Protein 3G7N (pdb70)

Solvent-accessible surface area: 20865 Å² total; per-residue (Å²): 36,81,92,36,40,91,19,23,71,92,6,59,38,2,0,66,1,0,0,0,6,39,60,28,2,47,33,58,0,32,35,0,55,2,27,62,50,5,123,29,129,122,24,55,2,26,5,8,0,0,41,0,89,129,91,112,15,1,0,1,0,1,29,1,37,96,88,65,168,206,63,55,70,45,69,34,92,6,148,12,60,50,17,110,30,63,110,88,1,69,0,0,96,13,0,23,128,9,0,46,52,4,3,88,62,0,19,95,29,0,140,57,11,26,84,139,38,88,96,19,52,4,11,0,2,0,4,10,23,0,0,0,0,0,8,0,0,1,0,0,1,12,50,37,18,107,121,41,73,6,62,0,12,0,0,0,3,15,6,2,0,33,91,18,2,2,80,21,2,98,77,22,83,39,68,11,16,4,0,0,10,44,99,0,0,4,1,11,33,19,53,55,123,180,57,69,14,68,16,6,23,39,0,27,19,1,65,21,73,82,94,39,0,33,91,8,112,52,57,71,19,142,76,2,0,20,41,33,75,58,139,24,69,31,109,8,2,85,19,0,0,45,9,63,10,111,96,32,30,6,10,116,184,132,56,76,90,34,42,88,19,22,68,97,5,58,38,2,0,64,0,0,0,0,6,36,61,28,4,135,37,80,0,29,23,0,39,21,59,84,120,7,134,32,133,118,34,60,6,27,5,6,0,0,39,0,88,128,88,103,14,1,0,1,0,1,40,3,14,92,66,36,86,78,23,35,127,130,30,55,72,42,64,32,95,8,145,12,61,51,18,107,34,61,109,88,1,76,0,0,104,14,0,22,111,14,0,39,39,5,2,83,56,0,19,94,30,0,142,51,6,27,81,142,39,86,113,29,52,3,15,1,2,0,2,0,31,0,0,0,1,0,8,0,0,2,0,0,1,9,31,37,17,75,119,38,74,6,66,0,15,0,0,0,3,2,6,2,0,32,92,17,3,2,71,19,2,47,15,10,40,40,63,11,14,4,0,0,11,45,97,0,0,0,1,8,5,18,50,52,114,166,46,67,12,67,15,6,22,45,0,30,20,1,65,19,73,78,102,38,2,35,86,9,142,48,58,89,21,173,76,1,0,30,41,40,78,55,129,18,40,27,101,6,0,79,15,0,0,46,8,70,19,113,96,33,32,14,40,143,222

Secondary structure (DSSP, 8-state):
-EE-GGGHHHHHHHHHHHHHHHHT-SSEETTEEEEEEEEETTTTEEEEEEEETTTTEEEEEE---S--------EE----TT----TT--EEHHHHHHHHHHHHHHHHHHHHHHHHSTT-EEEEEEETHHHHHHHHHHHHHHHH-TTS-EEEEEESPPP-B-HHHHHHHHHSSSEEEEEEETT-BGGGTT-STTT--B--SEEEEESSSSTT-EEPSSSS-TTTGGGS---BS-GGGGEETTEETT-S---TT-/-EE-GGGHHHHHHHHHHHHHHHHT-SSEETTEEEEEEEEETTTTEEEEEEEETTTTEEEEEE---SSTTTGGGT----EE----TT----TT--EEHHHHHHHHHHHHHHHHHHHHHHHHSTT-EEEEEEETHHHHHHHHHHHHHHHH-TTS-EEEEEESPPP-B-HHHHHHHHHSSSEEEEEEETT-BGGGTT-STTT-----SEEEEESSSGGG-EEPSSS--TTSGGGS---BS-GGGGEETTEETT-S-----

InterPro domains:
  IPR002921 Fungal lipase-type domain [PF01764] (87-220)
  IPR029058 Alpha/Beta hydrolase fold [G3DSA:3.40.50.1820] (28-285)
  IPR029058 Alpha/Beta hydrolase fold [SSF53474] (35-279)
  IPR051299 Alpha/beta hydrolase lipase/esterase [PTHR46640] (69-202)

Organism: Penicillium expansum (NCBI:txid27334)

Radius of gyration: 24.86 Å; Cα contacts (8 Å, |Δi|>4): 1300; chains: 2; bounding box: 48×73×49 Å

Foldseek 3Di:
DAADLVPLVVQVVLQQLQLCQLQVDDQFFAQWGFDDWFADPVLRKTWTWTAGPPQLETETETYDDNDQPDAAQDWDDADAPLADAPPPKTWGCSQRVSLRVRLVVRLVVVVVVCVVRVPGAYEYHYAESSLQNQLVVLRSCLRNPVPGAYEYERELYAATTAPSNQVSSQPGHYAYEYFYEAFRARNVPQCDPVRHGDHHGWYWYAHQHSRRIDTADPGQRLVHNNVRPDHGGGDGRQDTNNDRRNPSHRNPPD/DAADLVVLPVQVLLQQQQLCQVQVDPQFFAQWGFDDWDADPVLRWTWTWTAGPVQLETETETYDDPDQVCCVVPAAQDWDDADAPQADADPPKTWGCSLRVSLRVCLVVRLVVVVVVCVVRVQGAYEYHYAESSLQNQLVVQRSCLRSPVVGEYEYERELYAATIAPSNQVSSQPGHYAYEYFYEAFRARNVPQCDPVRHGFHHGWYWYAHQHSRRIDTADPGQRLVHNNVRPDHHGGDGRQGTNNGRRNPSPRNPD

CATH classification: 3.40.50.1820

B-factor: mean 14.49, std 7.16, range [5.3, 56.66]

Nearest PDB structures (foldseek):
  3g7n-assembly2_B  TM=1.004E+00  e=1.165E-58  Penicillium expansum
  3g7n-assembly1_A  TM=1.002E+00  e=3.707E-56  Penicillium expansum
  2ix9-assembly1_A  TM=8.401E-01  e=7.451E-20  Aspergillus niger
  5gw8-assembly1_A  TM=8.044E-01  e=1.874E-12  Malassezia globosa CBS 7966
  4zrd-assembly1_A  TM=7.677E-01  e=1.556E-12  Malassezia globosa CBS 7966

Structure (mmCIF, N/CA/C/O backbone):
data_3G7N
#
_entry.id   3G7N
#
_cell.length_a   88.270
_cell.length_b   88.270
_cell.length_c   126.616
_cell.angle_alpha   90.00
_cell.angle_beta   90.00
_cell.angle_gamma   90.00
#
_symmetry.space_group_name_H-M   'P 43 21 2'
#
loop_
_entity.id
_entity.type
_entity.pdbx_description
1 polymer Lipase
2 non-polymer 'SULFATE ION'
3 non-polymer DI(HYDROXYETHYL)ETHER
4 non-polymer 'PENTAETHYLENE GLYCOL'
5 water water
#
loop_
_atom_site.group_PDB
_atom_site.id
_atom_site.type_symbol
_atom_site.label_atom_id
_atom_site.label_alt_id
_atom_site.label_comp_id
_atom_site.label_asym_id
_atom_site.label_entity_id
_atom_site.label_seq_id
_atom_site.pdbx_PDB_ins_code
_atom_site.Cartn_x
_atom_site.Cartn_y
_atom_site.Cartn_z
_atom_site.occupancy
_atom_site.B_iso_or_equiv
_atom_site.auth_seq_id
_atom_site.auth_comp_id
_atom_site.auth_asym_id
_atom_site.auth_atom_id
_atom_site.pdbx_PDB_model_num
ATOM 1 N N . ALA A 1 1 ? 26.575 -18.601 7.528 1.00 17.14 1 ALA A N 1
ATOM 2 C CA . ALA A 1 1 ? 25.991 -17.415 6.838 1.00 14.45 1 ALA A CA 1
ATOM 3 C C . ALA A 1 1 ? 25.484 -17.809 5.461 1.00 17.68 1 ALA A C 1
ATOM 4 O O . ALA A 1 1 ? 25.959 -18.780 4.870 1.00 19.24 1 ALA A O 1
ATOM 6 N N . THR A 1 2 ? 24.572 -17.014 4.919 1.00 13.69 2 THR A N 1
ATOM 7 C CA . THR A 1 2 ? 24.005 -17.263 3.597 1.00 16.38 2 THR A CA 1
ATOM 8 C C . THR A 1 2 ? 23.840 -15.958 2.829 1.00 14.21 2 THR A C 1
ATOM 9 O O . THR A 1 2 ? 23.630 -14.889 3.414 1.00 14.42 2 THR A O 1
ATOM 13 N N . ALA A 1 3 ? 23.998 -16.010 1.517 1.00 15.01 3 ALA A N 1
ATOM 14 C CA . ALA A 1 3 ? 23.839 -14.827 0.697 1.00 13.81 3 ALA A CA 1
ATOM 15 C C . ALA A 1 3 ? 22.505 -14.133 0.957 1.00 14.70 3 ALA A C 1
ATOM 16 O O . ALA A 1 3 ? 21.445 -14.769 0.987 1.00 17.21 3 ALA A O 1
ATOM 18 N N . ASP A 1 4 ? 22.559 -12.815 1.117 1.00 15.01 4 ASP A N 1
ATOM 19 C CA . ASP A 1 4 ? 21.347 -12.036 1.332 1.00 15.21 4 ASP A CA 1
ATOM 20 C C . ASP A 1 4 ? 21.524 -10.641 0.752 1.00 15.55 4 ASP A C 1
ATOM 21 O O . ASP A 1 4 ? 21.518 -9.633 1.486 1.00 15.95 4 ASP A O 1
ATOM 26 N N . ALA A 1 5 ? 21.715 -10.574 -0.566 1.00 17.84 5 ALA A N 1
ATOM 27 C CA . ALA A 1 5 ? 21.896 -9.307 -1.264 1.00 17.29 5 ALA A CA 1
ATOM 28 C C . ALA A 1 5 ? 20.746 -8.340 -0.988 1.00 15.90 5 ALA A C 1
ATOM 29 O O . ALA A 1 5 ? 20.929 -7.121 -0.985 1.00 16.02 5 ALA A O 1
ATOM 31 N N . ALA A 1 6 ? 19.550 -8.882 -0.799 1.00 17.26 6 ALA A N 1
ATOM 32 C CA . ALA A 1 6 ? 18.363 -8.056 -0.607 1.00 18.59 6 ALA A CA 1
ATOM 33 C C . ALA A 1 6 ? 18.443 -7.180 0.644 1.00 17.48 6 ALA A C 1
ATOM 34 O O . ALA A 1 6 ? 17.744 -6.174 0.734 1.00 17.81 6 ALA A O 1
ATOM 36 N N . ALA A 1 7 ? 19.274 -7.584 1.608 1.00 15.41 7 ALA A N 1
ATOM 37 C CA . ALA A 1 7 ? 19.478 -6.828 2.853 1.00 15.51 7 ALA A CA 1
ATOM 38 C C . ALA A 1 7 ? 20.314 -5.573 2.647 1.00 14.25 7 ALA A C 1
ATOM 39 O O . ALA A 1 7 ? 20.346 -4.698 3.524 1.00 15.36 7 ALA A O 1
ATOM 41 N N . PHE A 1 8 ? 21.079 -5.526 1.565 1.00 13.48 8 PHE A N 1
ATOM 42 C CA . PHE A 1 8 ? 22.107 -4.502 1.409 1.00 11.96 8 PHE A CA 1
ATOM 43 C C . PHE A 1 8 ? 21.530 -3.081 1.315 1.00 13.88 8 PHE A C 1
ATOM 44 O O . PHE A 1 8 ? 22.038 -2.166 1.968 1.00 13.22 8 PHE A O 1
ATOM 52 N N . PRO A 1 9 ? 20.460 -2.879 0.522 1.00 13.62 9 PRO A N 1
ATOM 53 C CA . PRO A 1 9 ? 20.018 -1.494 0.375 1.00 14.50 9 PRO A CA 1
ATOM 54 C C . PRO A 1 9 ? 19.630 -0.816 1.697 1.00 10.78 9 PRO A C 1
ATOM 55 O O . PRO A 1 9 ? 20.008 0.335 1.912 1.00 11.40 9 PRO A O 1
ATOM 59 N N . ASP A 1 10 ? 18.969 -1.544 2.586 1.00 10.68 10 ASP A N 1
ATOM 60 C CA . ASP A 1 10 ? 18.577 -0.909 3.846 1.00 12.54 10 ASP A CA 1
ATOM 61 C C . ASP A 1 10 ? 19.800 -0.663 4.737 1.00 11.74 10 ASP A C 1
ATOM 62 O O . ASP A 1 10 ? 19.857 0.308 5.479 1.00 10.50 10 ASP A O 1
ATOM 67 N N . LEU A 1 11 ? 20.778 -1.554 4.690 1.00 11.35 11 LEU A N 1
ATOM 68 C CA . LEU A 1 11 ? 21.956 -1.403 5.537 1.00 9.96 11 LEU A CA 1
ATOM 69 C C . LEU A 1 11 ? 22.870 -0.312 4.988 1.00 11.00 11 LEU A C 1
ATOM 70 O O . LEU A 1 11 ? 23.502 0.429 5.754 1.00 9.06 11 LEU A O 1
ATOM 75 N N . HIS A 1 12 ? 22.918 -0.181 3.666 1.00 10.58 12 HIS A N 1
ATOM 76 C CA . HIS A 1 12 ? 23.625 0.900 3.013 1.00 9.64 12 HIS A CA 1
ATOM 77 C C . HIS A 1 12 ? 23.031 2.263 3.405 1.00 8.83 12 HIS A C 1
ATOM 78 O O . HIS A 1 12 ? 23.748 3.188 3.745 1.00 8.84 12 HIS A O 1
ATOM 85 N N . ARG A 1 13 ? 21.699 2.349 3.411 1.00 10.02 13 ARG A N 1
ATOM 86 C CA . ARG A 1 13 ? 21.024 3.547 3.906 1.00 9.56 13 ARG A CA 1
ATOM 87 C C . ARG A 1 13 ? 21.374 3.818 5.372 1.00 7.04 13 ARG A C 1
ATOM 88 O O . ARG A 1 13 ? 21.650 4.944 5.736 1.00 7.79 13 ARG A O 1
ATOM 96 N N . ALA A 1 14 ? 21.347 2.777 6.189 1.00 8.15 14 ALA A N 1
ATOM 97 C CA . ALA A 1 14 ? 21.682 2.927 7.594 1.00 8.76 14 ALA A CA 1
ATOM 98 C C . ALA A 1 14 ? 23.096 3.501 7.747 1.00 8.32 14 ALA A C 1
ATOM 99 O O . ALA A 1 14 ? 23.345 4.320 8.625 1.00 7.79 14 ALA A O 1
ATOM 101 N N . ALA A 1 15 ? 24.020 3.041 6.911 1.00 7.87 15 ALA A N 1
ATOM 102 C CA . ALA A 1 15 ? 25.395 3.524 6.970 1.00 8.67 15 ALA A CA 1
ATOM 103 C C . ALA A 1 15 ? 25.512 4.965 6.535 1.00 8.43 15 ALA A C 1
ATOM 104 O O . ALA A 1 15 ? 26.269 5.730 7.122 1.00 8.78 15 ALA A O 1
ATOM 106 N N . LYS A 1 16 ? 24.720 5.359 5.523 1.00 8.24 16 LYS A N 1
ATOM 107 C CA . LYS A 1 16 ? 24.674 6.769 5.134 1.00 9.24 16 LYS A CA 1
ATOM 108 C C . LYS A 1 16 ? 24.149 7.679 6.248 1.00 6.96 16 LYS A C 1
ATOM 109 O O . LYS A 1 16 ? 24.703 8.726 6.515 1.00 7.99 16 LYS A O 1
ATOM 115 N N . LEU A 1 17 ? 23.068 7.259 6.905 1.00 7.41 17 LEU A N 1
ATOM 116 C CA . LEU A 1 17 ? 22.526 8.017 8.023 1.00 7.62 17 LEU A CA 1
ATOM 117 C C . LEU A 1 17 ? 23.527 8.107 9.166 1.00 6.57 17 LEU A C 1
ATOM 118 O O . LEU A 1 17 ? 23.674 9.153 9.800 1.00 7.74 17 LEU A O 1
ATOM 123 N N . SER A 1 18 ? 24.191 6.989 9.440 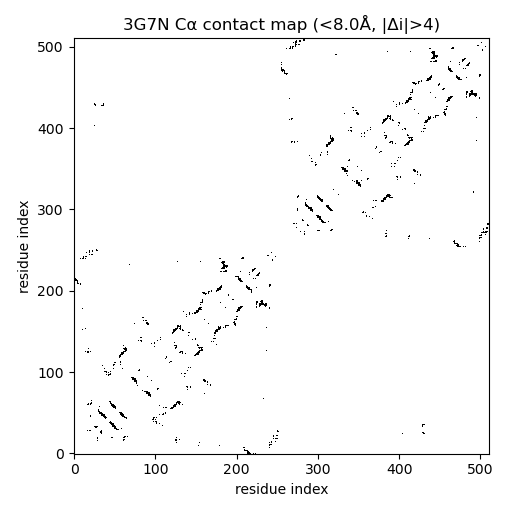1.00 7.86 18 SER A N 1
ATOM 124 C CA . SER A 1 18 ? 25.202 6.978 10.493 1.00 8.12 18 SER A CA 1
ATOM 125 C C . SER A 1 18 ? 26.355 7.935 10.173 1.00 8.62 18 SER A C 1
ATOM 126 O O . SER A 1 18 ? 26.842 8.633 11.047 1.00 9.34 18 SER A O 1
ATOM 129 N N . SER A 1 19 ? 26.770 7.966 8.903 1.00 7.82 19 SER A N 1
ATOM 130 C CA . SER A 1 19 ? 27.803 8.915 8.448 1.00 8.48 19 SER A CA 1
ATOM 131 C C . SER A 1 19 ? 27.354 10.372 8.608 1.00 9.28 19 SER A C 1
ATOM 132 O O . SER A 1 19 ? 28.093 11.227 9.113 1.00 9.51 19 SER A O 1
ATOM 135 N N . ALA A 1 20 ? 26.081 10.621 8.281 1.00 10.11 20 ALA A N 1
ATOM 136 C CA . ALA A 1 20 ? 25.496 11.962 8.445 1.00 9.03 20 ALA A CA 1
ATOM 137 C C . ALA A 1 20 ? 25.581 12.432 9.893 1.00 9.51 20 ALA A C 1
ATOM 138 O O . ALA A 1 20 ? 25.710 13.632 10.153 1.00 10.22 20 ALA A O 1
ATOM 140 N N . ALA A 1 21 ? 25.394 11.510 10.836 1.00 8.92 21 ALA A N 1
ATOM 141 C CA . ALA A 1 21 ? 25.479 11.869 12.236 1.00 10.24 21 ALA A CA 1
ATOM 142 C C . ALA A 1 21 ? 26.890 12.351 12.602 1.00 9.89 21 ALA A C 1
ATOM 143 O O . ALA A 1 21 ? 27.044 13.288 13.385 1.00 11.11 21 ALA A O 1
ATOM 145 N N . TYR A 1 22 ? 27.909 11.721 12.021 1.00 9.50 22 TYR A N 1
ATOM 146 C CA . TYR A 1 22 ? 29.291 12.196 12.219 1.00 11.26 22 TYR A CA 1
ATOM 147 C C . TYR A 1 22 ? 29.514 13.548 11.535 1.00 10.43 22 TYR A C 1
ATOM 148 O O . TYR A 1 22 ? 30.149 14.431 12.102 1.00 12.76 22 TYR A O 1
ATOM 157 N N . THR A 1 23 ? 28.942 13.738 10.349 1.00 10.33 23 THR A N 1
ATOM 158 C CA . THR A 1 23 ? 29.104 14.982 9.603 1.00 12.17 23 THR A CA 1
ATOM 159 C C . THR A 1 23 ? 28.403 16.149 10.290 1.00 12.77 23 THR A C 1
ATOM 160 O O . THR A 1 23 ? 28.907 17.272 10.284 1.00 15.20 23 THR A O 1
ATOM 164 N N . GLY A 1 24 ? 27.323 15.861 11.016 1.00 13.40 24 GLY A N 1
ATOM 165 C CA . GLY A 1 24 ? 26.516 16.908 11.641 1.00 15.71 24 GLY A CA 1
ATOM 166 C C . GLY A 1 24 ? 25.678 17.646 10.615 1.00 14.99 24 GLY A C 1
ATOM 167 O O . GLY A 1 24 ? 25.460 18.851 10.722 1.00 16.93 24 GLY A O 1
ATOM 168 N N . CYS A 1 25 ? 25.086 16.895 9.698 1.00 13.66 25 CYS A N 1
ATOM 169 C CA . CYS A 1 25 ? 24.209 17.456 8.662 1.00 14.63 25 CYS A CA 1
ATOM 170 C C . CYS A 1 25 ? 23.167 18.421 9.216 1.00 15.56 25 CYS A C 1
ATOM 171 O O . CYS A 1 25 ? 22.541 18.131 10.230 1.00 15.72 25 CYS A O 1
ATOM 174 N N . ILE A 1 26 ? 22.951 19.514 8.486 1.00 15.65 26 ILE A N 1
ATOM 175 C CA . ILE A 1 26 ? 22.018 20.589 8.795 1.00 18.35 26 ILE A CA 1
ATOM 176 C C . ILE A 1 26 ? 20.681 20.253 8.144 1.00 15.44 26 ILE A C 1
ATOM 177 O O . ILE A 1 26 ? 20.633 19.917 6.965 1.00 15.14 26 ILE A O 1
ATOM 182 N N . GLY A 1 27 ? 19.599 20.319 8.914 1.00 13.85 27 GLY A N 1
ATOM 183 C CA . GLY A 1 27 ? 18.243 20.265 8.354 1.00 13.85 27 GLY A CA 1
ATOM 184 C C . GLY A 1 27 ? 17.757 18.849 8.086 1.00 12.05 27 GLY A C 1
ATOM 185 O O . GLY A 1 27 ? 16.637 18.484 8.431 1.00 10.90 27 GLY A O 1
ATOM 186 N N . LYS A 1 28 ? 18.590 18.057 7.417 1.00 12.01 28 LYS A N 1
ATOM 187 C CA . LYS A 1 28 ? 18.198 16.732 6.942 1.00 12.14 28 LYS A CA 1
ATOM 188 C C . LYS A 1 28 ? 19.416 15.843 6.836 1.00 11.71 28 LYS A C 1
ATOM 189 O O . LYS A 1 28 ? 20.538 16.317 6.631 1.00 12.37 28 LYS A O 1
ATOM 195 N N . ALA A 1 29 ? 19.181 14.548 6.978 1.00 10.38 29 ALA A N 1
ATOM 196 C CA . ALA A 1 29 ? 20.192 13.550 6.680 1.00 12.23 29 ALA A CA 1
ATOM 197 C C . ALA A 1 29 ? 19.525 12.626 5.689 1.00 9.62 29 ALA A C 1
ATOM 198 O O . ALA A 1 29 ? 18.651 11.847 6.049 1.00 9.39 29 ALA A O 1
ATOM 200 N N . PHE A 1 30 ? 19.898 12.772 4.419 1.00 10.77 30 PHE A N 1
ATOM 201 C CA . PHE A 1 30 ? 19.257 12.021 3.377 1.00 10.65 30 PHE A CA 1
ATOM 202 C C . PHE A 1 30 ? 17.741 12.167 3.446 1.00 10.66 30 PHE A C 1
ATOM 203 O O . PHE A 1 30 ? 17.267 13.311 3.464 1.00 13.09 30 PHE A O 1
ATOM 211 N N . ASP A 1 31 ? 16.985 11.081 3.553 1.00 9.92 31 ASP A N 1
ATOM 212 C CA . ASP A 1 31 ? 15.520 11.195 3.539 1.00 9.88 31 ASP A CA 1
ATOM 213 C C . ASP A 1 31 ? 14.926 11.616 4.901 1.00 10.34 31 ASP A C 1
ATOM 214 O O . ASP A 1 31 ? 13.710 11.812 5.020 1.00 11.38 31 ASP A O 1
ATOM 219 N N . VAL A 1 32 ? 15.762 11.706 5.931 1.00 9.60 32 VAL A N 1
ATOM 220 C CA . VAL A 1 32 ? 15.287 12.051 7.280 1.00 9.34 32 VAL A CA 1
ATOM 221 C C . VAL A 1 32 ? 15.362 13.559 7.524 1.00 10.55 32 VAL A C 1
ATOM 222 O O . VAL A 1 32 ? 16.441 14.176 7.474 1.00 12.08 32 VAL A O 1
ATOM 226 N N . THR A 1 33 ? 14.205 14.170 7.771 1.00 8.30 33 THR A N 1
ATOM 227 C CA . THR A 1 33 ? 14.148 15.562 8.216 1.00 9.25 33 THR A CA 1
ATOM 228 C C . THR A 1 33 ? 14.424 15.612 9.721 1.00 8.84 33 THR A C 1
ATOM 229 O O . THR A 1 33 ? 13.759 14.942 10.507 1.00 9.53 33 THR A O 1
ATOM 233 N N . ILE A 1 34 ? 15.447 16.361 10.120 1.00 9.15 34 ILE A N 1
ATOM 234 C CA . ILE A 1 34 ? 15.890 16.339 11.508 1.00 10.46 34 ILE A CA 1
ATOM 235 C C . ILE A 1 34 ? 15.135 17.386 12.300 1.00 10.76 34 ILE A C 1
ATOM 236 O O . ILE A 1 34 ? 15.256 18.579 11.999 1.00 14.70 34 ILE A O 1
ATOM 241 N N . VAL A 1 35 ? 14.379 16.959 13.303 1.00 8.21 35 VAL A N 1
ATOM 242 C CA . VAL A 1 35 ? 13.540 17.868 14.083 1.00 8.44 35 VAL A CA 1
ATOM 243 C C . VAL A 1 35 ? 14.159 18.221 15.424 1.00 8.13 35 VAL A C 1
ATOM 244 O O . VAL A 1 35 ? 13.824 19.259 16.013 1.00 10.13 35 VAL A O 1
ATOM 248 N N . LYS A 1 36 ? 15.077 17.401 15.914 1.00 8.47 36 LYS A N 1
ATOM 249 C CA . LYS A 1 36 ? 15.671 17.644 17.231 1.00 10.49 36 LYS A CA 1
ATOM 250 C C . LYS A 1 36 ? 17.103 17.145 17.241 1.00 8.71 36 LYS A C 1
ATOM 251 O O . LYS A 1 36 ? 17.381 16.028 16.788 1.00 10.06 36 LYS A O 1
ATOM 257 N N . ARG A 1 37 ? 18.024 17.986 17.697 1.00 8.49 37 ARG A N 1
ATOM 258 C CA . ARG A 1 37 ? 19.430 17.590 17.773 1.00 10.26 37 ARG A CA 1
ATOM 259 C C . ARG A 1 37 ? 19.809 17.300 19.207 1.00 13.87 37 ARG A C 1
ATOM 260 O O . ARG A 1 37 ? 19.603 18.137 20.082 1.00 18.41 37 ARG A O 1
ATOM 268 N N . ILE A 1 38 ? 20.191 16.043 19.435 1.00 12.58 38 ILE A N 1
ATOM 269 C CA . ILE A 1 38 ? 20.487 15.457 20.742 1.00 15.83 38 ILE A CA 1
ATOM 270 C C . ILE A 1 38 ? 21.967 15.676 21.092 1.00 13.41 38 ILE A C 1
ATOM 271 O O . ILE A 1 38 ? 22.850 15.424 20.274 1.00 13.71 38 ILE A O 1
ATOM 276 N N . TYR A 1 39 ? 22.229 16.252 22.264 1.00 16.55 39 TYR A N 1
ATOM 277 C CA . TYR A 1 39 ? 23.613 16.544 22.646 1.00 20.60 39 TYR A CA 1
ATOM 278 C C . TYR A 1 39 ? 23.803 16.394 24.159 1.00 20.51 39 TYR A C 1
ATOM 279 O O . TYR A 1 39 ? 22.912 16.768 24.928 1.00 27.63 39 TYR A O 1
ATOM 288 N N . ASP A 1 40 ? 24.777 15.569 24.541 1.00 16.67 40 ASP A N 1
ATOM 289 C CA . ASP A 1 40 ? 25.314 15.567 25.916 1.00 18.88 40 ASP A CA 1
ATOM 290 C C . ASP A 1 40 ? 26.841 15.743 25.945 1.00 14.88 40 ASP A C 1
ATOM 291 O O . ASP A 1 40 ? 27.590 14.889 25.480 1.00 20.03 40 ASP A O 1
ATOM 296 N N A LEU A 1 41 ? 27.271 16.900 26.446 0.50 22.97 41 LEU A N 1
ATOM 297 N N B LEU A 1 41 ? 27.290 16.905 26.414 0.50 23.09 41 LEU A N 1
ATOM 298 C CA A LEU A 1 41 ? 28.662 17.343 26.378 0.50 24.50 41 LEU A CA 1
ATOM 299 C CA B LEU A 1 41 ? 28.700 17.286 26.324 0.50 24.98 41 LEU A CA 1
ATOM 300 C C A LEU A 1 41 ? 29.590 16.389 27.129 0.50 22.27 41 LEU A C 1
ATOM 301 C C B LEU A 1 41 ? 29.601 16.347 27.120 0.50 22.54 41 LEU A C 1
ATOM 302 O O A LEU A 1 41 ? 30.637 15.984 26.618 0.50 25.56 41 LEU A O 1
ATOM 303 O O B LEU A 1 41 ? 30.661 15.934 26.643 0.50 25.83 41 LEU A O 1
ATOM 312 N N . VAL A 1 42 ? 29.189 16.040 28.345 1.00 20.42 42 VAL A N 1
ATOM 313 C CA . VAL A 1 42 ? 30.045 15.310 29.282 1.00 25.42 42 VAL A CA 1
ATOM 314 C C . VAL A 1 42 ? 30.290 13.878 28.831 1.00 28.51 42 VAL A C 1
ATOM 315 O O . VAL A 1 42 ? 31.437 13.405 28.842 1.00 29.50 42 VAL A O 1
ATOM 319 N N . THR A 1 43 ? 29.249 13.265 28.262 1.00 25.90 43 THR A N 1
ATOM 320 C CA . THR A 1 43 ? 29.363 11.935 27.678 1.00 28.16 43 THR A CA 1
ATOM 321 C C . THR A 1 43 ? 29.661 12.003 26.175 1.00 25.43 43 THR A C 1
ATOM 322 O O . THR A 1 43 ? 29.910 10.975 25.535 1.00 31.43 43 THR A O 1
ATOM 326 N N . ASP A 1 44 ? 29.800 13.226 25.665 1.00 27.23 44 ASP A N 1
ATOM 327 C CA . ASP A 1 44 ? 29.989 13.466 24.238 1.00 29.25 44 ASP A CA 1
ATOM 328 C C . ASP A 1 44 ? 28.990 12.661 23.391 1.00 26.64 44 ASP A C 1
ATOM 329 O O . ASP A 1 44 ? 29.343 12.155 22.328 1.00 33.49 44 ASP A O 1
ATOM 334 N N . THR A 1 45 ? 27.736 12.607 23.847 1.00 25.86 45 THR A N 1
ATOM 335 C CA . THR A 1 45 ? 26.665 11.863 23.153 1.00 17.37 45 THR A CA 1
ATOM 336 C C . THR A 1 45 ? 25.961 12.811 22.199 1.00 13.71 45 THR A C 1
ATOM 337 O O . THR A 1 45 ? 25.554 13.8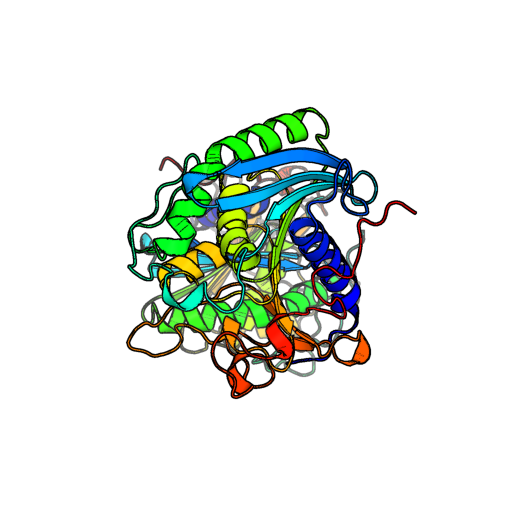96 22.600 1.00 16.52 45 THR A O 1
ATOM 341 N N . ASN A 1 46 ? 25.895 12.431 20.934 1.00 11.67 46 ASN A N 1
ATOM 342 C CA . ASN A 1 46 ? 25.299 13.275 19.924 1.00 13.63 46 ASN A CA 1
ATOM 343 C C . ASN A 1 46 ? 24.392 12.415 19.078 1.00 12.30 46 ASN A C 1
ATOM 344 O O . ASN A 1 46 ? 24.666 11.241 18.845 1.00 12.56 46 ASN A O 1
ATOM 349 N N . GLY A 1 47 ? 23.333 13.014 18.564 1.00 12.28 47 GLY A N 1
ATOM 350 C CA . GLY A 1 47 ? 22.532 12.317 17.572 1.00 11.52 47 GLY A CA 1
ATOM 351 C C . GLY A 1 47 ? 21.421 13.211 17.088 1.00 12.39 47 GLY A C 1
ATOM 352 O O . GLY A 1 47 ? 21.433 14.416 17.351 1.00 12.33 47 GLY A O 1
ATOM 353 N N . PHE A 1 48 ? 20.447 12.598 16.420 1.00 10.70 48 PHE A N 1
ATOM 354 C CA . PHE A 1 48 ? 19.377 13.324 15.739 1.00 11.02 48 PHE A CA 1
ATOM 355 C C . PHE A 1 48 ? 18.115 12.542 15.999 1.00 9.22 48 PHE A C 1
ATOM 356 O O . PHE A 1 48 ? 18.119 11.314 15.916 1.00 10.48 48 PHE A O 1
ATOM 364 N N . VAL A 1 49 ? 16.999 13.250 16.066 1.00 7.91 49 VAL A N 1
ATOM 365 C CA . VAL A 1 49 ? 15.677 12.633 15.934 1.00 7.84 49 VAL A CA 1
ATOM 366 C C . VAL A 1 49 ? 14.933 13.346 14.835 1.00 7.79 49 VAL A C 1
ATOM 367 O O . VAL A 1 49 ? 15.123 14.548 14.619 1.00 8.24 49 VAL A O 1
ATOM 371 N N . GLY A 1 50 ? 14.208 12.588 14.023 1.00 7.67 50 GLY A N 1
ATOM 372 C CA . GLY A 1 50 ? 13.391 13.227 12.992 1.00 8.04 50 GLY A CA 1
ATOM 373 C C . GLY A 1 50 ? 12.505 12.211 12.309 1.00 8.69 50 GLY A C 1
ATOM 374 O O . GLY A 1 50 ? 12.163 11.197 12.897 1.00 7.90 50 GLY A O 1
ATOM 375 N N . TYR A 1 51 ? 12.045 12.563 11.115 1.00 8.15 51 TYR A N 1
ATOM 376 C CA . TYR A 1 51 ? 11.071 11.738 10.404 1.00 8.97 51 TYR A CA 1
ATOM 377 C C . TYR A 1 51 ? 11.429 11.684 8.929 1.00 8.43 51 TYR A C 1
ATOM 378 O O . TYR A 1 51 ? 11.994 12.620 8.367 1.00 8.91 51 TYR A O 1
ATOM 387 N N . SER A 1 52 ? 11.056 10.567 8.310 1.00 9.11 52 SER A N 1
ATOM 388 C CA . SER A 1 52 ? 11.200 10.378 6.865 1.00 9.21 52 SER A CA 1
ATOM 389 C C . SER A 1 52 ? 9.808 10.230 6.265 1.00 10.26 52 SER A C 1
ATOM 390 O O . SER A 1 52 ? 9.165 9.213 6.445 1.00 10.01 52 SER A O 1
ATOM 393 N N . THR A 1 53 ? 9.425 11.211 5.449 1.00 11.02 53 THR A N 1
ATOM 394 C CA . THR A 1 53 ? 8.181 11.129 4.674 1.00 12.23 53 THR A CA 1
ATOM 395 C C . THR A 1 53 ? 8.248 9.997 3.640 1.00 12.50 53 THR A C 1
ATOM 396 O O . THR A 1 53 ? 7.302 9.221 3.507 1.00 15.70 53 THR A O 1
ATOM 400 N N . GLU A 1 54 ? 9.434 9.783 3.073 1.00 10.61 54 GLU A N 1
ATOM 401 C CA . GLU A 1 54 ? 9.670 8.730 2.091 1.00 12.46 54 GLU A CA 1
ATOM 402 C C . GLU A 1 54 ? 9.446 7.356 2.696 1.00 13.65 54 GLU A C 1
ATOM 403 O O . GLU A 1 54 ? 8.789 6.503 2.098 1.00 16.35 54 GLU A O 1
ATOM 409 N N . LYS A 1 55 ? 10.026 7.103 3.867 1.00 11.68 55 LYS A N 1
ATOM 410 C CA . LYS A 1 55 ? 9.958 5.779 4.481 1.00 11.09 55 LYS A CA 1
ATOM 411 C C . LYS A 1 55 ? 8.784 5.603 5.445 1.00 10.89 55 LYS A C 1
ATOM 412 O O . LYS A 1 55 ? 8.539 4.518 5.940 1.00 12.34 55 LYS A O 1
ATOM 418 N N . LYS A 1 56 ? 8.129 6.719 5.764 1.00 10.59 56 LYS A N 1
ATOM 419 C CA . LYS A 1 56 ? 7.118 6.757 6.816 1.00 10.38 56 LYS A CA 1
ATOM 420 C C . LYS A 1 56 ? 7.670 6.220 8.125 1.00 9.30 56 LYS A C 1
ATOM 421 O O . LYS A 1 56 ? 7.103 5.345 8.776 1.00 10.06 56 LYS A O 1
ATOM 427 N N . THR A 1 57 ? 8.809 6.801 8.502 1.00 9.37 57 THR A N 1
ATOM 428 C CA . THR A 1 57 ? 9.448 6.439 9.768 1.00 9.26 57 THR A CA 1
ATOM 429 C C . THR A 1 57 ? 9.750 7.651 10.613 1.00 8.35 57 THR A C 1
ATOM 430 O O . THR A 1 57 ? 9.888 8.775 10.113 1.00 8.64 57 THR A O 1
ATOM 434 N N . ILE A 1 58 ? 9.837 7.390 11.909 1.00 7.68 58 ILE A N 1
ATOM 435 C CA . ILE A 1 58 ? 10.406 8.310 12.882 1.00 7.19 58 ILE A CA 1
ATOM 436 C C . ILE A 1 58 ? 11.714 7.688 13.344 1.00 7.61 58 ILE A C 1
ATOM 437 O O . ILE A 1 58 ? 11.743 6.507 13.704 1.00 7.96 58 ILE A O 1
ATOM 442 N N . ALA A 1 59 ? 12.803 8.453 13.193 1.00 7.73 59 ALA A N 1
ATOM 443 C CA . ALA A 1 59 ? 14.170 7.915 13.259 1.00 7.52 59 ALA A CA 1
ATOM 444 C C . ALA A 1 59 ? 14.940 8.546 14.407 1.00 6.32 59 ALA A C 1
ATOM 445 O O . ALA A 1 59 ? 14.881 9.756 14.637 1.00 7.76 59 ALA A O 1
ATOM 447 N N . VAL A 1 60 ? 15.700 7.695 15.083 1.00 6.57 60 VAL A N 1
ATOM 448 C CA . VAL A 1 60 ? 16.694 8.097 16.084 1.00 6.68 60 VAL A CA 1
ATOM 449 C C . VAL A 1 60 ? 18.075 7.682 15.587 1.00 6.20 60 VAL A C 1
ATOM 450 O O . VAL A 1 60 ? 18.346 6.481 15.419 1.00 7.77 60 VAL A O 1
ATOM 454 N N . ILE A 1 61 ? 18.927 8.663 15.311 1.00 6.94 61 ILE A N 1
ATOM 455 C CA . ILE A 1 61 ? 20.220 8.398 14.672 1.00 7.03 61 ILE A CA 1
ATOM 456 C C . ILE A 1 61 ? 21.306 8.846 15.642 1.00 7.35 61 ILE A C 1
ATOM 457 O O . ILE A 1 61 ? 21.370 10.024 16.006 1.00 7.76 61 ILE A O 1
ATOM 462 N N . MET A 1 62 ? 22.095 7.895 16.127 1.00 6.64 62 MET A N 1
ATOM 463 C CA . MET A 1 62 ? 23.104 8.189 17.139 1.00 7.78 62 MET A CA 1
ATOM 464 C C . MET A 1 62 ? 24.490 8.255 16.529 1.00 7.51 62 MET A C 1
ATOM 465 O O . MET A 1 62 ? 24.872 7.407 15.723 1.00 8.82 62 MET A O 1
ATOM 470 N N . ARG A 1 63 ? 25.262 9.238 16.967 1.00 8.85 63 ARG A N 1
ATOM 471 C CA . ARG A 1 63 ? 26.655 9.358 16.522 1.00 10.29 63 ARG A CA 1
ATOM 472 C C . ARG A 1 63 ? 27.540 8.445 17.343 1.00 12.64 63 ARG A C 1
ATOM 473 O O . ARG A 1 63 ? 27.389 8.375 18.571 1.00 12.57 63 ARG A O 1
ATOM 481 N N . GLY A 1 64 ? 28.597 7.921 16.714 1.00 13.49 64 GLY A N 1
ATOM 482 C CA . GLY A 1 64 ? 29.733 7.352 17.447 1.00 14.75 64 GLY A CA 1
ATOM 483 C C . GLY A 1 64 ? 30.631 8.414 18.094 1.00 14.32 64 GLY A C 1
ATOM 484 O O . GLY A 1 64 ? 30.284 9.600 18.175 1.00 14.64 64 GLY A O 1
ATOM 485 N N . SER A 1 65 ? 31.733 7.961 18.696 1.00 15.76 65 SER A N 1
ATOM 486 C CA . SER A 1 65 ? 32.695 8.876 19.331 1.00 17.22 65 SER A CA 1
ATOM 487 C C . SER A 1 65 ? 33.363 9.731 18.260 1.00 16.26 65 SER A C 1
ATOM 488 O O . SER A 1 65 ? 33.563 9.281 17.145 1.00 17.68 65 SER A O 1
ATOM 491 N N . THR A 1 66 ? 33.817 10.923 18.636 1.00 20.78 66 THR A N 1
ATOM 492 C CA . THR A 1 66 ? 34.541 11.753 17.671 1.00 23.76 66 THR A CA 1
ATOM 493 C C . THR A 1 66 ? 35.993 11.304 17.509 1.00 22.54 66 THR A C 1
ATOM 494 O O . THR A 1 66 ? 36.664 11.703 16.555 1.00 28.51 66 THR A O 1
ATOM 498 N N . THR A 1 67 ? 36.435 10.415 18.392 1.00 24.53 67 THR A N 1
ATOM 499 C CA . THR A 1 67 ? 37.692 9.693 18.195 1.00 29.47 67 THR A CA 1
ATOM 500 C C . THR A 1 67 ? 37.566 8.194 18.482 1.00 26.24 67 THR A C 1
ATOM 501 O O . THR A 1 67 ? 36.866 7.781 19.412 1.00 30.01 67 THR A O 1
ATOM 505 N N . ILE A 1 68 ? 38.300 7.382 17.718 1.00 24.95 68 ILE A N 1
ATOM 506 C CA . ILE A 1 68 ? 38.266 5.928 17.896 1.00 22.73 68 ILE A CA 1
ATOM 507 C C . ILE A 1 68 ? 39.607 5.345 18.344 1.00 26.87 68 ILE A C 1
ATOM 508 O O . ILE A 1 68 ? 39.890 4.171 18.097 1.00 24.75 68 ILE A O 1
ATOM 513 N N . THR A 1 69 ? 40.501 6.201 18.827 1.00 27.74 69 THR A N 1
ATOM 514 C CA . THR A 1 69 ? 41.884 5.781 19.031 1.00 33.79 69 THR A CA 1
ATOM 515 C C . THR A 1 69 ? 42.113 5.111 20.381 1.00 42.24 69 THR A C 1
ATOM 516 O O . THR A 1 69 ? 42.064 3.878 20.481 1.00 46.02 69 THR A O 1
ATOM 520 N N . ASP A 1 74 ? 39.450 3.000 27.236 1.00 26.10 74 ASP A N 1
ATOM 521 C CA . ASP A 1 74 ? 38.878 4.121 27.978 1.00 27.88 74 ASP A CA 1
ATOM 522 C C . ASP A 1 74 ? 37.444 3.853 28.443 1.00 27.68 74 ASP A C 1
ATOM 523 O O . ASP A 1 74 ? 37.048 4.283 29.531 1.00 27.86 74 ASP A O 1
ATOM 528 N N . ILE A 1 75 ? 36.661 3.182 27.600 1.00 18.19 75 ILE A N 1
ATOM 529 C CA . ILE A 1 75 ? 35.237 2.988 27.861 1.00 19.45 75 ILE A CA 1
ATOM 530 C C . ILE A 1 75 ? 34.981 2.105 29.079 1.00 17.11 75 ILE A C 1
ATOM 531 O O . ILE A 1 75 ? 35.666 1.103 29.311 1.00 18.08 75 ILE A O 1
ATOM 536 N N . ASP A 1 76 ? 33.999 2.503 29.872 1.00 14.80 76 ASP A N 1
ATOM 537 C CA . ASP A 1 76 ? 33.770 1.876 31.155 1.00 12.78 76 ASP A CA 1
ATOM 538 C C . ASP A 1 76 ? 33.023 0.551 30.977 1.00 12.99 76 ASP A C 1
ATOM 539 O O . ASP A 1 76 ? 31.861 0.538 30.584 1.00 12.68 76 ASP A O 1
ATOM 544 N N . ILE A 1 77 ? 33.691 -0.570 31.235 1.00 12.80 77 ILE A N 1
ATOM 545 C CA . ILE A 1 77 ? 33.054 -1.855 31.049 1.00 14.28 77 ILE A CA 1
ATOM 546 C C . ILE A 1 77 ? 32.559 -2.517 32.324 1.00 12.80 77 ILE A C 1
ATOM 547 O O . ILE A 1 77 ? 32.092 -3.641 32.273 1.00 13.20 77 ILE A O 1
ATOM 552 N N . ALA A 1 78 ? 32.428 -1.729 33.383 1.00 14.24 78 ALA A N 1
ATOM 553 C CA . ALA A 1 78 ? 31.734 -2.211 34.576 1.00 14.58 78 ALA A CA 1
ATOM 554 C C . ALA A 1 78 ? 30.267 -2.489 34.261 1.00 14.95 78 ALA A C 1
ATOM 555 O O . ALA A 1 78 ? 29.558 -1.616 33.750 1.00 14.23 78 ALA A O 1
ATOM 557 N N . LEU A 1 79 ? 29.794 -3.681 34.602 1.00 14.30 79 LEU A N 1
ATOM 558 C CA . LEU A 1 79 ? 28.380 -4.011 34.423 1.00 14.54 79 LEU A CA 1
ATOM 559 C C . LEU A 1 79 ? 27.563 -3.434 35.555 1.00 15.78 79 LEU A C 1
ATOM 560 O O . LEU A 1 79 ? 27.884 -3.642 36.738 1.00 18.50 79 LEU A O 1
ATOM 565 N N . ILE A 1 80 ? 26.468 -2.773 35.199 1.00 13.62 80 ILE A N 1
ATOM 566 C CA . ILE A 1 80 ? 25.574 -2.175 36.180 1.00 14.39 80 ILE A CA 1
ATOM 567 C C . ILE A 1 80 ? 24.125 -2.544 35.910 1.00 14.85 80 ILE A C 1
ATOM 568 O O . ILE A 1 80 ? 23.784 -3.092 34.852 1.00 15.01 80 ILE A O 1
ATOM 573 N N . THR A 1 81 ? 23.298 -2.385 36.937 1.00 14.95 81 THR A N 1
ATOM 574 C CA . THR A 1 81 ? 21.860 -2.531 36.797 1.00 16.22 81 THR A CA 1
ATOM 575 C C . THR A 1 81 ? 21.283 -1.290 36.137 1.00 14.28 81 THR A C 1
ATOM 576 O O . THR A 1 81 ? 21.412 -0.186 36.662 1.00 16.77 81 THR A O 1
ATOM 580 N N . PRO A 1 82 ? 20.714 -1.449 34.934 1.00 14.45 82 PRO A N 1
ATOM 581 C CA . PRO A 1 82 ? 20.244 -0.260 34.230 1.00 14.97 82 PRO A CA 1
ATOM 582 C C . PRO A 1 82 ? 18.890 0.197 34.748 1.00 17.97 82 PRO A C 1
ATOM 583 O O . PRO A 1 82 ? 18.107 -0.614 35.248 1.00 17.67 82 PRO A O 1
ATOM 587 N N . GLU A 1 83 ? 18.590 1.467 34.519 1.00 15.07 83 GLU A N 1
ATOM 588 C CA . GLU A 1 83 ? 17.310 2.055 34.880 1.00 14.98 83 GLU A CA 1
ATOM 589 C C . GLU A 1 83 ? 16.981 3.127 33.842 1.00 12.98 83 GLU A C 1
ATOM 590 O O . GLU A 1 83 ? 17.741 4.081 33.675 1.00 14.55 83 GLU A O 1
ATOM 596 N N . LEU A 1 84 ? 15.835 2.978 33.187 1.00 12.56 84 LEU A N 1
ATOM 597 C CA . LEU A 1 84 ? 15.391 3.936 32.166 1.00 12.78 84 LEU A CA 1
ATOM 598 C C . LEU A 1 84 ? 13.874 4.104 32.263 1.00 13.32 84 LEU A C 1
ATOM 599 O O . LEU A 1 84 ? 13.136 3.114 32.311 1.00 14.73 84 LEU A O 1
ATOM 604 N N . SER A 1 85 ? 13.397 5.324 32.041 1.00 12.27 85 SER A N 1
ATOM 605 C CA . SER A 1 85 ? 11.958 5.544 32.100 1.00 13.29 85 SER A CA 1
ATOM 606 C C . SER A 1 85 ? 11.226 4.735 31.040 1.00 14.68 85 SER A C 1
ATOM 607 O O . SER A 1 85 ? 11.651 4.665 29.872 1.00 13.33 85 SER A O 1
ATOM 610 N N . GLY A 1 86 ? 10.123 4.114 31.445 1.00 14.34 86 GLY A N 1
ATOM 611 C CA . GLY A 1 86 ? 9.258 3.385 30.540 1.00 14.19 86 GLY A CA 1
ATOM 612 C C . GLY A 1 86 ? 9.770 1.999 30.222 1.00 13.20 86 GLY A C 1
ATOM 613 O O . GLY A 1 86 ? 9.139 1.264 29.478 1.00 14.91 86 GLY A O 1
ATOM 614 N N . VAL A 1 87 ? 10.933 1.650 30.779 1.00 13.95 87 VAL A N 1
ATOM 615 C CA . VAL A 1 87 ? 11.513 0.328 30.568 1.00 15.09 87 VAL A CA 1
ATOM 616 C C . VAL A 1 87 ? 11.481 -0.478 31.865 1.00 14.65 87 VAL A C 1
ATOM 617 O O . VAL A 1 87 ? 11.868 0.029 32.917 1.00 15.77 87 VAL A O 1
ATOM 621 N N . THR A 1 88 ? 11.009 -1.716 31.780 1.00 13.90 88 THR A N 1
ATOM 622 C CA . THR A 1 88 ? 11.047 -2.615 32.935 1.00 16.64 88 THR A CA 1
ATOM 623 C C . THR A 1 88 ? 12.057 -3.738 32.677 1.00 12.61 88 THR A C 1
ATOM 624 O O . THR A 1 88 ? 11.775 -4.697 31.974 1.00 16.38 88 THR A O 1
ATOM 628 N N . PHE A 1 89 ? 13.230 -3.612 33.293 1.00 15.20 89 PHE A N 1
ATOM 629 C CA . PHE A 1 89 ? 14.304 -4.598 33.100 1.00 15.45 89 PHE A CA 1
ATOM 630 C C . PHE A 1 89 ? 14.135 -5.749 34.085 1.00 16.27 89 PHE A C 1
ATOM 631 O O . PHE A 1 89 ? 14.074 -5.499 35.298 1.00 17.83 89 PHE A O 1
ATOM 639 N N . PRO A 1 90 ? 14.304 -6.991 33.608 1.00 15.34 90 PRO A N 1
ATOM 640 C CA . PRO A 1 90 ? 14.436 -8.081 34.578 1.00 16.43 90 PRO A CA 1
ATOM 641 C C . PRO A 1 90 ? 15.626 -7.874 35.494 1.00 18.03 90 PRO A C 1
ATOM 642 O O . PRO A 1 90 ? 16.649 -7.300 35.086 1.00 16.65 90 PRO A O 1
ATOM 646 N N . SER A 1 91 ? 15.542 -8.449 36.693 1.00 18.35 91 SER A N 1
ATOM 647 C CA . SER A 1 91 ? 16.513 -8.210 37.755 1.00 18.38 91 SER A CA 1
ATOM 648 C C . SER A 1 91 ? 17.949 -8.579 37.374 1.00 16.26 91 SER A C 1
ATOM 649 O O . SER A 1 91 ? 18.892 -8.095 38.003 1.00 21.38 91 SER A O 1
ATOM 652 N N . ASP A 1 92 ? 18.094 -9.596 36.540 1.00 17.31 92 ASP A N 1
ATOM 653 C CA . ASP A 1 92 ? 19.423 -10.106 36.219 1.00 21.69 92 ASP A CA 1
ATOM 654 C C . ASP A 1 92 ? 20.129 -9.371 35.072 1.00 19.34 92 ASP A C 1
ATOM 655 O O . ASP A 1 92 ? 21.305 -9.602 34.823 1.00 17.60 92 ASP A O 1
ATOM 660 N N . VAL A 1 93 ? 19.435 -8.432 34.438 1.00 15.99 93 VAL A N 1
ATOM 661 C CA . VAL A 1 93 ? 19.999 -7.724 33.279 1.00 15.14 93 VAL A CA 1
ATOM 662 C C . VAL A 1 93 ? 21.079 -6.779 33.757 1.00 13.76 93 VAL A C 1
ATOM 663 O O . VAL A 1 93 ? 20.879 -5.990 34.674 1.00 15.59 93 VAL A O 1
ATOM 667 N N . LYS A 1 94 ? 22.240 -6.854 33.109 1.00 12.66 94 LYS A N 1
ATOM 668 C CA . LYS A 1 94 ? 23.306 -5.902 33.389 1.00 13.77 94 LYS A CA 1
ATOM 669 C C . LYS A 1 94 ? 23.854 -5.366 32.070 1.00 9.69 94 LYS A C 1
ATOM 670 O O . LYS A 1 94 ? 24.031 -6.130 31.128 1.00 10.84 94 LYS A O 1
ATOM 676 N N . ILE A 1 95 ? 24.197 -4.084 32.072 1.00 9.89 95 ILE A N 1
ATOM 677 C CA . ILE A 1 95 ? 24.730 -3.412 30.878 1.00 10.11 95 ILE A CA 1
ATOM 678 C C . ILE A 1 95 ? 25.964 -2.639 31.310 1.00 10.81 95 ILE A C 1
ATOM 679 O O . ILE A 1 95 ? 26.057 -2.163 32.444 1.00 11.67 95 ILE A O 1
ATOM 684 N N . MET A 1 96 ? 26.924 -2.491 30.401 1.00 9.12 96 MET A N 1
ATOM 685 C CA . MET A 1 96 ? 28.109 -1.756 30.749 1.00 10.06 96 MET A CA 1
ATOM 686 C C . MET A 1 96 ? 27.810 -0.277 30.989 1.00 10.92 96 MET A C 1
ATOM 687 O O . MET A 1 96 ? 27.040 0.350 30.242 1.00 10.30 96 MET A O 1
ATOM 692 N N . ARG A 1 97 ? 28.463 0.314 31.988 1.00 10.46 97 ARG A N 1
ATOM 693 C CA . ARG A 1 97 ? 28.216 1.700 32.331 1.00 12.06 97 ARG A CA 1
ATOM 694 C C . ARG A 1 97 ? 28.573 2.617 31.164 1.00 10.79 97 ARG A C 1
ATOM 695 O O . ARG A 1 97 ? 27.956 3.663 30.966 1.00 11.35 97 ARG A O 1
ATOM 703 N N . GLY A 1 98 ? 29.625 2.272 30.426 1.00 12.10 98 GLY A N 1
ATOM 704 C CA . GLY A 1 98 ? 30.066 3.099 29.308 1.00 10.97 98 GLY A CA 1
ATOM 705 C C . GLY A 1 98 ? 29.073 3.266 28.176 1.00 11.08 98 GLY A C 1
ATOM 706 O O . GLY A 1 98 ? 29.271 4.130 27.320 1.00 12.32 98 GLY A O 1
ATOM 707 N N . VAL A 1 99 ? 28.015 2.457 28.157 1.00 9.60 99 VAL A N 1
ATOM 708 C CA . VAL A 1 99 ? 26.905 2.660 27.220 1.00 9.89 99 VAL A CA 1
ATOM 709 C C . VAL A 1 99 ? 25.640 3.112 27.942 1.00 9.78 99 VAL A C 1
ATOM 710 O O . VAL A 1 99 ? 24.941 3.999 27.460 1.00 9.59 99 VAL A O 1
ATOM 714 N N . HIS A 1 100 ? 25.328 2.520 29.098 1.00 9.95 100 HIS A N 1
ATOM 715 C CA . HIS A 1 100 ? 24.176 2.981 29.860 1.00 10.75 100 HIS A CA 1
ATOM 716 C C . HIS A 1 100 ? 24.263 4.445 30.238 1.00 11.49 100 HIS A C 1
ATOM 717 O O . HIS A 1 100 ? 23.249 5.159 30.180 1.00 11.60 100 HIS A O 1
ATOM 724 N N . ARG A 1 101 ? 25.436 4.901 30.652 1.00 12.05 101 ARG A N 1
ATOM 725 C CA . ARG A 1 101 ? 25.554 6.285 31.077 1.00 12.12 101 ARG A CA 1
ATOM 726 C C . ARG A 1 101 ? 25.213 7.294 29.971 1.00 11.14 101 ARG A C 1
ATOM 727 O O . ARG A 1 101 ? 24.361 8.165 30.175 1.00 12.08 101 ARG A O 1
ATOM 735 N N . PRO A 1 102 ? 25.882 7.206 28.809 1.00 9.82 102 PRO A N 1
ATOM 736 C CA . PRO A 1 102 ? 25.511 8.147 27.739 1.00 10.51 102 PRO A CA 1
ATOM 737 C C . PRO A 1 102 ? 24.063 7.982 27.278 1.00 9.60 102 PRO A C 1
ATOM 738 O O . PRO A 1 102 ? 23.393 8.976 27.059 1.00 11.22 102 PRO A O 1
ATOM 742 N N . TRP A 1 103 ? 23.573 6.751 27.141 1.00 8.27 103 TRP A N 1
ATOM 743 C CA . TRP A 1 103 ? 22.165 6.615 26.729 1.00 9.33 103 TRP A CA 1
ATOM 744 C C . TRP A 1 103 ? 21.221 7.264 27.746 1.00 9.75 103 TRP A C 1
ATOM 745 O O . TRP A 1 103 ? 20.299 7.992 27.388 1.00 10.27 103 TRP A O 1
ATOM 756 N N . SER A 1 104 ? 21.444 6.999 29.034 1.00 11.26 104 SER A N 1
ATOM 757 C CA . SER A 1 104 ? 20.545 7.501 30.062 1.00 12.53 104 SER A CA 1
ATOM 758 C C . SER A 1 104 ? 20.542 9.019 30.108 1.00 14.45 104 SER A C 1
ATOM 759 O O . SER A 1 104 ? 19.518 9.624 30.422 1.00 16.68 104 SER A O 1
ATOM 762 N N . ALA A 1 105 ? 21.634 9.632 29.681 1.00 11.34 105 ALA A N 1
ATOM 763 C CA . ALA A 1 105 ? 21.719 11.094 29.616 1.00 13.42 105 ALA A CA 1
ATOM 764 C C . ALA A 1 105 ? 20.738 11.681 28.601 1.00 13.45 105 ALA A C 1
ATOM 765 O O . ALA A 1 105 ? 20.263 12.801 28.791 1.00 15.34 105 ALA A O 1
ATOM 767 N N . VAL A 1 106 ? 20.491 10.958 27.504 1.00 11.07 106 VAL A N 1
ATOM 768 C CA . VAL A 1 106 ? 19.683 11.478 26.394 1.00 10.59 106 VAL A CA 1
ATOM 769 C C . VAL A 1 106 ? 18.338 10.793 26.267 1.00 9.65 106 VAL A C 1
ATOM 770 O O . VAL A 1 106 ? 17.488 11.246 25.492 1.00 9.29 106 VAL A O 1
ATOM 774 N N . HIS A 1 107 ? 18.121 9.739 27.049 1.00 9.70 107 HIS A N 1
ATOM 775 C CA . HIS A 1 107 ? 16.945 8.893 26.923 1.00 10.74 107 HIS A CA 1
ATOM 776 C C . HIS A 1 107 ? 15.650 9.694 26.960 1.00 11.33 107 HIS A C 1
ATOM 777 O O . HIS A 1 107 ? 14.782 9.527 26.107 1.00 10.34 107 HIS A O 1
ATOM 784 N N . ASP A 1 108 ? 15.450 10.474 28.021 1.00 11.76 108 ASP A N 1
ATOM 785 C CA . ASP A 1 108 ? 14.160 11.144 28.197 1.00 13.11 108 ASP A CA 1
ATOM 786 C C . ASP A 1 108 ? 13.908 12.185 27.100 1.00 12.24 108 ASP A C 1
ATOM 787 O O . ASP A 1 108 ? 12.783 12.301 26.613 1.00 11.15 108 ASP A O 1
ATOM 792 N N . THR A 1 109 ? 14.957 12.883 26.679 1.00 11.61 109 THR A N 1
ATOM 793 C CA . THR A 1 109 ? 14.846 13.822 25.574 1.00 12.33 109 THR A CA 1
ATOM 794 C C . THR A 1 109 ? 14.409 13.119 24.291 1.00 9.42 109 THR A C 1
ATOM 795 O O . THR A 1 109 ? 13.520 13.598 23.591 1.00 11.21 109 THR A O 1
ATOM 799 N N . ILE A 1 110 ? 15.014 11.976 23.992 1.00 9.92 110 ILE A N 1
ATOM 800 C CA . ILE A 1 110 ? 14.680 11.238 22.784 1.00 10.38 110 ILE A CA 1
ATOM 801 C C . ILE A 1 110 ? 13.254 10.685 22.867 1.00 9.39 110 ILE A C 1
ATOM 802 O O . ILE A 1 110 ? 12.479 10.853 21.920 1.00 9.39 110 ILE A O 1
ATOM 807 N N . ILE A 1 111 ? 12.893 10.031 23.973 1.00 10.25 111 ILE A N 1
ATOM 808 C CA . ILE A 1 111 ? 11.541 9.505 24.111 1.00 10.09 111 ILE A CA 1
ATOM 809 C C . ILE A 1 111 ? 10.486 10.615 23.965 1.00 11.10 111 ILE A C 1
ATOM 810 O O . ILE A 1 111 ? 9.470 10.435 23.301 1.00 11.34 111 ILE A O 1
ATOM 815 N N . THR A 1 112 ? 10.745 11.762 24.568 1.00 9.57 112 THR A N 1
ATOM 816 C CA . THR A 1 112 ? 9.816 12.890 24.478 1.00 11.51 112 THR A CA 1
ATOM 817 C C . THR A 1 112 ? 9.618 13.357 23.040 1.00 11.48 112 THR A C 1
ATOM 818 O O . THR A 1 112 ? 8.496 13.578 22.594 1.00 11.65 112 THR A O 1
ATOM 822 N N . GLU A 1 113 ? 10.701 13.450 22.280 1.00 9.99 113 GLU A N 1
ATOM 823 C CA . GLU A 1 113 ? 10.596 13.900 20.899 1.00 9.13 113 GLU A CA 1
ATOM 824 C C . GLU A 1 113 ? 9.935 12.840 20.032 1.00 8.54 113 GLU A C 1
ATOM 825 O O . GLU A 1 113 ? 9.078 13.161 19.197 1.00 9.58 113 GLU A O 1
ATOM 831 N N . VAL A 1 114 ? 10.258 11.575 20.243 1.00 8.93 114 VAL A N 1
ATOM 832 C CA . VAL A 1 114 ? 9.591 10.521 19.485 1.00 9.21 114 VAL A CA 1
ATOM 833 C C . VAL A 1 114 ? 8.073 10.541 19.748 1.00 10.89 114 VAL A C 1
ATOM 834 O O . VAL A 1 114 ? 7.269 10.396 18.814 1.00 10.86 114 VAL A O 1
ATOM 838 N N . LYS A 1 115 ? 7.680 10.757 21.002 1.00 10.26 115 LYS A N 1
ATOM 839 C CA . LYS A 1 115 ? 6.260 10.801 21.334 1.00 12.47 115 LYS A CA 1
ATOM 840 C C . LYS A 1 115 ? 5.565 11.977 20.660 1.00 11.71 115 LYS A C 1
ATOM 841 O O . LYS A 1 115 ? 4.479 11.819 20.092 1.00 12.84 115 LYS A O 1
ATOM 847 N N . ALA A 1 116 ? 6.251 13.109 20.570 1.00 10.36 116 ALA A N 1
ATOM 848 C CA . ALA A 1 116 ? 5.704 14.245 19.857 1.00 11.83 116 ALA A CA 1
ATOM 849 C C . ALA A 1 116 ? 5.556 13.947 18.362 1.00 11.13 116 ALA A C 1
ATOM 850 O O . ALA A 1 116 ? 4.561 14.329 17.731 1.00 12.27 116 ALA A O 1
ATOM 852 N N . LEU A 1 117 ? 6.535 13.264 17.776 1.00 10.30 117 LEU A N 1
ATOM 853 C CA . LEU A 1 117 ? 6.468 12.948 16.359 1.00 10.37 117 LEU A CA 1
ATOM 854 C C . LEU A 1 117 ? 5.392 11.910 16.063 1.00 8.88 117 LEU A C 1
ATOM 855 O O . LEU A 1 117 ? 4.731 11.977 15.026 1.00 9.89 117 LEU A O 1
ATOM 860 N N . ILE A 1 118 ? 5.205 10.958 16.970 1.00 9.68 118 ILE A N 1
ATOM 861 C CA . ILE A 1 118 ? 4.127 9.972 16.828 1.00 11.03 118 ILE A CA 1
ATOM 862 C C . ILE A 1 118 ? 2.748 10.648 16.787 1.00 12.68 118 ILE A C 1
ATOM 863 O O . ILE A 1 118 ? 1.898 10.287 15.970 1.00 13.46 118 ILE A O 1
ATOM 868 N N . ALA A 1 119 ? 2.568 11.690 17.585 1.00 11.83 119 ALA A N 1
ATOM 869 C CA . ALA A 1 119 ? 1.308 12.436 17.570 1.00 13.22 119 ALA A CA 1
ATOM 870 C C . ALA A 1 119 ? 1.057 13.113 16.226 1.00 14.84 119 ALA A C 1
ATOM 871 O O . ALA A 1 119 ? -0.089 13.188 15.763 1.00 15.01 119 ALA A O 1
ATOM 873 N N . LYS A 1 120 ? 2.114 13.597 15.584 1.00 11.40 120 LYS A N 1
ATOM 874 C CA . LYS A 1 120 ? 2.003 14.277 14.311 1.00 13.14 120 LYS A CA 1
ATOM 875 C C . LYS A 1 120 ? 1.937 13.312 13.135 1.00 11.85 120 LYS A C 1
ATOM 876 O O . LYS A 1 120 ? 1.282 13.600 12.118 1.00 13.53 120 LYS A O 1
ATOM 882 N N . TYR A 1 121 ? 2.625 12.173 13.262 1.00 10.94 121 TYR A N 1
ATOM 883 C CA . TYR A 1 121 ? 2.728 11.186 12.191 1.00 11.44 121 TYR A CA 1
ATOM 884 C C . TYR A 1 121 ? 2.346 9.795 12.727 1.00 11.85 121 TYR A C 1
ATOM 885 O O . TYR A 1 121 ? 3.202 8.925 12.901 1.00 10.62 121 TYR A O 1
ATOM 894 N N . PRO A 1 122 ? 1.046 9.574 12.997 1.00 10.44 122 PRO A N 1
ATOM 895 C CA . PRO A 1 122 ? 0.650 8.447 13.829 1.00 11.27 122 PRO A CA 1
ATOM 896 C C . PRO A 1 122 ? 0.645 7.142 13.051 1.00 10.30 122 PRO A C 1
ATOM 897 O O . PRO A 1 122 ? 0.517 6.091 13.667 1.00 13.38 122 PRO A O 1
ATOM 901 N N . ASP A 1 123 ? 0.840 7.215 11.739 1.00 10.68 123 ASP A N 1
ATOM 902 C CA . ASP A 1 123 ? 0.974 6.023 10.906 1.00 11.98 123 ASP A CA 1
ATOM 903 C C . ASP A 1 123 ? 2.428 5.613 10.635 1.00 12.28 123 ASP A C 1
ATOM 904 O O . ASP A 1 123 ? 2.676 4.597 9.987 1.00 14.02 123 ASP A O 1
ATOM 909 N N . TYR A 1 124 ? 3.384 6.418 11.096 1.00 10.29 124 TYR A N 1
ATOM 910 C CA . TYR A 1 124 ? 4.795 6.111 10.842 1.00 9.90 124 TYR A CA 1
ATOM 911 C C . TYR A 1 124 ? 5.303 5.030 11.786 1.00 9.15 124 TYR A C 1
ATOM 912 O O . TYR A 1 124 ? 4.800 4.855 12.880 1.00 11.66 124 TYR A O 1
ATOM 921 N N . THR A 1 125 ? 6.262 4.240 11.313 1.00 10.24 125 THR A N 1
ATOM 922 C CA . THR A 1 125 ? 6.922 3.245 12.168 1.00 11.23 125 THR A CA 1
ATOM 923 C C . THR A 1 125 ? 8.229 3.848 12.718 1.00 10.25 125 THR A C 1
ATOM 924 O O . THR A 1 125 ? 8.568 5.003 12.390 1.00 10.04 125 THR A O 1
ATOM 928 N N . LEU A 1 126 ? 8.932 3.094 13.560 1.00 9.25 126 LEU A N 1
ATOM 929 C CA . LEU A 1 126 ? 10.131 3.604 14.252 1.00 8.37 126 LEU A CA 1
ATOM 930 C C . LEU A 1 126 ? 11.385 2.959 13.691 1.00 8.53 126 LEU A C 1
ATOM 931 O O . LEU A 1 126 ? 11.408 1.769 13.343 1.00 8.97 126 LEU A O 1
ATOM 936 N N . GLU A 1 127 ? 12.472 3.722 13.715 1.00 7.65 127 GLU A N 1
ATOM 937 C CA . GLU A 1 127 ? 13.778 3.157 13.418 1.00 8.50 127 GLU A CA 1
ATOM 938 C C . GLU A 1 127 ? 14.851 3.824 14.253 1.00 7.74 127 GLU A C 1
ATOM 939 O O . GLU A 1 127 ? 14.739 4.994 14.637 1.00 9.14 127 GLU A O 1
ATOM 945 N N . ALA A 1 128 ? 15.899 3.060 14.546 1.00 8.65 128 ALA A N 1
ATOM 946 C CA . ALA A 1 128 ? 17.074 3.578 15.264 1.00 8.14 128 ALA A CA 1
ATOM 947 C C . ALA A 1 128 ? 18.304 3.074 14.548 1.00 7.06 128 ALA A C 1
ATOM 948 O O . ALA A 1 128 ? 18.314 1.954 14.034 1.00 8.20 128 ALA A O 1
ATOM 950 N N . VAL A 1 129 ? 19.345 3.905 14.496 1.00 7.05 129 VAL A N 1
ATOM 951 C CA . VAL A 1 129 ? 20.542 3.545 13.729 1.00 6.28 129 VAL A CA 1
ATOM 952 C C . VAL A 1 129 ? 21.742 4.292 14.275 1.00 5.64 129 VAL A C 1
ATOM 953 O O . VAL A 1 129 ? 21.620 5.427 14.762 1.00 6.37 129 VAL A O 1
ATOM 957 N N . GLY A 1 130 ? 22.911 3.673 14.104 1.00 5.54 130 GLY A N 1
ATOM 958 C CA . GLY A 1 130 ? 24.154 4.353 14.411 1.00 6.88 130 GLY A CA 1
ATOM 959 C C . GLY A 1 130 ? 25.322 3.423 14.228 1.00 5.99 130 GLY A C 1
ATOM 960 O O . GLY A 1 130 ? 25.165 2.219 14.127 1.00 6.56 130 GLY A O 1
ATOM 961 N N . HIS A 1 131 ? 26.511 4.015 14.211 1.00 6.69 131 HIS A N 1
ATOM 962 C CA . HIS A 1 131 ? 27.757 3.286 13.939 1.00 5.50 131 HIS A CA 1
ATOM 963 C C . HIS A 1 131 ? 28.717 3.355 15.146 1.00 5.51 131 HIS A C 1
ATOM 964 O O . HIS A 1 131 ? 28.844 4.379 15.804 1.00 6.24 131 HIS A O 1
ATOM 971 N N . SER A 1 132 ? 29.411 2.235 15.392 1.00 6.83 132 SER A N 1
ATOM 972 C CA . SER A 1 132 ? 30.452 2.144 16.424 1.00 7.59 132 SER A CA 1
ATOM 973 C C . SER A 1 132 ? 29.813 2.352 17.812 1.00 7.30 132 SER A C 1
ATOM 974 O O . SER A 1 132 ? 28.880 1.616 18.149 1.00 7.71 132 SER A O 1
ATOM 977 N N . LEU A 1 133 ? 30.275 3.308 18.609 1.00 7.66 133 LEU A N 1
ATOM 978 C CA . LEU A 1 133 ? 29.567 3.622 19.848 1.00 8.43 133 LEU A CA 1
ATOM 979 C C . LEU A 1 133 ? 28.112 3.982 19.558 1.00 7.63 133 LEU A C 1
ATOM 980 O O . LEU A 1 133 ? 27.229 3.689 20.361 1.00 8.26 133 LEU A O 1
ATOM 985 N N . GLY A 1 134 ? 27.868 4.657 18.428 1.00 7.30 134 GLY A N 1
ATOM 986 C CA . GLY A 1 134 ? 26.500 4.918 17.989 1.00 7.34 134 GLY A CA 1
ATOM 987 C C . GLY A 1 134 ? 25.686 3.652 17.763 1.00 6.47 134 GLY A C 1
ATOM 988 O O . GLY A 1 134 ? 24.461 3.651 17.951 1.00 7.45 134 GLY A O 1
ATOM 989 N N . GLY A 1 135 ? 26.339 2.589 17.323 1.00 6.72 135 GLY A N 1
ATOM 990 C CA . GLY A 1 135 ? 25.700 1.273 17.211 1.00 7.07 135 GLY A CA 1
ATOM 991 C C . GLY A 1 135 ? 25.441 0.606 18.548 1.00 6.83 135 GLY A C 1
ATOM 992 O O . GLY A 1 135 ? 24.359 0.075 18.789 1.00 7.36 135 GLY A O 1
ATOM 993 N N . ALA A 1 136 ? 26.389 0.750 19.472 1.00 6.90 136 ALA A N 1
ATOM 994 C CA . ALA A 1 136 ? 26.170 0.256 20.833 1.00 6.58 136 ALA A CA 1
ATOM 995 C C . ALA A 1 136 ? 24.997 1.016 21.452 1.00 7.41 136 ALA A C 1
ATOM 996 O O . ALA A 1 136 ? 24.134 0.420 22.130 1.00 7.26 136 ALA A O 1
ATOM 998 N N . LEU A 1 137 ? 24.945 2.331 21.254 1.00 6.30 137 LEU A N 1
ATOM 999 C CA . LEU A 1 137 ? 23.815 3.114 21.738 1.00 7.48 137 LEU A CA 1
ATOM 1000 C C . LEU A 1 137 ? 22.503 2.656 21.106 1.00 7.50 137 LEU A C 1
ATOM 1001 O O . LEU A 1 137 ? 21.477 2.593 21.787 1.00 8.10 137 LEU A O 1
ATOM 1006 N N . THR A 1 138 ? 22.530 2.334 19.813 1.00 6.61 138 THR A N 1
ATOM 1007 C CA . THR A 1 138 ? 21.344 1.864 19.114 1.00 7.57 138 THR A CA 1
ATOM 1008 C C . THR A 1 138 ? 20.861 0.536 19.695 1.00 6.30 138 THR A C 1
ATOM 1009 O O . THR A 1 138 ? 19.637 0.277 19.728 1.00 7.15 138 THR A O 1
ATOM 1013 N N . SER A 1 139 ? 21.764 -0.288 20.223 1.00 7.40 139 SER A N 1
ATOM 1014 C CA . SER A 1 139 ? 21.345 -1.550 20.824 1.00 7.09 139 SER A CA 1
ATOM 1015 C C . SER A 1 139 ? 20.559 -1.356 22.110 1.00 8.38 139 SER A C 1
ATOM 1016 O O . SER A 1 139 ? 19.710 -2.201 22.444 1.00 9.62 139 SER A O 1
ATOM 1019 N N . ILE A 1 140 ? 20.783 -0.256 22.817 1.00 7.30 140 ILE A N 1
ATOM 1020 C CA . ILE A 1 140 ? 19.917 0.102 23.929 1.00 9.17 140 ILE A CA 1
ATOM 1021 C C . ILE A 1 140 ? 18.710 0.902 23.469 1.00 7.68 140 ILE A C 1
ATOM 1022 O O . ILE A 1 140 ? 17.597 0.670 23.969 1.00 9.48 140 ILE A O 1
ATOM 1027 N N . ALA A 1 141 ? 18.882 1.797 22.487 1.00 7.90 141 ALA A N 1
ATOM 1028 C CA . ALA A 1 141 ? 17.732 2.507 21.911 1.00 8.00 141 ALA A CA 1
ATOM 1029 C C . ALA A 1 141 ? 16.626 1.576 21.445 1.00 7.17 141 ALA A C 1
ATOM 1030 O O . ALA A 1 141 ? 15.436 1.862 21.635 1.00 8.69 141 ALA A O 1
ATOM 1032 N N . HIS A 1 142 ? 16.998 0.451 20.864 1.00 7.89 142 HIS A N 1
ATOM 1033 C CA . HIS A 1 142 ? 16.032 -0.528 20.392 1.00 9.08 142 HIS A CA 1
ATOM 1034 C C . HIS A 1 142 ? 15.090 -0.960 21.530 1.00 9.64 142 HIS A C 1
ATOM 1035 O O . HIS A 1 142 ? 13.865 -0.971 21.384 1.00 9.97 142 HIS A O 1
ATOM 1042 N N . VAL A 1 143 ? 15.673 -1.293 22.673 1.00 8.86 143 VAL A N 1
ATOM 1043 C CA . VAL A 1 143 ? 14.898 -1.715 23.838 1.00 9.68 143 VAL A CA 1
ATOM 1044 C C . VAL A 1 143 ? 14.125 -0.546 24.456 1.00 11.03 143 VAL A C 1
ATOM 1045 O O . VAL A 1 143 ? 12.949 -0.682 24.794 1.00 11.34 143 VAL A O 1
ATOM 1049 N N . ALA A 1 144 ? 14.717 0.637 24.501 1.00 9.19 144 ALA A N 1
ATOM 1050 C CA . ALA A 1 144 ? 14.037 1.822 25.009 1.00 10.41 144 ALA A CA 1
ATOM 1051 C C . ALA A 1 144 ? 12.784 2.102 24.184 1.00 10.77 144 ALA A C 1
ATOM 1052 O O . ALA A 1 144 ? 11.738 2.469 24.734 1.00 11.62 144 ALA A O 1
ATOM 1054 N N . LEU A 1 145 ? 12.912 2.075 22.867 1.00 9.58 145 LEU A N 1
ATOM 1055 C CA . LEU A 1 145 ? 11.777 2.344 21.988 1.00 9.93 145 LEU A CA 1
ATOM 1056 C C . LEU A 1 145 ? 10.723 1.239 22.058 1.00 10.85 145 LEU A C 1
ATOM 1057 O O . LEU A 1 145 ? 9.516 1.520 22.051 1.00 11.66 145 LEU A O 1
ATOM 1062 N N . ALA A 1 146 ? 11.150 -0.018 22.036 1.00 10.07 146 ALA A N 1
ATOM 1063 C CA . ALA A 1 146 ? 10.197 -1.133 22.097 1.00 10.44 146 ALA A CA 1
ATOM 1064 C C . ALA A 1 146 ? 9.368 -1.059 23.365 1.00 11.15 146 ALA A C 1
ATOM 1065 O O . ALA A 1 146 ? 8.149 -1.320 23.329 1.00 13.70 146 ALA A O 1
ATOM 1067 N N . GLN A 1 147 ? 10.003 -0.712 24.474 1.00 9.62 147 GLN A N 1
ATOM 1068 C CA . GLN A 1 147 ? 9.330 -0.707 25.770 1.00 11.76 147 GLN A CA 1
ATOM 1069 C C . GLN A 1 147 ? 8.429 0.518 25.916 1.00 12.90 147 GLN A C 1
ATOM 1070 O O . GLN A 1 147 ? 7.330 0.428 26.499 1.00 14.81 147 GLN A O 1
ATOM 1076 N N . ASN A 1 148 ? 8.863 1.668 25.403 1.00 11.64 148 ASN A N 1
ATOM 1077 C CA . ASN A 1 148 ? 8.057 2.882 25.509 1.00 12.14 148 ASN A CA 1
ATOM 1078 C C . ASN A 1 148 ? 6.940 2.972 24.484 1.00 12.01 148 ASN A C 1
ATOM 1079 O O . ASN A 1 148 ? 5.903 3.595 24.749 1.00 13.26 148 ASN A O 1
ATOM 1084 N N . PHE A 1 149 ? 7.108 2.320 23.338 1.00 11.43 149 PHE A N 1
ATOM 1085 C CA . PHE A 1 149 ? 6.165 2.430 22.224 1.00 10.44 149 PHE A CA 1
ATOM 1086 C C . PHE A 1 149 ? 5.805 1.040 21.683 1.00 11.85 149 PHE A C 1
ATOM 1087 O O . PHE A 1 149 ? 6.057 0.724 20.525 1.00 12.20 149 PHE A O 1
ATOM 1095 N N . PRO A 1 150 ? 5.109 0.231 22.515 1.00 14.87 150 PRO A N 1
ATOM 1096 C CA . PRO A 1 150 ? 4.871 -1.165 22.161 1.00 17.15 150 PRO A CA 1
ATOM 1097 C C . PRO A 1 150 ? 3.856 -1.386 21.026 1.00 17.61 150 PRO A C 1
ATOM 1098 O O . PRO A 1 150 ? 3.861 -2.445 20.395 1.00 20.47 150 PRO A O 1
ATOM 1102 N N . ASP A 1 151 ? 3.143 -0.340 20.638 1.00 16.37 151 ASP A N 1
ATOM 1103 C CA . ASP A 1 151 ? 2.222 -0.443 19.510 1.00 18.97 151 ASP A CA 1
ATOM 1104 C C . ASP A 1 151 ? 2.803 0.010 18.173 1.00 18.46 151 ASP A C 1
ATOM 1105 O O . ASP A 1 151 ? 2.066 0.166 17.200 1.00 20.82 151 ASP A O 1
ATOM 1110 N N . LYS A 1 152 ? 4.125 0.205 18.108 1.00 14.13 152 LYS A N 1
ATOM 1111 C CA . LYS A 1 152 ? 4.755 0.659 16.861 1.00 13.50 152 LYS A CA 1
ATOM 1112 C C . LYS A 1 152 ? 5.688 -0.411 16.323 1.00 11.02 152 LYS A C 1
ATOM 1113 O O . LYS A 1 152 ? 6.493 -0.973 17.084 1.00 14.20 152 LYS A O 1
ATOM 1119 N N A SER A 1 153 ? 5.629 -0.664 15.027 0.50 11.69 153 SER A N 1
ATOM 1120 N N B SER A 1 153 ? 5.668 -0.625 15.016 0.50 11.21 153 SER A N 1
ATOM 1121 C CA A SER A 1 153 ? 6.666 -1.437 14.367 0.50 12.65 153 SER A CA 1
ATOM 1122 C CA B SER A 1 153 ? 6.689 -1.444 14.377 0.50 12.01 153 SER A CA 1
ATOM 1123 C C A SER A 1 153 ? 8.009 -0.733 14.531 0.50 10.71 153 SER A C 1
ATOM 1124 C C B SER A 1 153 ? 8.033 -0.739 14.382 0.50 9.53 153 SER A C 1
ATOM 1125 O O A SER A 1 153 ? 8.054 0.480 14.754 0.50 7.96 153 SER A O 1
ATOM 1126 O O B SER A 1 153 ? 8.135 0.439 14.040 0.50 8.30 153 SER A O 1
ATOM 1131 N N . LEU A 1 154 ? 9.077 -1.526 14.615 1.00 9.94 154 LEU A N 1
ATOM 1132 C CA . LEU A 1 154 ? 10.393 -0.985 14.983 1.00 9.24 154 LEU A CA 1
ATOM 1133 C C . LEU A 1 154 ? 11.462 -1.817 14.286 1.00 9.53 154 LEU A C 1
ATOM 1134 O O . LEU A 1 154 ? 11.444 -3.062 14.338 1.00 10.30 154 LEU A O 1
ATOM 1139 N N . VAL A 1 155 ? 12.401 -1.137 13.639 1.00 8.94 155 VAL A N 1
ATOM 1140 C CA . VAL A 1 155 ? 13.626 -1.761 13.124 1.00 10.08 155 VAL A CA 1
ATOM 1141 C C . VAL A 1 155 ? 14.818 -0.915 13.522 1.00 11.07 155 VAL A C 1
ATOM 1142 O O . VAL A 1 155 ? 14.803 0.321 13.372 1.00 12.40 155 VAL A O 1
ATOM 1146 N N . SER A 1 156 ? 15.812 -1.569 14.098 1.00 9.59 156 SER A N 1
ATOM 1147 C CA . SER A 1 156 ? 17.011 -0.870 14.537 1.00 9.09 156 SER A CA 1
ATOM 1148 C C . SER A 1 156 ? 18.220 -1.481 13.839 1.00 8.61 156 SER A C 1
ATOM 1149 O O . SER A 1 156 ? 18.335 -2.724 13.751 1.00 11.31 156 SER A O 1
ATOM 1152 N N . ASN A 1 157 ? 19.142 -0.628 13.393 1.00 7.74 157 ASN A N 1
ATOM 1153 C CA . ASN A 1 157 ? 20.356 -1.071 12.689 1.00 7.86 157 ASN A CA 1
ATOM 1154 C C . ASN A 1 157 ? 21.592 -0.542 13.389 1.00 7.11 157 ASN A C 1
ATOM 1155 O O . ASN A 1 157 ? 21.891 0.652 13.293 1.00 7.77 157 ASN A O 1
ATOM 1160 N N . ALA A 1 158 ? 22.223 -1.410 14.177 1.00 6.69 158 ALA A N 1
ATOM 1161 C CA . ALA A 1 158 ? 23.484 -1.066 14.842 1.00 7.85 158 ALA A CA 1
ATOM 1162 C C . ALA A 1 158 ? 24.635 -1.495 13.945 1.00 7.23 158 ALA A C 1
ATOM 1163 O O . ALA A 1 158 ? 24.735 -2.681 13.596 1.00 7.75 158 ALA A O 1
ATOM 1165 N N . LEU A 1 159 ? 25.481 -0.548 13.546 1.00 6.20 159 LEU A N 1
ATOM 1166 C CA . LEU A 1 159 ? 26.583 -0.853 12.639 1.00 6.97 159 LEU A CA 1
ATOM 1167 C C . LEU A 1 159 ? 27.904 -0.928 13.393 1.00 6.10 159 LEU A C 1
ATOM 1168 O O . LEU A 1 159 ? 28.234 -0.049 14.206 1.00 7.31 159 LEU A O 1
ATOM 1173 N N . ASN A 1 160 ? 28.649 -1.993 13.136 1.00 6.95 160 ASN A N 1
ATOM 1174 C CA . ASN A 1 160 ? 30.024 -2.116 13.634 1.00 7.45 160 ASN A CA 1
ATOM 1175 C C . ASN A 1 160 ? 30.092 -1.982 15.162 1.00 6.31 160 ASN A C 1
ATOM 1176 O O . ASN A 1 160 ? 30.996 -1.334 15.696 1.00 7.90 160 ASN A O 1
ATOM 1181 N N . ALA A 1 161 ? 29.158 -2.629 15.858 1.00 6.27 161 ALA A N 1
ATOM 1182 C CA . ALA A 1 161 ? 28.971 -2.441 17.296 1.00 6.65 161 ALA A CA 1
ATOM 1183 C C . ALA A 1 161 ? 29.595 -3.532 18.131 1.00 6.71 161 ALA A C 1
ATOM 1184 O O . ALA A 1 161 ? 29.527 -4.706 17.796 1.00 7.48 161 ALA A O 1
ATOM 1186 N N . PHE A 1 162 ? 30.122 -3.135 19.285 1.00 7.10 162 PHE A N 1
ATOM 1187 C CA . PHE A 1 162 ? 30.510 -4.074 20.328 1.00 7.66 162 PHE A CA 1
ATOM 1188 C C . PHE A 1 162 ? 29.286 -4.467 21.171 1.00 8.50 162 PHE A C 1
ATOM 1189 O O . PHE A 1 162 ? 28.304 -3.727 21.223 1.00 8.44 162 PHE A O 1
ATOM 1197 N N . PRO A 1 163 ? 29.319 -5.651 21.814 1.00 7.47 163 PRO A N 1
ATOM 1198 C CA . PRO A 1 163 ? 28.214 -6.061 22.678 1.00 8.06 163 PRO A CA 1
ATOM 1199 C C . PRO A 1 163 ? 28.284 -5.307 24.004 1.00 8.55 163 PRO A C 1
ATOM 1200 O O . PRO A 1 163 ? 29.350 -4.798 24.360 1.00 9.13 163 PRO A O 1
ATOM 1204 N N . ILE A 1 164 ? 27.142 -5.145 24.683 1.00 8.55 164 ILE A N 1
ATOM 1205 C CA . ILE A 1 164 ? 27.091 -4.197 25.792 1.00 9.77 164 ILE A CA 1
ATOM 1206 C C . ILE A 1 164 ? 26.626 -4.748 27.126 1.00 9.99 164 ILE A C 1
ATOM 1207 O O . ILE A 1 164 ? 26.470 -3.983 28.075 1.00 9.89 164 ILE A O 1
ATOM 1212 N N . GLY A 1 165 ? 26.333 -6.038 27.193 1.00 9.25 165 GLY A N 1
ATOM 1213 C CA . GLY A 1 165 ? 25.802 -6.559 28.459 1.00 10.91 165 GLY A CA 1
ATOM 1214 C C . GLY A 1 165 ? 25.946 -8.047 28.580 1.00 9.20 165 GLY A C 1
ATOM 1215 O O . GLY A 1 165 ? 26.506 -8.730 27.714 1.00 11.01 165 GLY A O 1
ATOM 1216 N N . ASN A 1 166 ? 25.290 -8.570 29.619 1.00 11.08 166 ASN A N 1
ATOM 1217 C CA . ASN A 1 166 ? 25.375 -9.992 29.930 1.00 12.51 166 ASN A CA 1
ATOM 1218 C C . ASN A 1 166 ? 24.328 -10.799 29.190 1.00 12.75 166 ASN A C 1
ATOM 1219 O O . ASN A 1 166 ? 23.600 -10.265 28.352 1.00 12.47 166 ASN A O 1
ATOM 1224 N N . GLN A 1 167 ? 24.291 -12.112 29.415 1.00 15.31 167 GLN A N 1
ATOM 1225 C CA . GLN A 1 167 ? 23.341 -12.939 28.686 1.00 15.37 167 GLN A CA 1
ATOM 1226 C C . GLN A 1 167 ? 21.893 -12.540 28.964 1.00 14.18 167 GLN A C 1
ATOM 1227 O O . GLN A 1 167 ? 21.055 -12.574 28.069 1.00 13.20 167 GLN A O 1
ATOM 1233 N N . ALA A 1 168 ? 21.610 -12.121 30.188 1.00 13.79 168 ALA A N 1
ATOM 1234 C CA . ALA A 1 168 ? 20.244 -11.709 30.520 1.00 15.16 168 ALA A CA 1
ATOM 1235 C C . ALA A 1 168 ? 19.861 -10.455 29.712 1.00 14.75 168 ALA A C 1
ATOM 1236 O O . ALA A 1 168 ? 18.747 -10.351 29.201 1.00 13.32 168 ALA A O 1
ATOM 1238 N N . TRP A 1 169 ? 20.830 -9.563 29.507 1.00 13.24 169 TRP A N 1
ATOM 1239 C CA . TRP A 1 169 ? 20.621 -8.391 28.652 1.00 12.16 169 TRP A CA 1
ATOM 1240 C C . TRP A 1 169 ? 20.298 -8.815 27.228 1.00 10.49 169 TRP A C 1
ATOM 1241 O O . TRP A 1 169 ? 19.294 -8.383 26.649 1.00 11.23 169 TRP A O 1
ATOM 1252 N N . ALA A 1 170 ? 21.102 -9.719 26.674 1.00 10.22 170 ALA A N 1
ATOM 1253 C CA . ALA A 1 170 ? 20.891 -10.132 25.300 1.00 11.85 170 ALA A CA 1
ATOM 1254 C C . ALA A 1 170 ? 19.521 -10.789 25.131 1.00 12.23 170 ALA A C 1
ATOM 1255 O O . ALA A 1 170 ? 18.820 -10.588 24.135 1.00 12.56 170 ALA A O 1
ATOM 1257 N N . ASP A 1 171 ? 19.142 -11.573 26.138 1.00 14.12 171 ASP A N 1
ATOM 1258 C CA . ASP A 1 171 ? 17.853 -12.264 26.117 1.00 15.87 171 ASP A CA 1
ATOM 1259 C C . ASP A 1 171 ? 16.702 -11.268 26.171 1.00 12.83 171 ASP A C 1
ATOM 1260 O O . ASP A 1 171 ? 15.689 -11.443 25.496 1.00 14.76 171 ASP A O 1
ATOM 1265 N N . PHE A 1 172 ? 16.877 -10.228 26.972 1.00 12.00 172 PHE A N 1
ATOM 1266 C CA . PHE A 1 172 ? 15.892 -9.162 27.049 1.00 12.90 172 PHE A CA 1
ATOM 1267 C C . PHE A 1 172 ? 15.773 -8.406 25.727 1.00 12.57 172 PHE A C 1
ATOM 1268 O O . PHE A 1 172 ? 14.671 -8.116 25.262 1.00 13.27 172 PHE A O 1
ATOM 1276 N N . GLY A 1 173 ? 16.909 -8.152 25.073 1.00 11.23 173 GLY A N 1
ATOM 1277 C CA . GLY A 1 173 ? 16.859 -7.528 23.755 1.00 11.60 173 GLY A CA 1
ATOM 1278 C C . GLY A 1 173 ? 16.130 -8.414 22.751 1.00 10.83 173 GLY A C 1
ATOM 1279 O O . GLY A 1 173 ? 15.262 -7.945 22.013 1.00 11.36 173 GLY A O 1
ATOM 1280 N N . THR A 1 174 ? 16.439 -9.712 22.763 1.00 12.25 174 THR A N 1
ATOM 1281 C CA . THR A 1 174 ? 15.795 -10.654 21.871 1.00 12.89 174 THR A CA 1
ATOM 1282 C C . THR A 1 174 ? 14.282 -10.707 22.104 1.00 14.25 174 THR A C 1
ATOM 1283 O O . THR A 1 174 ? 13.508 -10.868 21.145 1.00 14.63 174 THR A O 1
ATOM 1287 N N . ALA A 1 175 ? 13.878 -10.534 23.358 1.00 13.06 175 ALA A N 1
ATOM 1288 C CA . ALA A 1 175 ? 12.462 -10.633 23.740 1.00 14.30 175 ALA A CA 1
ATOM 1289 C C . ALA A 1 175 ? 11.614 -9.491 23.178 1.00 15.65 175 ALA A C 1
ATOM 1290 O O . ALA A 1 175 ? 10.390 -9.614 23.084 1.00 16.88 175 ALA A O 1
ATOM 1292 N N . GLN A 1 176 ? 12.226 -8.343 22.890 1.00 13.09 176 GLN A N 1
ATOM 1293 C CA . GLN A 1 176 ? 11.454 -7.211 22.396 1.00 13.42 176 GLN A CA 1
ATOM 1294 C C . GLN A 1 176 ? 10.866 -7.466 21.032 1.00 11.70 176 GLN A C 1
ATOM 1295 O O . GLN A 1 176 ? 11.487 -8.046 20.144 1.00 12.51 176 GLN A O 1
ATOM 1301 N N . ALA A 1 177 ? 9.610 -7.062 20.870 1.00 14.68 177 ALA A N 1
ATOM 1302 C CA . ALA A 1 177 ? 9.049 -6.985 19.550 1.00 14.21 177 ALA A CA 1
ATOM 1303 C C . ALA A 1 177 ? 9.882 -5.960 18.785 1.00 16.51 177 ALA A C 1
ATOM 1304 O O . ALA A 1 177 ? 10.390 -4.992 19.363 1.00 19.71 177 ALA A O 1
ATOM 1306 N N . GLY A 1 178 ? 9.938 -6.122 17.479 1.00 16.79 178 GLY A N 1
ATOM 1307 C CA . GLY A 1 178 ? 10.817 -5.280 16.670 1.00 14.85 178 GLY A CA 1
ATOM 1308 C C . GLY A 1 178 ? 12.071 -6.022 16.269 1.00 15.29 178 GLY A C 1
ATOM 1309 O O . GLY A 1 178 ? 12.426 -7.030 16.881 1.00 20.74 178 GLY A O 1
ATOM 1310 N N . THR A 1 179 ? 12.679 -5.576 15.181 1.00 10.94 179 THR A N 1
ATOM 1311 C CA . THR A 1 179 ? 13.819 -6.244 14.581 1.00 11.02 179 THR A CA 1
ATOM 1312 C C . THR A 1 179 ? 15.092 -5.455 14.863 1.00 10.47 179 THR A C 1
ATOM 1313 O O . THR A 1 179 ? 15.225 -4.307 14.428 1.00 10.78 179 THR A O 1
ATOM 1317 N N . PHE A 1 180 ? 16.030 -6.095 15.552 1.00 9.31 180 PHE A N 1
ATOM 1318 C CA . PHE A 1 180 ? 17.366 -5.534 15.788 1.00 9.05 180 PHE A CA 1
ATOM 1319 C C . PHE A 1 180 ? 18.389 -6.199 14.880 1.00 8.37 180 PHE A C 1
ATOM 1320 O O . PHE A 1 180 ? 18.585 -7.434 14.945 1.00 9.81 180 PHE A O 1
ATOM 1328 N N . ASN A 1 181 ? 19.023 -5.395 14.029 1.00 8.88 181 ASN A N 1
ATOM 1329 C CA . ASN A 1 181 ? 20.036 -5.884 13.107 1.00 9.15 181 ASN A CA 1
ATOM 1330 C C . ASN A 1 181 ? 21.405 -5.358 13.527 1.00 9.64 181 ASN A C 1
ATOM 1331 O O . ASN A 1 181 ? 21.544 -4.186 13.882 1.00 9.16 181 ASN A O 1
ATOM 1336 N N . ARG A 1 182 ? 22.423 -6.218 13.443 1.00 7.97 182 ARG A N 1
ATOM 1337 C CA . ARG A 1 182 ? 23.830 -5.804 13.633 1.00 7.98 182 ARG A CA 1
ATOM 1338 C C . ARG A 1 182 ? 24.542 -5.896 12.307 1.00 8.73 182 ARG A C 1
ATOM 1339 O O . ARG A 1 182 ? 24.830 -7.005 11.841 1.00 10.15 182 ARG A O 1
ATOM 1347 N N . GLY A 1 183 ? 24.786 -4.762 11.665 1.00 7.58 183 GLY A N 1
ATOM 1348 C CA . GLY A 1 183 ? 25.416 -4.768 10.347 1.00 8.46 183 GLY A CA 1
ATOM 1349 C C . GLY A 1 183 ? 26.902 -4.501 10.473 1.00 8.63 183 GLY A C 1
ATOM 1350 O O . GLY A 1 183 ? 27.297 -3.410 10.905 1.00 8.57 183 GLY A O 1
ATOM 1351 N N . ASN A 1 184 ? 27.722 -5.494 10.099 1.00 7.89 184 ASN A N 1
ATOM 1352 C CA . ASN A 1 184 ? 29.171 -5.444 10.336 1.00 7.50 184 ASN A CA 1
ATOM 1353 C C . ASN A 1 184 ? 29.995 -5.510 9.061 1.00 8.16 184 ASN A C 1
ATOM 1354 O O . ASN A 1 184 ? 29.483 -5.830 7.970 1.00 8.86 184 ASN A O 1
ATOM 1359 N N . ASN A 1 185 ? 31.259 -5.132 9.196 1.00 8.02 185 ASN A N 1
ATOM 1360 C CA . ASN A 1 185 ? 32.141 -4.977 8.052 1.00 8.60 185 ASN A CA 1
ATOM 1361 C C . ASN A 1 185 ? 33.382 -5.863 8.163 1.00 9.40 185 ASN A C 1
ATOM 1362 O O . ASN A 1 185 ? 33.911 -6.107 9.261 1.00 8.90 185 ASN A O 1
ATOM 1367 N N . VAL A 1 186 ? 33.906 -6.239 6.999 1.00 9.47 186 VAL A N 1
ATOM 1368 C CA . VAL A 1 186 ? 35.184 -6.921 6.929 1.00 10.13 186 VAL A CA 1
ATOM 1369 C C . VAL A 1 186 ? 36.282 -6.106 7.578 1.00 8.95 186 VAL A C 1
ATOM 1370 O O . VAL A 1 186 ? 36.222 -4.885 7.657 1.00 8.84 186 VAL A O 1
ATOM 1374 N N . LEU A 1 187 ? 37.267 -6.820 8.135 1.00 10.19 187 LEU A N 1
ATOM 1375 C CA . LEU A 1 187 ? 38.476 -6.186 8.649 1.00 11.09 187 LEU A CA 1
ATOM 1376 C C . LEU A 1 187 ? 38.219 -5.297 9.852 1.00 9.65 187 LEU A C 1
ATOM 1377 O O . LEU A 1 187 ? 39.005 -4.403 10.145 1.00 10.19 187 LEU A O 1
ATOM 1382 N N . ASP A 1 188 ? 37.116 -5.559 10.551 1.00 8.36 188 ASP A N 1
ATOM 1383 C CA . ASP A 1 188 ? 36.753 -4.781 11.724 1.00 8.40 188 ASP A CA 1
ATOM 1384 C C . ASP A 1 188 ? 36.623 -5.698 12.936 1.00 7.37 188 ASP A C 1
ATOM 1385 O O . ASP A 1 188 ? 35.761 -6.582 12.980 1.00 9.18 188 ASP A O 1
ATOM 1390 N N . GLY A 1 189 ? 37.433 -5.441 13.950 1.00 7.99 189 GLY A N 1
ATOM 1391 C CA . GLY A 1 189 ? 37.401 -6.237 15.174 1.00 9.01 189 GLY A CA 1
ATOM 1392 C C . GLY A 1 189 ? 36.496 -5.719 16.275 1.00 8.39 189 GLY A C 1
ATOM 1393 O O . GLY A 1 189 ? 36.443 -6.327 17.342 1.00 8.53 189 GLY A O 1
ATOM 1394 N N . VAL A 1 190 ? 35.827 -4.577 16.096 1.00 8.21 190 VAL A N 1
ATOM 1395 C CA . VAL A 1 190 ? 35.047 -4.015 17.202 1.00 8.15 190 VAL A CA 1
ATOM 1396 C C . VAL A 1 190 ? 33.903 -4.925 17.681 1.00 8.63 190 VAL A C 1
ATOM 1397 O O . VAL A 1 190 ? 33.733 -5.098 18.889 1.00 7.99 190 VAL A O 1
ATOM 1401 N N . PRO A 1 191 ? 33.235 -5.652 16.770 1.00 6.70 191 PRO A N 1
ATOM 1402 C CA . PRO A 1 191 ? 32.195 -6.568 17.258 1.00 8.21 191 PRO A CA 1
ATOM 1403 C C . PRO A 1 191 ? 32.730 -7.743 18.043 1.00 8.37 191 PRO A C 1
ATOM 1404 O O . PRO A 1 191 ? 31.939 -8.458 18.676 1.00 8.47 191 PRO A O 1
ATOM 1408 N N . ASN A 1 192 ? 34.051 -7.936 18.035 1.00 8.35 192 ASN A N 1
ATOM 1409 C CA . ASN A 1 192 ? 34.685 -9.059 18.759 1.00 8.46 192 ASN A CA 1
ATOM 1410 C C . ASN A 1 192 ? 35.181 -8.639 20.130 1.00 9.10 192 ASN A C 1
ATOM 1411 O O . ASN A 1 192 ? 35.697 -9.465 20.890 1.00 10.26 192 ASN A O 1
ATOM 1416 N N . MET A 1 193 ? 35.049 -7.366 20.464 1.00 8.05 193 MET A N 1
ATOM 1417 C CA . MET A 1 193 ? 35.421 -6.929 21.800 1.00 9.48 193 MET A CA 1
ATOM 1418 C C . MET A 1 193 ? 34.524 -7.579 22.832 1.00 8.45 193 MET A C 1
ATOM 1419 O O . MET A 1 193 ? 33.330 -7.785 22.582 1.00 9.37 193 MET A O 1
ATOM 1424 N N . TYR A 1 194 ? 35.117 -7.949 23.965 1.00 9.09 194 TYR A N 1
ATOM 1425 C CA . TYR A 1 194 ? 34.372 -8.403 25.145 1.00 9.62 194 TYR A CA 1
ATOM 1426 C C . TYR A 1 194 ? 33.825 -9.817 24.947 1.00 9.28 194 TYR A C 1
ATOM 1427 O O . TYR A 1 194 ? 32.944 -10.247 25.699 1.00 10.52 194 TYR A O 1
ATOM 1436 N N . SER A 1 195 ? 34.337 -10.539 23.955 1.00 8.89 195 SER A N 1
ATOM 1437 C CA . SER A 1 195 ? 33.936 -11.915 23.685 1.00 11.29 195 SER A CA 1
ATOM 1438 C C . SER A 1 195 ? 34.714 -12.962 24.480 1.00 12.72 195 SER A C 1
ATOM 1439 O O . SER A 1 195 ? 34.375 -14.136 24.454 1.00 13.79 195 SER A O 1
ATOM 1442 N N . SER A 1 196 ? 35.794 -12.566 25.140 1.00 10.42 196 SER A N 1
ATOM 1443 C CA . SER A 1 196 ? 36.549 -13.558 25.927 1.00 10.98 196 SER A CA 1
ATOM 1444 C C . SER A 1 196 ? 35.675 -14.171 27.023 1.00 10.61 196 SER A C 1
ATOM 1445 O O . SER A 1 196 ? 34.822 -13.497 27.586 1.00 11.46 196 SER A O 1
ATOM 1448 N N . PRO A 1 197 ? 35.941 -15.447 27.388 1.00 12.08 197 PRO A N 1
ATOM 1449 C CA . PRO A 1 197 ? 35.111 -16.089 28.415 1.00 13.26 197 PRO A CA 1
ATOM 1450 C C . PRO A 1 197 ? 35.143 -15.372 29.767 1.00 11.86 197 PRO A C 1
ATOM 1451 O O . PRO A 1 197 ? 34.162 -15.379 30.500 1.00 13.61 197 PRO A O 1
ATOM 1455 N N . LEU A 1 198 ? 36.260 -14.733 30.105 1.00 11.22 198 LEU A N 1
ATOM 1456 C CA . LEU A 1 198 ? 36.348 -14.036 31.386 1.00 12.31 198 LEU A CA 1
ATOM 1457 C C . LEU A 1 198 ? 35.548 -12.733 31.446 1.00 13.26 198 LEU A C 1
ATOM 1458 O O . LEU A 1 198 ? 35.270 -12.204 32.529 1.00 15.83 198 LEU A O 1
ATOM 1463 N N . VAL A 1 199 ? 35.248 -12.166 30.274 1.00 13.60 199 VAL A N 1
ATOM 1464 C CA . VAL A 1 199 ? 34.464 -10.933 30.201 1.00 12.52 199 VAL A CA 1
ATOM 1465 C C . VAL A 1 199 ? 33.035 -11.270 29.799 1.00 14.46 199 VAL A C 1
ATOM 1466 O O . VAL A 1 199 ? 32.083 -10.918 30.513 1.00 15.36 199 VAL A O 1
ATOM 1470 N N . ASN A 1 200 ? 32.884 -11.913 28.643 1.00 13.39 200 ASN A N 1
ATOM 1471 C CA . ASN A 1 200 ? 31.684 -12.681 28.320 1.00 14.39 200 ASN A CA 1
ATOM 1472 C C . ASN A 1 200 ? 30.447 -11.804 28.104 1.00 13.60 200 ASN A C 1
ATOM 1473 O O . ASN A 1 200 ? 29.322 -12.226 28.405 1.00 14.80 200 ASN A O 1
ATOM 1478 N N . PHE A 1 201 ? 30.618 -10.676 27.424 1.00 12.49 201 PHE A N 1
ATOM 1479 C CA . PHE A 1 201 ? 29.444 -9.908 26.971 1.00 11.35 201 PHE A CA 1
ATOM 1480 C C . PHE A 1 201 ? 28.794 -10.577 25.759 1.00 9.75 201 PHE A C 1
ATOM 1481 O O . PHE A 1 201 ? 29.464 -11.211 24.949 1.00 11.50 201 PHE A O 1
ATOM 1489 N N . LYS A 1 202 ? 27.498 -10.299 25.575 1.00 10.75 202 LYS A N 1
ATOM 1490 C CA . LYS A 1 202 ? 26.664 -11.028 24.629 1.00 10.85 202 LYS A CA 1
ATOM 1491 C C . LYS A 1 202 ? 25.930 -10.077 23.703 1.00 9.39 202 LYS A C 1
ATOM 1492 O O . LYS A 1 202 ? 25.323 -9.091 24.159 1.00 10.29 202 LYS A O 1
ATOM 1498 N N . HIS A 1 203 ? 25.966 -10.432 22.425 1.00 9.79 203 HIS A N 1
ATOM 1499 C CA . HIS A 1 203 ? 25.178 -9.775 21.386 1.00 9.55 203 HIS A CA 1
ATOM 1500 C C . HIS A 1 203 ? 23.750 -10.309 21.365 1.00 10.47 203 HIS A C 1
ATOM 1501 O O . HIS A 1 203 ? 23.492 -11.453 21.784 1.00 10.34 203 HIS A O 1
ATOM 1508 N N . TYR A 1 204 ? 22.856 -9.535 20.753 1.00 9.44 204 TYR A N 1
ATOM 1509 C CA . TYR A 1 204 ? 21.576 -10.075 20.278 1.00 10.08 204 TYR A CA 1
ATOM 1510 C C . TYR A 1 204 ? 21.301 -9.540 18.881 1.00 10.24 204 TYR A C 1
ATOM 1511 O O . TYR A 1 204 ? 22.053 -8.716 18.356 1.00 10.32 204 TYR A O 1
ATOM 1520 N N . GLY A 1 205 ? 20.236 -10.025 18.261 1.00 10.02 205 GLY A N 1
ATOM 1521 C CA . GLY A 1 205 ? 19.786 -9.517 16.977 1.00 10.67 205 GLY A CA 1
ATOM 1522 C C . GLY A 1 205 ? 20.144 -10.455 15.847 1.00 10.06 205 GLY A C 1
ATOM 1523 O O . GLY A 1 205 ? 20.460 -11.637 16.069 1.00 12.93 205 GLY A O 1
ATOM 1524 N N . THR A 1 206 ? 20.060 -9.953 14.632 1.00 10.65 206 THR A N 1
ATOM 1525 C CA . THR A 1 206 ? 20.489 -10.689 13.447 1.00 10.51 206 THR A CA 1
ATOM 1526 C C . THR A 1 206 ? 21.704 -9.975 12.863 1.00 10.21 206 THR A C 1
ATOM 1527 O O . THR A 1 206 ? 21.647 -8.780 12.588 1.00 10.41 206 THR A O 1
ATOM 1531 N N . GLU A 1 207 ? 22.812 -10.696 12.736 1.00 9.63 207 GLU A N 1
ATOM 1532 C CA . GLU A 1 207 ? 24.012 -10.103 12.181 1.00 9.23 207 GLU A CA 1
ATOM 1533 C C . GLU A 1 207 ? 24.006 -10.212 10.677 1.00 9.82 207 GLU A C 1
ATOM 1534 O O . GLU A 1 207 ? 23.649 -11.260 10.131 1.00 11.26 207 GLU A O 1
ATOM 1540 N N . TYR A 1 208 ? 24.391 -9.136 10.006 1.00 9.16 208 TYR A N 1
ATOM 1541 C CA . TYR A 1 208 ? 24.653 -9.133 8.573 1.00 10.14 208 TYR A CA 1
ATOM 1542 C C . TYR A 1 208 ? 26.089 -8.676 8.380 1.00 8.91 208 TYR A C 1
ATOM 1543 O O . TYR A 1 208 ? 26.653 -8.007 9.251 1.00 9.37 208 TYR A O 1
ATOM 1552 N N . TYR A 1 209 ? 26.692 -9.033 7.249 1.00 9.86 209 TYR A N 1
ATOM 1553 C CA . TYR A 1 209 ? 28.119 -8.836 7.076 1.00 9.79 209 TYR A CA 1
ATOM 1554 C C . TYR A 1 209 ? 28.397 -8.605 5.600 1.00 10.54 209 TYR A C 1
ATOM 1555 O O . TYR A 1 209 ? 27.739 -9.207 4.744 1.00 12.87 209 TYR A O 1
ATOM 1564 N N . SER A 1 210 ? 29.317 -7.713 5.275 1.00 10.04 210 SER A N 1
ATOM 1565 C CA . SER A 1 210 ? 29.672 -7.513 3.875 1.00 10.20 210 SER A CA 1
ATOM 1566 C C . SER A 1 210 ? 31.099 -7.044 3.766 1.00 13.19 210 SER A C 1
ATOM 1567 O O . SER A 1 210 ? 31.710 -6.633 4.766 1.00 11.14 210 SER A O 1
ATOM 1570 N N . SER A 1 211 ? 31.589 -7.007 2.530 1.00 12.55 211 SER A N 1
ATOM 1571 C CA . SER A 1 211 ? 32.829 -6.318 2.220 1.00 14.81 211 SER A CA 1
ATOM 1572 C C . SER A 1 211 ? 32.552 -5.072 1.389 1.00 17.60 211 SER A C 1
ATOM 1573 O O . SER A 1 211 ? 33.458 -4.544 0.736 1.00 19.74 211 SER A O 1
ATOM 1576 N N . GLY A 1 212 ? 31.349 -4.515 1.525 1.00 13.38 212 GLY A N 1
ATOM 1577 C CA . GLY A 1 212 ? 31.074 -3.184 0.991 1.00 14.28 212 GLY A CA 1
ATOM 1578 C C . GLY A 1 212 ? 30.190 -3.189 -0.242 1.00 14.50 212 GLY A C 1
ATOM 1579 O O . GLY A 1 212 ? 29.902 -2.144 -0.807 1.00 17.09 212 GLY A O 1
ATOM 1580 N N . THR A 1 213 ? 29.743 -4.367 -0.652 1.00 15.47 213 THR A N 1
ATOM 1581 C CA . THR A 1 213 ? 28.950 -4.500 -1.872 1.00 18.02 213 THR A CA 1
ATOM 1582 C C . THR A 1 213 ? 27.695 -5.323 -1.609 1.00 14.82 213 THR A C 1
ATOM 1583 O O . THR A 1 213 ? 27.657 -6.155 -0.700 1.00 14.17 213 THR A O 1
ATOM 1587 N N . GLU A 1 214 ? 26.695 -5.170 -2.477 1.00 15.03 214 GLU A N 1
ATOM 1588 C CA . GLU A 1 214 ? 25.483 -5.952 -2.369 1.00 14.41 214 GLU A CA 1
ATOM 1589 C C . GLU A 1 214 ? 25.782 -7.444 -2.511 1.00 15.55 214 GLU A C 1
ATOM 1590 O O . GLU A 1 214 ? 25.298 -8.269 -1.740 1.00 14.54 214 GLU A O 1
ATOM 1596 N N . ALA A 1 215 ? 26.624 -7.774 -3.486 1.00 16.93 215 ALA A N 1
ATOM 1597 C CA . ALA A 1 215 ? 26.906 -9.171 -3.809 1.00 18.32 215 ALA A CA 1
ATOM 1598 C C . ALA A 1 215 ? 27.564 -9.905 -2.638 1.00 19.63 215 ALA A C 1
ATOM 1599 O O . ALA A 1 215 ? 27.288 -11.090 -2.398 1.00 18.81 215 ALA A O 1
ATOM 1601 N N . SER A 1 216 ? 28.340 -9.170 -1.846 1.00 15.22 216 SER A N 1
ATOM 1602 C CA . SER A 1 216 ? 29.095 -9.765 -0.745 1.00 14.45 216 SER A CA 1
ATOM 1603 C C . SER A 1 216 ? 28.291 -9.860 0.543 1.00 13.51 216 SER A C 1
ATOM 1604 O O . SER A 1 216 ? 28.811 -10.299 1.547 1.00 15.80 216 SER A O 1
ATOM 1607 N N . THR A 1 217 ? 27.064 -9.345 0.535 1.00 12.56 217 THR A N 1
ATOM 1608 C CA . THR A 1 217 ? 26.264 -9.245 1.755 1.00 11.87 217 THR A CA 1
ATOM 1609 C C . THR A 1 217 ? 25.659 -10.573 2.174 1.00 12.42 217 THR A C 1
ATOM 1610 O O . THR A 1 217 ? 25.036 -11.268 1.353 1.00 14.32 217 THR A O 1
ATOM 1614 N N . VAL A 1 218 ? 25.885 -10.962 3.422 1.00 11.82 218 VAL A N 1
ATOM 1615 C CA . VAL A 1 218 ? 25.350 -12.185 3.948 1.00 12.75 218 VAL A CA 1
ATOM 1616 C C . VAL A 1 218 ? 24.520 -11.952 5.204 1.00 11.57 218 VAL A C 1
ATOM 1617 O O . VAL A 1 218 ? 24.740 -10.974 5.938 1.00 11.95 218 VAL A O 1
ATOM 1621 N N . LYS A 1 219 ? 23.578 -12.856 5.452 1.00 12.26 219 LYS A N 1
ATOM 1622 C CA . LYS A 1 219 ? 22.894 -12.960 6.724 1.00 12.55 219 LYS A CA 1
ATOM 1623 C C . LYS A 1 219 ? 23.532 -14.052 7.542 1.00 14.01 219 LYS A C 1
ATOM 1624 O O . LYS A 1 219 ? 23.689 -15.182 7.083 1.00 13.63 219 LYS A O 1
ATOM 1630 N N . CYS A 1 220 ? 23.957 -13.699 8.743 1.00 12.72 220 CYS A N 1
ATOM 1631 C CA . CYS A 1 220 ? 24.756 -14.587 9.571 1.00 11.64 220 CYS A CA 1
ATOM 1632 C C . CYS A 1 220 ? 23.869 -15.473 10.426 1.00 13.96 220 CYS A C 1
ATOM 1633 O O . CYS A 1 220 ? 22.732 -15.123 10.729 1.00 14.10 220 CYS A O 1
ATOM 1636 N N . GLU A 1 221 ? 24.392 -16.632 10.807 1.00 14.22 221 GLU A N 1
ATOM 1637 C CA . GLU A 1 221 ? 23.665 -17.565 11.649 1.00 15.92 221 GLU A CA 1
ATOM 1638 C C . GLU A 1 221 ? 24.054 -17.393 13.106 1.00 15.94 221 GLU A C 1
ATOM 1639 O O . GLU A 1 221 ? 25.225 -17.535 13.465 1.00 17.54 221 GLU A O 1
ATOM 1645 N N . GLY A 1 222 ? 23.082 -17.052 13.942 1.00 15.01 222 GLY A N 1
ATOM 1646 C CA . GLY A 1 222 ? 23.342 -16.870 15.358 1.00 16.45 222 GLY A CA 1
ATOM 1647 C C . GLY A 1 222 ? 24.144 -15.594 15.604 1.00 12.65 222 GLY A C 1
ATOM 1648 O O . GLY A 1 222 ? 24.205 -14.701 14.746 1.00 13.39 222 GLY A O 1
ATOM 1649 N N . GLN A 1 223 ? 24.733 -15.492 16.783 1.00 12.87 223 GLN A N 1
ATOM 1650 C CA . GLN A 1 223 ? 25.399 -14.246 17.180 1.00 11.53 223 GLN A CA 1
ATOM 1651 C C . GLN A 1 223 ? 26.866 -14.172 16.749 1.00 11.91 223 GLN A C 1
ATOM 1652 O O . GLN A 1 223 ? 27.446 -13.086 16.735 1.00 12.30 223 GLN A O 1
ATOM 1658 N N . ARG A 1 224 ? 27.515 -15.329 16.612 1.00 12.78 224 ARG A N 1
ATOM 1659 C CA . ARG A 1 224 ? 28.962 -15.401 16.444 1.00 11.08 224 ARG A CA 1
ATOM 1660 C C . ARG A 1 224 ? 29.306 -16.359 15.299 1.00 12.69 224 ARG A C 1
ATOM 1661 O O . ARG A 1 224 ? 30.230 -17.181 15.408 1.00 14.22 224 ARG A O 1
ATOM 1669 N N . ASP A 1 225 ? 28.623 -16.197 14.169 1.00 11.50 225 ASP A N 1
ATOM 1670 C CA . ASP A 1 225 ? 28.929 -16.966 12.961 1.00 12.49 225 ASP A CA 1
ATOM 1671 C C . ASP A 1 225 ? 30.385 -16.730 12.561 1.00 13.58 225 ASP A C 1
ATOM 1672 O O . ASP A 1 225 ? 30.815 -15.579 12.418 1.00 13.00 225 ASP A O 1
ATOM 1677 N N . LYS A 1 226 ? 31.157 -17.807 12.379 1.00 14.16 226 LYS A N 1
ATOM 1678 C CA . LYS A 1 226 ? 32.579 -17.665 12.059 1.00 14.78 226 LYS A CA 1
ATOM 1679 C C . LYS A 1 226 ? 32.824 -17.223 10.620 1.00 14.80 226 LYS A C 1
ATOM 1680 O O . LYS A 1 226 ? 33.933 -16.820 10.264 1.00 17.11 226 LYS A O 1
ATOM 1686 N N . SER A 1 227 ? 31.760 -17.152 9.827 1.00 14.61 227 SER A N 1
ATOM 1687 C CA . SER A 1 227 ? 31.841 -16.526 8.514 1.00 15.91 227 SER A CA 1
ATOM 1688 C C . SER A 1 227 ? 31.631 -15.022 8.556 1.00 17.07 227 SER A C 1
ATOM 1689 O O . SER A 1 227 ? 31.795 -14.339 7.550 1.00 18.34 227 SER A O 1
ATOM 1692 N N . CYS A 1 228 ? 31.291 -14.502 9.730 1.00 14.01 228 CYS A N 1
ATOM 1693 C CA . CYS A 1 228 ? 31.051 -13.067 9.864 1.00 14.24 228 CYS A CA 1
ATOM 1694 C C . CYS A 1 228 ? 32.099 -12.512 10.838 1.00 12.39 228 CYS A C 1
ATOM 1695 O O . CYS A 1 228 ? 33.267 -12.915 10.782 1.00 13.24 228 CYS A O 1
ATOM 1698 N N . SER A 1 229 ? 31.741 -11.520 11.647 1.00 10.34 229 SER A N 1
ATOM 1699 C CA . SER A 1 229 ? 32.748 -10.836 12.470 1.00 9.63 229 SER A CA 1
ATOM 1700 C C . SER A 1 229 ? 33.564 -11.827 13.327 1.00 11.19 229 SER A C 1
ATOM 1701 O O . SER A 1 229 ? 34.786 -11.670 13.471 1.00 10.18 229 SER A O 1
ATOM 1704 N N . ALA A 1 230 ? 32.890 -12.766 13.992 1.00 10.41 230 ALA A N 1
ATOM 1705 C CA . ALA A 1 230 ? 33.558 -13.597 14.994 1.00 10.16 230 ALA A CA 1
ATOM 1706 C C . ALA A 1 230 ? 34.747 -14.345 14.417 1.00 11.82 230 ALA A C 1
ATOM 1707 O O . ALA A 1 230 ? 35.659 -14.704 15.158 1.00 14.05 230 ALA A O 1
ATOM 1709 N N . GLY A 1 231 ? 34.705 -14.639 13.122 1.00 11.64 231 GLY A N 1
ATOM 1710 C CA . GLY A 1 231 ? 35.758 -15.432 12.492 1.00 12.38 231 GLY A CA 1
ATOM 1711 C C . GLY A 1 231 ? 36.808 -14.624 11.763 1.00 14.80 231 GLY A C 1
ATOM 1712 O O . GLY A 1 231 ? 37.655 -15.196 11.085 1.00 15.53 231 GLY A O 1
ATOM 1713 N N . ASN A 1 232 ? 36.763 -13.297 11.858 1.00 11.73 232 ASN A N 1
ATOM 1714 C CA . ASN A 1 232 ? 37.576 -12.473 10.967 1.00 11.15 232 ASN A CA 1
ATOM 1715 C C . ASN A 1 232 ? 39.005 -12.200 11.417 1.00 11.40 232 ASN A C 1
ATOM 1716 O O . ASN A 1 232 ? 39.775 -11.525 10.725 1.00 12.87 232 ASN A O 1
ATOM 1721 N N . GLY A 1 233 ? 39.353 -12.711 12.588 1.00 12.26 233 GLY A N 1
ATOM 1722 C CA . GLY A 1 233 ? 40.723 -12.608 13.085 1.00 12.81 233 GLY A CA 1
ATOM 1723 C C . GLY A 1 233 ? 41.121 -11.235 13.599 1.00 14.31 233 GLY A C 1
ATOM 1724 O O . GLY A 1 233 ? 42.298 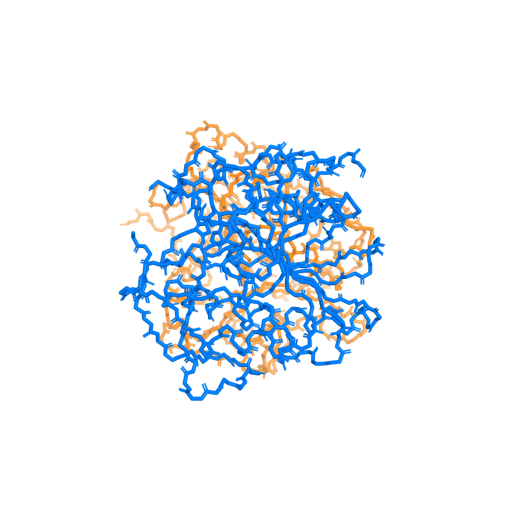-10.995 13.888 1.00 14.89 233 GLY A O 1
ATOM 1725 N N . MET A 1 234 ? 40.156 -10.322 13.709 1.00 11.44 234 MET A N 1
ATOM 1726 C CA . MET A 1 234 ? 40.418 -8.939 14.127 1.00 10.90 234 MET A CA 1
ATOM 1727 C C . MET A 1 234 ? 39.936 -8.690 15.550 1.00 10.10 234 MET A C 1
ATOM 1728 O O . MET A 1 234 ? 38.928 -9.242 15.973 1.00 10.37 234 MET A O 1
ATOM 1733 N N . TYR A 1 235 ? 40.562 -7.736 16.218 1.00 10.15 235 TYR A N 1
ATOM 1734 C CA . TYR A 1 235 ? 40.142 -7.347 17.552 1.00 9.46 235 TYR A CA 1
ATOM 1735 C C . TYR A 1 235 ? 40.223 -5.829 17.670 1.00 11.39 235 TYR A C 1
ATOM 1736 O O . TYR A 1 235 ? 41.269 -5.236 17.402 1.00 11.08 235 TYR A O 1
ATOM 1745 N N . ALA A 1 236 ? 39.149 -5.219 18.182 1.00 10.50 236 ALA A N 1
ATOM 1746 C CA . ALA A 1 236 ? 39.080 -3.774 18.398 1.00 10.64 236 ALA A CA 1
ATOM 1747 C C . ALA A 1 236 ? 39.267 -2.987 17.104 1.00 9.15 236 ALA A C 1
ATOM 1748 O O . ALA A 1 236 ? 38.834 -3.461 16.052 1.00 9.44 236 ALA A O 1
ATOM 1750 N N . VAL A 1 237 ? 39.816 -1.771 17.188 1.00 10.88 237 VAL A N 1
ATOM 1751 C CA . VAL A 1 237 ? 39.713 -0.801 16.097 1.00 10.48 237 VAL A CA 1
ATOM 1752 C C . VAL A 1 237 ? 40.758 -1.045 15.005 1.00 11.92 237 VAL A C 1
ATOM 1753 O O . VAL A 1 237 ? 41.896 -0.552 15.056 1.00 16.02 237 VAL A O 1
ATOM 1757 N N . THR A 1 238 ? 40.343 -1.796 14.003 1.00 9.56 238 THR A N 1
ATOM 1758 C CA . THR A 1 238 ? 41.192 -2.165 12.883 1.00 10.22 238 THR A CA 1
ATOM 1759 C C . THR A 1 238 ? 40.620 -1.483 11.624 1.00 11.49 238 THR A C 1
ATOM 1760 O O . THR A 1 238 ? 39.643 -0.756 11.723 1.00 11.14 238 THR A O 1
ATOM 1764 N N . PRO A 1 239 ? 41.304 -1.596 10.470 1.00 11.75 239 PRO A N 1
ATOM 1765 C CA . PRO A 1 239 ? 41.024 -0.680 9.364 1.00 12.40 239 PRO A CA 1
ATOM 1766 C C . PRO A 1 239 ? 39.569 -0.691 8.874 1.00 10.53 239 PRO A C 1
ATOM 1767 O O . PRO A 1 239 ? 39.069 0.350 8.435 1.00 12.65 239 PRO A O 1
ATOM 1771 N N . GLY A 1 240 ? 38.924 -1.850 8.920 1.00 9.23 240 GLY A N 1
ATOM 1772 C CA . GLY A 1 240 ? 37.536 -1.939 8.456 1.00 9.91 240 GLY A CA 1
ATOM 1773 C C . GLY A 1 240 ? 36.533 -1.216 9.341 1.00 8.09 240 GLY A C 1
ATOM 1774 O O . GLY A 1 240 ? 35.378 -1.070 8.955 1.00 8.75 240 GLY A O 1
ATOM 1775 N N . HIS A 1 241 ? 36.939 -0.765 10.526 1.00 7.91 241 HIS A N 1
ATOM 1776 C CA . HIS A 1 241 ? 35.968 -0.184 11.439 1.00 7.96 241 HIS A CA 1
ATOM 1777 C C . HIS A 1 241 ? 35.331 1.067 10.866 1.00 7.96 241 HIS A C 1
ATOM 1778 O O . HIS A 1 241 ? 34.230 1.446 11.285 1.00 10.52 241 HIS A O 1
ATOM 1785 N N . ILE A 1 242 ? 36.065 1.819 10.052 1.00 8.61 242 ILE A N 1
ATOM 1786 C CA . ILE A 1 242 ? 35.607 3.121 9.564 1.00 9.96 242 ILE A CA 1
ATOM 1787 C C . ILE A 1 242 ? 34.512 3.007 8.491 1.00 9.20 242 ILE A C 1
ATOM 1788 O O . ILE A 1 242 ? 33.918 4.021 8.089 1.00 10.13 242 ILE A O 1
ATOM 1793 N N . ALA A 1 243 ? 34.280 1.805 7.982 1.00 8.66 243 ALA A N 1
ATOM 1794 C CA . ALA A 1 243 ? 33.327 1.645 6.879 1.00 8.76 243 ALA A CA 1
ATOM 1795 C C . ALA A 1 243 ? 32.238 0.662 7.256 1.00 8.89 243 ALA A C 1
ATOM 1796 O O . ALA A 1 243 ? 32.454 -0.276 8.016 1.00 8.91 243 ALA A O 1
ATOM 1798 N N . SER A 1 244 ? 31.078 0.839 6.631 1.00 10.00 244 SER A N 1
ATOM 1799 C CA . SER A 1 244 ? 29.999 -0.138 6.759 1.00 9.01 244 SER A CA 1
ATOM 1800 C C . SER A 1 244 ? 29.155 -0.138 5.492 1.00 8.93 244 SER A C 1
ATOM 1801 O O . SER A 1 244 ? 28.796 0.916 4.990 1.00 9.60 244 SER A O 1
ATOM 1804 N N . PHE A 1 245 ? 28.931 -1.328 4.932 1.00 9.44 245 PHE A N 1
ATOM 1805 C CA . PHE A 1 245 ? 28.083 -1.475 3.737 1.00 10.10 245 PHE A CA 1
ATOM 1806 C C . PHE A 1 245 ? 28.401 -0.449 2.668 1.00 11.93 245 PHE A C 1
ATOM 1807 O O . PHE A 1 245 ? 27.502 0.133 2.060 1.00 15.11 245 PHE A O 1
ATOM 1815 N N . GLY A 1 246 ? 29.686 -0.277 2.405 1.00 12.36 246 GLY A N 1
ATOM 1816 C CA . GLY A 1 246 ? 30.127 0.509 1.262 1.00 14.97 246 GLY A CA 1
ATOM 1817 C C . GLY A 1 246 ? 30.283 1.993 1.560 1.00 14.98 246 GLY A C 1
ATOM 1818 O O . GLY A 1 246 ? 30.651 2.766 0.682 1.00 20.59 246 GLY A O 1
ATOM 1819 N N . VAL A 1 247 ? 30.046 2.394 2.810 1.00 11.53 247 VAL A N 1
ATOM 1820 C CA . VAL A 1 247 ? 30.138 3.803 3.199 1.00 11.31 247 VAL A CA 1
ATOM 1821 C C . VAL A 1 247 ? 31.271 3.999 4.195 1.00 10.76 247 VAL A C 1
ATOM 1822 O O . VAL A 1 247 ? 31.254 3.408 5.283 1.00 11.02 247 VAL A O 1
ATOM 1826 N N . VAL A 1 248 ? 32.230 4.854 3.863 1.00 10.97 248 VAL A N 1
ATOM 1827 C CA . VAL A 1 248 ? 33.255 5.258 4.814 1.00 10.69 248 VAL A CA 1
ATOM 1828 C C . VAL A 1 248 ? 32.726 6.438 5.613 1.00 9.74 248 VAL A C 1
ATOM 1829 O O . VAL A 1 248 ? 32.231 7.418 5.052 1.00 10.49 248 VAL A O 1
ATOM 1833 N N . MET A 1 249 ? 32.662 6.282 6.928 1.00 9.41 249 MET A N 1
ATOM 1834 C CA . MET A 1 249 ? 32.085 7.316 7.770 1.00 9.39 249 MET A CA 1
ATOM 1835 C C . MET A 1 249 ? 32.709 8.670 7.494 1.00 10.47 249 MET A C 1
ATOM 1836 O O . MET A 1 249 ? 33.936 8.774 7.353 1.00 10.72 249 MET A O 1
ATOM 1841 N N . LEU A 1 250 ? 31.864 9.702 7.487 1.00 10.79 250 LEU A N 1
ATOM 1842 C CA . LEU A 1 250 ? 32.210 11.082 7.172 1.00 14.40 250 LEU A CA 1
ATOM 1843 C C . LEU A 1 250 ? 32.291 11.421 5.693 1.00 14.88 250 LEU A C 1
ATOM 1844 O O . LEU A 1 250 ? 32.343 12.610 5.351 1.00 20.20 250 LEU A O 1
ATOM 1849 N N . THR A 1 251 ? 32.150 10.433 4.817 1.00 12.48 251 THR A N 1
ATOM 1850 C CA . THR A 1 251 ? 32.324 10.685 3.385 1.00 15.20 251 THR A CA 1
ATOM 1851 C C . THR A 1 251 ? 31.018 10.657 2.594 1.00 17.54 251 THR A C 1
ATOM 1852 O O . THR A 1 251 ? 31.007 10.912 1.395 1.00 18.86 251 THR A O 1
ATOM 1856 N N . ALA A 1 252 ? 29.924 10.269 3.242 1.00 14.15 252 ALA A N 1
ATOM 1857 C CA . ALA A 1 252 ? 28.630 10.206 2.582 1.00 15.29 252 ALA A CA 1
ATOM 1858 C C . ALA A 1 252 ? 28.038 11.584 2.271 1.00 11.48 252 ALA A C 1
ATOM 1859 O O . ALA A 1 252 ? 27.137 11.675 1.442 1.00 14.03 252 ALA A O 1
ATOM 1861 N N . GLY A 1 253 ? 28.453 12.609 2.997 1.00 13.38 253 GLY A N 1
ATOM 1862 C CA . GLY A 1 253 ? 27.706 13.875 2.981 1.00 13.99 253 GLY A CA 1
ATOM 1863 C C . GLY A 1 253 ? 26.336 13.741 3.620 1.00 13.13 253 GLY A C 1
ATOM 1864 O O . GLY A 1 253 ? 26.129 12.938 4.538 1.00 12.82 253 GLY A O 1
ATOM 1865 N N . CYS A 1 254 ? 25.382 14.498 3.087 1.00 12.42 254 CYS A N 1
ATOM 1866 C CA . CYS A 1 254 ? 24.077 14.653 3.716 1.00 10.74 254 CYS A CA 1
ATOM 1867 C C . CYS A 1 254 ? 22.914 14.358 2.765 1.00 12.04 254 CYS A C 1
ATOM 1868 O O . CYS A 1 254 ? 21.762 14.500 3.167 1.00 11.08 254 CYS A O 1
ATOM 1871 N N . GLY A 1 255 ? 23.199 14.107 1.485 1.00 12.14 255 GLY A N 1
ATOM 1872 C CA . GLY A 1 255 ? 22.147 14.014 0.471 1.00 13.57 255 GLY A CA 1
ATOM 1873 C C . GLY A 1 255 ? 21.539 15.346 0.046 1.00 12.66 255 GLY A C 1
ATOM 1874 O O . GLY A 1 255 ? 20.366 15.405 -0.349 1.00 14.38 255 GLY A O 1
ATOM 1875 N N . TYR A 1 256 ? 22.263 16.445 0.231 1.00 13.18 256 TYR A N 1
ATOM 1876 C CA . TYR A 1 256 ? 21.667 17.764 -0.014 1.00 13.19 256 TYR A CA 1
ATOM 1877 C C . TYR A 1 256 ? 21.132 17.910 -1.440 1.00 12.94 256 TYR A C 1
ATOM 1878 O O . TYR A 1 256 ? 20.181 18.651 -1.659 1.00 14.85 256 TYR A O 1
ATOM 1887 N N . LEU A 1 257 ? 21.819 17.339 -2.424 1.00 11.10 257 LEU A N 1
ATOM 1888 C CA . LEU A 1 257 ? 21.427 17.551 -3.829 1.00 12.18 257 LEU A CA 1
ATOM 1889 C C . LEU A 1 257 ? 20.820 16.300 -4.454 1.00 17.39 257 LEU A C 1
ATOM 1890 O O . LEU A 1 257 ? 20.779 16.177 -5.690 1.00 18.39 257 LEU A O 1
ATOM 1895 N N . SER A 1 258 ? 20.309 15.400 -3.616 1.00 18.57 258 SER A N 1
ATOM 1896 C CA . SER A 1 258 ? 19.683 14.163 -4.090 1.00 27.66 258 SER A CA 1
ATOM 1897 C C . SER A 1 258 ? 18.168 14.236 -3.924 1.00 31.85 258 SER A C 1
ATOM 1898 O O . SER A 1 258 ? 17.668 14.419 -2.810 1.00 39.59 258 SER A O 1
ATOM 1901 N N . ALA B 1 1 ? 9.344 22.418 36.453 1.00 15.86 1 ALA B N 1
ATOM 1902 C CA . ALA B 1 1 ? 10.727 22.991 36.504 1.00 13.66 1 ALA B CA 1
ATOM 1903 C C . ALA B 1 1 ? 11.591 22.202 37.482 1.00 15.52 1 ALA B C 1
ATOM 1904 O O . ALA B 1 1 ? 11.058 21.530 38.367 1.00 16.81 1 ALA B O 1
ATOM 1906 N N . THR B 1 2 ? 12.906 22.353 37.371 1.00 14.01 2 THR B N 1
ATOM 1907 C CA . THR B 1 2 ? 13.851 21.733 38.305 1.00 14.79 2 THR B CA 1
ATOM 1908 C C . THR B 1 2 ? 14.932 22.743 38.693 1.00 13.92 2 THR B C 1
ATOM 1909 O O . THR B 1 2 ? 15.338 23.577 37.884 1.00 12.72 2 THR B O 1
ATOM 1913 N N . ALA B 1 3 ? 15.424 22.664 39.922 1.00 14.41 3 ALA B N 1
ATOM 1914 C CA . ALA B 1 3 ? 16.487 23.547 40.376 1.00 14.89 3 ALA B CA 1
ATOM 1915 C C . ALA B 1 3 ? 17.701 23.454 39.453 1.00 13.70 3 ALA B C 1
ATOM 1916 O O . ALA B 1 3 ? 18.073 22.366 38.991 1.00 15.41 3 ALA B O 1
ATOM 1918 N N . ASP B 1 4 ? 18.231 24.607 39.066 1.00 12.54 4 ASP B N 1
ATOM 1919 C CA . ASP B 1 4 ? 19.403 24.656 38.189 1.00 12.14 4 ASP B CA 1
ATOM 1920 C C . ASP B 1 4 ? 20.269 25.863 38.503 1.00 12.38 4 ASP B C 1
ATOM 1921 O O . ASP B 1 4 ? 20.475 26.759 37.661 1.00 12.69 4 ASP B O 1
ATOM 1926 N N . ALA B 1 5 ? 20.804 25.882 39.715 1.00 13.44 5 ALA B N 1
ATOM 1927 C CA . ALA B 1 5 ? 21.612 26.989 40.175 1.00 12.98 5 ALA B CA 1
ATOM 1928 C C . ALA B 1 5 ? 22.821 27.207 39.265 1.00 12.47 5 ALA B C 1
ATOM 1929 O O . ALA B 1 5 ? 23.256 28.347 39.065 1.00 12.69 5 ALA B O 1
ATOM 1931 N N . ALA B 1 6 ? 23.334 26.134 38.669 1.00 11.75 6 ALA B N 1
ATOM 1932 C CA . ALA B 1 6 ? 24.513 26.239 37.819 1.00 13.24 6 ALA B CA 1
ATOM 1933 C C . ALA B 1 6 ? 24.268 27.024 36.523 1.00 12.87 6 ALA B C 1
ATOM 1934 O O . ALA B 1 6 ? 25.229 27.472 35.899 1.00 13.46 6 ALA B O 1
ATOM 1936 N N . ALA B 1 7 ? 23.004 27.208 36.143 1.00 11.61 7 ALA B N 1
ATOM 1937 C CA . ALA B 1 7 ? 22.668 27.992 34.946 1.00 12.48 7 ALA B CA 1
ATOM 1938 C C . ALA B 1 7 ? 22.792 29.495 35.170 1.00 11.98 7 ALA B C 1
ATOM 1939 O O . ALA B 1 7 ? 22.896 30.264 34.214 1.00 12.95 7 ALA B O 1
ATOM 1941 N N . PHE B 1 8 ? 22.806 29.926 36.428 1.00 10.71 8 PHE B N 1
ATOM 1942 C CA . PHE B 1 8 ? 22.702 31.345 36.745 1.00 10.60 8 PHE B CA 1
ATOM 1943 C C . PHE B 1 8 ? 23.918 32.151 36.258 1.00 10.77 8 PHE B C 1
ATOM 1944 O O . PHE B 1 8 ? 23.741 33.201 35.658 1.00 10.81 8 PHE B O 1
ATOM 1952 N N . PRO B 1 9 ? 25.152 31.643 36.447 1.00 11.32 9 PRO B N 1
ATOM 1953 C CA . PRO B 1 9 ? 26.260 32.533 36.111 1.00 11.63 9 PRO B CA 1
ATOM 1954 C C . PRO B 1 9 ? 26.267 32.999 34.645 1.00 8.85 9 PRO B C 1
ATOM 1955 O O . PRO B 1 9 ? 26.522 34.169 34.363 1.00 10.13 9 PRO B O 1
ATOM 1959 N N . ASP B 1 10 ? 26.043 32.080 33.716 1.00 9.87 10 ASP B N 1
ATOM 1960 C CA . ASP B 1 10 ? 26.077 32.443 32.296 1.00 9.86 10 ASP B CA 1
ATOM 1961 C C . ASP B 1 10 ? 24.907 33.353 31.925 1.00 7.94 10 ASP B C 1
ATOM 1962 O O . ASP B 1 10 ? 25.050 34.261 31.110 1.00 8.05 10 ASP B O 1
ATOM 1967 N N . LEU B 1 11 ? 23.771 33.148 32.575 1.00 7.86 11 LEU B N 1
ATOM 1968 C CA . LEU B 1 11 ? 22.610 34.010 32.321 1.00 7.69 11 LEU B CA 1
ATOM 1969 C C . LEU B 1 11 ? 22.748 35.389 32.968 1.00 7.44 11 LEU B C 1
ATOM 1970 O O . LEU B 1 11 ? 22.353 36.405 32.380 1.00 7.54 11 LEU B O 1
ATOM 1975 N N . HIS B 1 12 ? 23.436 35.445 34.112 1.00 7.37 12 HIS B N 1
ATOM 1976 C CA . HIS B 1 12 ? 23.775 36.716 34.739 1.00 8.29 12 HIS B CA 1
ATOM 1977 C C . HIS B 1 12 ? 24.731 37.515 33.841 1.00 7.24 12 HIS B C 1
ATOM 1978 O O . HIS B 1 12 ? 24.559 38.718 33.661 1.00 7.88 12 HIS B O 1
ATOM 1985 N N . ARG B 1 13 ? 25.731 36.853 33.252 1.00 7.90 13 ARG B N 1
ATOM 1986 C CA . ARG B 1 13 ? 26.593 37.524 32.282 1.00 8.37 13 ARG B CA 1
ATOM 1987 C C . ARG B 1 13 ? 25.796 38.010 31.063 1.00 7.23 13 ARG B C 1
ATOM 1988 O O . ARG B 1 13 ? 25.981 39.134 30.604 1.00 7.55 13 ARG B O 1
ATOM 1996 N N . ALA B 1 14 ? 24.879 37.181 30.575 1.00 7.59 14 ALA B N 1
ATOM 1997 C CA . ALA B 1 14 ? 24.029 37.610 29.453 1.00 7.64 14 ALA B CA 1
ATOM 1998 C C . ALA B 1 14 ? 23.262 38.878 29.816 1.00 7.32 14 ALA B C 1
ATOM 1999 O O . ALA B 1 14 ? 23.094 39.768 28.983 1.00 6.62 14 ALA B O 1
ATOM 2001 N N . ALA B 1 15 ? 22.760 38.934 31.048 1.00 6.81 15 ALA B N 1
ATOM 2002 C CA . ALA B 1 15 ? 22.009 40.094 31.494 1.00 6.56 15 ALA B CA 1
ATOM 2003 C C . ALA B 1 15 ? 22.900 41.340 31.561 1.00 6.88 15 ALA B C 1
ATOM 2004 O O . ALA B 1 15 ? 22.454 42.437 31.230 1.00 7.62 15 ALA B O 1
ATOM 2006 N N . LYS B 1 16 ? 24.150 41.164 32.005 1.00 6.63 16 LYS B N 1
ATOM 2007 C CA . LYS B 1 16 ? 25.084 42.294 32.014 1.00 7.28 16 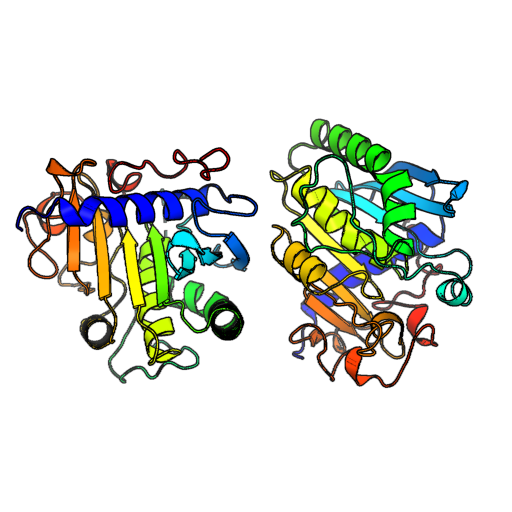LYS B CA 1
ATOM 2008 C C . LYS B 1 16 ? 25.405 42.823 30.616 1.00 6.93 16 LYS B C 1
ATOM 2009 O O . LYS B 1 16 ? 25.386 44.035 30.376 1.00 7.47 16 LYS B O 1
ATOM 2015 N N . LEU B 1 17 ? 25.593 41.903 29.668 1.00 7.53 17 LEU B N 1
ATOM 2016 C CA . LEU B 1 17 ? 25.823 42.306 28.279 1.00 6.84 17 LEU B CA 1
ATOM 2017 C C . LEU B 1 17 ? 24.587 43.007 27.714 1.00 7.00 17 LEU B C 1
ATOM 2018 O O . LEU B 1 17 ? 24.699 44.012 27.012 1.00 8.66 17 LEU B O 1
ATOM 2023 N N . SER B 1 18 ? 23.399 42.501 28.060 1.00 7.44 18 SER B N 1
ATOM 2024 C CA . SER B 1 18 ? 22.163 43.117 27.572 1.00 7.59 18 SER B CA 1
ATOM 2025 C C . SER B 1 18 ? 22.004 44.526 28.126 1.00 6.79 18 SER B C 1
ATOM 2026 O O . SER B 1 18 ? 21.573 45.437 27.424 1.00 8.12 18 SER B O 1
ATOM 2029 N N . SER B 1 19 ? 22.357 44.702 29.408 1.00 7.81 19 SER B N 1
ATOM 2030 C CA . SER B 1 19 ? 22.326 46.008 30.046 1.00 7.96 19 SER B CA 1
ATOM 2031 C C . SER B 1 19 ? 23.308 46.968 29.346 1.00 7.63 19 SER B C 1
ATOM 2032 O O . SER B 1 19 ? 22.979 48.138 29.084 1.00 8.19 19 SER B O 1
ATOM 2035 N N . ALA B 1 20 ? 24.500 46.471 29.030 1.00 7.65 20 ALA B N 1
ATOM 2036 C CA . ALA B 1 20 ? 25.514 47.256 28.334 1.00 9.27 20 ALA B CA 1
ATOM 2037 C C . ALA B 1 20 ? 25.014 47.764 26.998 1.00 8.09 20 ALA B C 1
ATOM 2038 O O . ALA B 1 20 ? 25.331 48.892 26.621 1.00 10.47 20 ALA B O 1
ATOM 2040 N N . ALA B 1 21 ? 24.181 46.976 26.316 1.00 8.89 21 ALA B N 1
ATOM 2041 C CA . ALA B 1 21 ? 23.584 47.442 25.073 1.00 9.38 21 ALA B CA 1
ATOM 2042 C C . ALA B 1 21 ? 22.655 48.624 25.325 1.00 8.90 21 ALA B C 1
ATOM 2043 O O . ALA B 1 21 ? 22.608 49.544 24.508 1.00 10.22 21 ALA B O 1
ATOM 2045 N N . TYR B 1 22 ? 21.834 48.572 26.381 1.00 9.19 22 TYR B N 1
ATOM 2046 C CA . TYR B 1 22 ? 20.984 49.721 26.707 1.00 9.84 22 TYR B CA 1
ATOM 2047 C C . TYR B 1 22 ? 21.836 50.948 27.034 1.00 9.69 22 TYR B C 1
ATOM 2048 O O . TYR B 1 22 ? 21.497 52.074 26.657 1.00 10.94 22 TYR B O 1
ATOM 2057 N N . THR B 1 23 ? 22.917 50.742 27.775 1.00 9.43 23 THR B N 1
ATOM 2058 C CA . THR B 1 23 ? 23.811 51.838 28.161 1.00 10.67 23 THR B CA 1
ATOM 2059 C C . THR B 1 23 ? 24.497 52.474 26.967 1.00 12.06 23 THR B C 1
ATOM 2060 O O . THR B 1 23 ? 24.740 53.685 26.962 1.00 14.26 23 THR B O 1
ATOM 2064 N N . GLY B 1 24 ? 24.730 51.689 25.923 1.00 11.66 24 GLY B N 1
ATOM 2065 C CA . GLY B 1 24 ? 25.491 52.187 24.776 1.00 13.32 24 GLY B CA 1
ATOM 2066 C C . GLY B 1 24 ? 26.976 52.259 25.100 1.00 13.10 24 GLY B C 1
ATOM 2067 O O . GLY B 1 24 ? 27.709 53.087 24.535 1.00 14.52 24 GLY B O 1
ATOM 2068 N N . CYS B 1 25 ? 27.452 51.285 25.857 1.00 13.32 25 CYS B N 1
ATOM 2069 C CA . CYS B 1 25 ? 28.880 51.181 26.180 1.00 13.12 25 CYS B CA 1
ATOM 2070 C C . CYS B 1 25 ? 29.777 51.397 24.969 1.00 13.88 25 CYS B C 1
ATOM 2071 O O . CYS B 1 25 ? 29.519 50.860 23.902 1.00 14.24 25 CYS B O 1
ATOM 2074 N N . ILE B 1 26 ? 30.823 52.198 25.159 1.00 14.65 26 ILE B N 1
ATOM 2075 C CA . ILE B 1 26 ? 31.827 52.438 24.127 1.00 15.66 26 ILE B CA 1
ATOM 2076 C C . ILE B 1 26 ? 33.007 51.491 24.305 1.00 13.70 26 ILE B C 1
ATOM 2077 O O . ILE B 1 26 ? 33.521 51.331 25.402 1.00 14.38 26 ILE B O 1
ATOM 2082 N N . GLY B 1 27 ? 33.450 50.898 23.203 1.00 13.42 27 GLY B N 1
ATOM 2083 C CA . GLY B 1 27 ? 34.715 50.185 23.169 1.00 14.51 27 GLY B CA 1
ATOM 2084 C C . GLY B 1 27 ? 34.670 48.762 23.686 1.00 13.82 27 GLY B C 1
ATOM 2085 O O . GLY B 1 27 ? 35.155 47.842 23.026 1.00 14.27 27 GLY B O 1
ATOM 2086 N N . LYS B 1 28 ? 34.057 48.571 24.852 1.00 13.44 28 LYS B N 1
ATOM 2087 C CA . LYS B 1 28 ? 33.907 47.240 25.445 1.00 13.68 28 LYS B CA 1
ATOM 2088 C C . LYS B 1 28 ? 32.583 47.148 26.187 1.00 12.98 28 LYS B C 1
ATOM 2089 O O . LYS B 1 28 ? 32.062 48.147 26.681 1.00 14.30 28 LYS B O 1
ATOM 2095 N N . ALA B 1 29 ? 32.024 45.945 26.191 1.00 12.04 29 ALA B N 1
ATOM 2096 C CA . ALA B 1 29 ? 30.885 45.577 27.042 1.00 12.18 29 ALA B CA 1
ATOM 2097 C C . ALA B 1 29 ? 31.355 44.395 27.864 1.00 11.67 29 ALA B C 1
ATOM 2098 O O . ALA B 1 29 ? 31.397 43.269 27.377 1.00 12.33 29 ALA B O 1
ATOM 2100 N N . PHE B 1 30 ? 31.780 44.663 29.089 1.00 10.86 30 PHE B N 1
ATOM 2101 C CA . PHE B 1 30 ? 32.360 43.647 29.936 1.00 11.36 30 PHE B CA 1
ATOM 2102 C C . PHE B 1 30 ? 33.489 42.940 29.192 1.00 12.16 30 PHE B C 1
ATOM 2103 O O . PHE B 1 30 ? 34.406 43.614 28.709 1.00 13.44 30 PHE B O 1
ATOM 2111 N N . ASP B 1 31 ? 33.444 41.622 29.069 1.00 11.28 31 ASP B N 1
ATOM 2112 C CA . ASP B 1 31 ? 34.575 40.904 28.472 1.00 11.83 31 ASP B CA 1
ATOM 2113 C C . ASP B 1 31 ? 34.543 40.947 26.946 1.00 11.07 31 ASP B C 1
ATOM 2114 O O . ASP B 1 31 ? 35.457 40.414 26.301 1.00 12.87 31 ASP B O 1
ATOM 2119 N N . VAL B 1 32 ? 33.529 41.572 26.352 1.00 9.98 32 VAL B N 1
ATOM 2120 C CA . VAL B 1 32 ? 33.438 41.679 24.900 1.00 11.62 32 VAL B CA 1
ATOM 2121 C C . VAL B 1 32 ? 34.036 42.987 24.406 1.00 12.00 32 VAL B C 1
ATOM 2122 O O . VAL B 1 32 ? 33.613 44.075 24.792 1.00 14.00 32 VAL B O 1
ATOM 2126 N N . THR B 1 33 ? 35.033 42.866 23.535 1.00 10.87 33 THR B N 1
ATOM 2127 C CA . THR B 1 33 ? 35.570 44.011 22.815 1.00 13.02 33 THR B CA 1
ATOM 2128 C C . THR B 1 33 ? 34.695 44.301 21.606 1.00 10.90 33 THR B C 1
ATOM 2129 O O . THR B 1 33 ? 34.466 43.414 20.779 1.00 11.93 33 THR B O 1
ATOM 2133 N N . ILE B 1 34 ? 34.169 45.513 21.535 1.00 11.51 34 ILE B N 1
ATOM 2134 C CA . ILE B 1 34 ? 33.218 45.872 20.496 1.00 11.64 34 ILE B CA 1
ATOM 2135 C C . ILE B 1 34 ? 33.971 46.277 19.235 1.00 12.52 34 ILE B C 1
ATOM 2136 O O . ILE B 1 34 ? 34.834 47.159 19.276 1.00 14.57 34 ILE B O 1
ATOM 2141 N N . VAL B 1 35 ? 33.694 45.596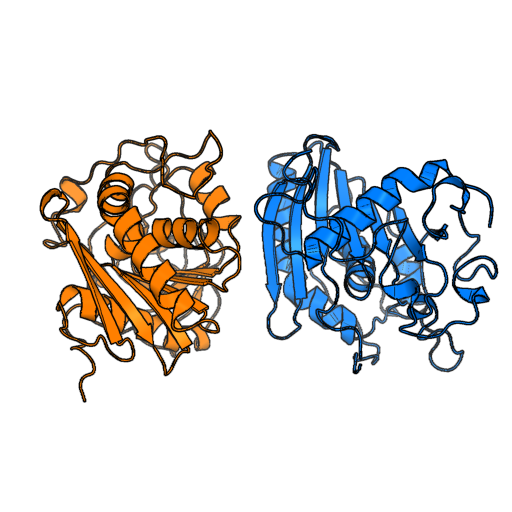 18.131 1.00 11.16 35 VAL B N 1
ATOM 2142 C CA . VAL B 1 35 ? 34.363 45.913 16.868 1.00 12.79 35 VAL B CA 1
ATOM 2143 C C . VAL B 1 35 ? 33.416 46.582 15.887 1.00 15.34 35 VAL B C 1
ATOM 2144 O O . VAL B 1 35 ? 33.847 47.240 14.943 1.00 16.13 35 VAL B O 1
ATOM 2148 N N . LYS B 1 36 ? 32.115 46.473 16.122 1.00 12.82 36 LYS B N 1
ATOM 2149 C CA . LYS B 1 36 ? 31.149 47.147 15.271 1.00 13.85 36 LYS B CA 1
ATOM 2150 C C . LYS B 1 36 ? 29.913 47.573 16.036 1.00 10.93 36 LYS B C 1
ATOM 2151 O O . LYS B 1 36 ? 29.310 46.750 16.752 1.00 12.32 36 LYS B O 1
ATOM 2157 N N . ARG B 1 37 ? 29.573 48.851 15.942 1.00 11.04 37 ARG B N 1
ATOM 2158 C CA . ARG B 1 37 ? 28.345 49.364 16.552 1.00 11.76 37 ARG B CA 1
ATOM 2159 C C . ARG B 1 37 ? 27.229 49.266 15.524 1.00 13.27 37 ARG B C 1
ATOM 2160 O O . ARG B 1 37 ? 27.405 49.697 14.381 1.00 16.15 37 ARG B O 1
ATOM 2168 N N . ILE B 1 38 ? 26.195 48.494 15.849 1.00 10.61 38 ILE B N 1
ATOM 2169 C CA . ILE B 1 38 ? 25.045 48.337 14.959 1.00 10.99 38 ILE B CA 1
ATOM 2170 C C . ILE B 1 38 ? 23.992 49.395 15.247 1.00 12.50 38 ILE B C 1
ATOM 2171 O O . ILE B 1 38 ? 23.599 49.610 16.395 1.00 10.91 38 ILE B O 1
ATOM 2176 N N . TYR B 1 39 ? 23.610 50.133 14.207 1.00 12.72 39 TYR B N 1
ATOM 2177 C CA . TYR B 1 39 ? 22.607 51.183 14.350 1.00 14.02 39 TYR B CA 1
ATOM 2178 C C . TYR B 1 39 ? 21.844 51.346 13.056 1.00 14.81 39 TYR B C 1
ATOM 2179 O O . TYR B 1 39 ? 22.446 51.562 11.986 1.00 19.98 39 TYR B O 1
ATOM 2188 N N . ASP B 1 40 ? 20.540 51.156 13.130 1.00 13.74 40 ASP B N 1
ATOM 2189 C CA . ASP B 1 40 ? 19.652 51.510 12.036 1.00 13.89 40 ASP B CA 1
ATOM 2190 C C . ASP B 1 40 ? 18.650 52.570 12.502 1.00 12.16 40 ASP B C 1
ATOM 2191 O O . ASP B 1 40 ? 17.792 52.297 13.340 1.00 12.74 40 ASP B O 1
ATOM 2196 N N . LEU B 1 41 ? 18.763 53.782 11.948 1.00 13.14 41 LEU B N 1
ATOM 2197 C CA . LEU B 1 41 ? 17.973 54.918 12.410 1.00 14.86 41 LEU B CA 1
ATOM 2198 C C . LEU B 1 41 ? 16.507 54.638 12.126 1.00 16.32 41 LEU B C 1
ATOM 2199 O O . LEU B 1 41 ? 15.663 54.777 13.020 1.00 17.63 41 LEU B O 1
ATOM 2204 N N . VAL B 1 42 ? 16.246 54.098 10.925 1.00 15.54 42 VAL B N 1
ATOM 2205 C CA . VAL B 1 42 ? 14.890 53.898 10.457 1.00 16.38 42 VAL B CA 1
ATOM 2206 C C . VAL B 1 42 ? 14.136 52.952 11.379 1.00 16.89 42 VAL B C 1
ATOM 2207 O O . VAL B 1 42 ? 13.025 53.262 11.809 1.00 17.48 42 VAL B O 1
ATOM 2211 N N . THR B 1 43 ? 14.761 51.830 11.724 1.00 15.87 43 THR B N 1
ATOM 2212 C CA . THR B 1 43 ? 14.100 50.838 12.576 1.00 17.11 43 THR B CA 1
ATOM 2213 C C . THR B 1 43 ? 14.450 51.005 14.059 1.00 14.55 43 THR B C 1
ATOM 2214 O O . THR B 1 43 ? 13.921 50.259 14.877 1.00 17.93 43 THR B O 1
ATOM 2218 N N . ASP B 1 44 ? 15.208 52.049 14.399 1.00 15.23 44 ASP B N 1
ATOM 2219 C CA . ASP B 1 44 ? 15.835 52.244 15.724 1.00 17.57 44 ASP B CA 1
ATOM 2220 C C . ASP B 1 44 ? 16.408 50.970 16.325 1.00 15.71 44 ASP B C 1
ATOM 2221 O O . ASP B 1 44 ? 16.355 50.769 17.543 1.00 18.97 44 ASP B O 1
ATOM 2226 N N . THR B 1 45 ? 17.114 50.216 15.507 1.00 10.37 45 THR B N 1
ATOM 2227 C CA . THR B 1 45 ? 17.737 48.972 15.941 1.00 10.10 45 THR B CA 1
ATOM 2228 C C . THR B 1 45 ? 19.175 49.262 16.360 1.00 11.59 45 THR B C 1
ATOM 2229 O O . THR B 1 45 ? 19.872 50.041 15.696 1.00 12.58 45 THR B O 1
ATOM 2233 N N . ASN B 1 46 ? 19.550 48.792 17.547 1.00 10.00 46 ASN B N 1
ATOM 2234 C CA . ASN B 1 46 ? 20.845 49.087 18.153 1.00 9.89 46 ASN B CA 1
ATOM 2235 C C . ASN B 1 46 ? 21.436 47.768 18.636 1.00 9.65 46 ASN B C 1
ATOM 2236 O O . ASN B 1 46 ? 20.738 46.931 19.210 1.00 8.74 46 ASN B O 1
ATOM 2241 N N . GLY B 1 47 ? 22.751 47.642 18.539 1.00 9.27 47 GLY B N 1
ATOM 2242 C CA . GLY B 1 47 ? 23.454 46.520 19.157 1.00 9.70 47 GLY B CA 1
ATOM 2243 C C . GLY B 1 47 ? 24.957 46.635 18.933 1.00 8.75 47 GLY B C 1
ATOM 2244 O O . GLY B 1 47 ? 25.456 47.689 18.476 1.00 10.36 47 GLY B O 1
ATOM 2245 N N . PHE B 1 48 ? 25.654 45.547 19.227 1.00 8.52 48 PHE B N 1
ATOM 2246 C CA . PHE B 1 48 ? 27.107 45.480 19.100 1.00 9.22 48 PHE B CA 1
ATOM 2247 C C . PHE B 1 48 ? 27.442 44.165 18.440 1.00 9.71 48 PHE B C 1
ATOM 2248 O O . PHE B 1 48 ? 26.833 43.144 18.745 1.00 10.21 48 PHE B O 1
ATOM 2256 N N . VAL B 1 49 ? 28.559 44.142 17.714 1.00 9.21 49 VAL B N 1
ATOM 2257 C CA . VAL B 1 49 ? 29.236 42.894 17.384 1.00 9.67 49 VAL B CA 1
ATOM 2258 C C . VAL B 1 49 ? 30.675 43.015 17.880 1.00 10.74 49 VAL B C 1
ATOM 2259 O O . VAL B 1 49 ? 31.250 44.111 17.869 1.00 11.12 49 VAL B O 1
ATOM 2263 N N . GLY B 1 50 ? 31.206 41.931 18.416 1.00 9.42 50 GLY B N 1
ATOM 2264 C CA . GLY B 1 50 ? 32.605 41.931 18.843 1.00 9.83 50 GLY B CA 1
ATOM 2265 C C . GLY B 1 50 ? 33.039 40.561 19.311 1.00 8.56 50 GLY B C 1
ATOM 2266 O O . GLY B 1 50 ? 32.526 39.545 18.852 1.00 10.28 50 GLY B O 1
ATOM 2267 N N . TYR B 1 51 ? 34.135 40.531 20.069 1.00 10.22 51 TYR B N 1
ATOM 2268 C CA . TYR B 1 51 ? 34.761 39.277 20.447 1.00 10.26 51 TYR B CA 1
ATOM 2269 C C . TYR B 1 51 ? 35.169 39.308 21.914 1.00 9.49 51 TYR B C 1
ATOM 2270 O O . TYR B 1 51 ? 35.494 40.360 22.446 1.00 10.05 51 TYR B O 1
ATOM 2279 N N . SER B 1 52 ? 35.213 38.134 22.520 1.00 10.24 52 SER B N 1
ATOM 2280 C CA . SER B 1 52 ? 35.698 37.985 23.881 1.00 9.88 52 SER B CA 1
ATOM 2281 C C . SER B 1 52 ? 36.876 37.029 23.884 1.00 12.21 52 SER B C 1
ATOM 2282 O O . SER B 1 52 ? 36.726 35.844 23.624 1.00 10.90 52 SER B O 1
ATOM 2285 N N . THR B 1 53 ? 38.035 37.542 24.291 1.00 12.66 53 THR B N 1
ATOM 2286 C CA . THR B 1 53 ? 39.190 36.662 24.428 1.00 12.90 53 THR B CA 1
ATOM 2287 C C . THR B 1 53 ? 39.072 35.767 25.652 1.00 13.55 53 THR B C 1
ATOM 2288 O O . THR B 1 53 ? 39.485 34.608 25.631 1.00 16.62 53 THR B O 1
ATOM 2292 N N . GLU B 1 54 ? 38.366 36.251 26.674 1.00 12.05 54 GLU B N 1
ATOM 2293 C CA . GLU B 1 54 ? 38.148 35.460 27.885 1.00 13.76 54 GLU B CA 1
ATOM 2294 C C . GLU B 1 54 ? 37.313 34.218 27.571 1.00 12.25 54 GLU B C 1
ATOM 2295 O O . GLU B 1 54 ? 37.577 33.130 28.082 1.00 15.55 54 GLU B O 1
ATOM 2301 N N . LYS B 1 55 ? 36.223 34.412 26.832 1.00 11.23 55 LYS B N 1
ATOM 2302 C CA . LYS B 1 55 ? 35.287 33.326 26.551 1.00 12.67 55 LYS B CA 1
ATOM 2303 C C . LYS B 1 55 ? 35.609 32.606 25.237 1.00 11.05 55 LYS B C 1
ATOM 2304 O O . LYS B 1 55 ? 34.982 31.589 24.924 1.00 13.85 55 LYS B O 1
ATOM 2310 N N . LYS B 1 56 ? 36.461 33.226 24.412 1.00 11.00 56 LYS B N 1
ATOM 2311 C CA . LYS B 1 56 ? 36.744 32.742 23.050 1.00 12.38 56 LYS B CA 1
ATOM 2312 C C . LYS B 1 56 ? 35.456 32.674 22.237 1.00 10.05 56 LYS B C 1
ATOM 2313 O O . LYS B 1 56 ? 35.125 31.659 21.603 1.00 11.51 56 LYS B O 1
ATOM 2319 N N . THR B 1 57 ? 34.771 33.812 22.219 1.00 9.40 57 THR B N 1
ATOM 2320 C CA . THR B 1 57 ? 33.534 33.938 21.476 1.00 9.86 57 THR B CA 1
ATOM 2321 C C . THR B 1 57 ? 33.554 35.148 20.584 1.00 9.77 57 THR B C 1
ATOM 2322 O O . THR B 1 57 ? 34.242 36.135 20.831 1.00 11.40 57 THR B O 1
ATOM 2326 N N . ILE B 1 58 ? 32.718 35.068 19.562 1.00 10.26 58 ILE B N 1
ATOM 2327 C CA . ILE B 1 58 ? 32.307 36.196 18.769 1.00 10.61 58 ILE B CA 1
ATOM 2328 C C . ILE B 1 58 ? 30.831 36.422 19.070 1.00 8.83 58 ILE B C 1
ATOM 2329 O O . ILE B 1 58 ? 30.030 35.483 18.981 1.00 9.65 58 ILE B O 1
ATOM 2334 N N . ALA B 1 59 ? 30.514 37.632 19.497 1.00 8.53 59 ALA B N 1
ATOM 2335 C CA . ALA B 1 59 ? 29.212 37.931 20.107 1.00 8.50 59 ALA B CA 1
ATOM 2336 C C . ALA B 1 59 ? 28.431 38.936 19.280 1.00 8.71 59 ALA B C 1
ATOM 2337 O O . ALA B 1 59 ? 28.971 39.964 18.836 1.00 8.89 59 ALA B O 1
ATOM 2339 N N . VAL B 1 60 ? 27.111 38.719 19.245 1.00 8.74 60 VAL B N 1
ATOM 2340 C CA . VAL B 1 60 ? 26.146 39.665 18.726 1.00 8.30 60 VAL B CA 1
ATOM 2341 C C . VAL B 1 60 ? 25.207 40.033 19.870 1.00 7.73 60 VAL B C 1
ATOM 2342 O O . VAL B 1 60 ? 24.488 39.163 20.391 1.00 8.55 60 VAL B O 1
ATOM 2346 N N . ILE B 1 61 ? 25.215 41.302 20.255 1.00 7.20 61 ILE B N 1
ATOM 2347 C CA . ILE B 1 61 ? 24.471 41.754 21.429 1.00 7.07 61 ILE B CA 1
ATOM 2348 C C . ILE B 1 61 ? 23.462 42.801 20.970 1.00 7.27 61 ILE B C 1
ATOM 2349 O O . ILE B 1 61 ? 23.842 43.848 20.463 1.00 8.66 61 ILE B O 1
ATOM 2354 N N . MET B 1 62 ? 22.173 42.499 21.114 1.00 7.64 62 MET B N 1
ATOM 2355 C CA . MET B 1 62 ? 21.124 43.414 20.665 1.00 7.14 62 MET B CA 1
ATOM 2356 C C . MET B 1 62 ? 20.462 44.177 21.807 1.00 7.21 62 MET B C 1
ATOM 2357 O O . MET B 1 62 ? 20.167 43.609 22.851 1.00 7.61 62 MET B O 1
ATOM 2362 N N . ARG B 1 63 ? 20.150 45.442 21.574 1.00 7.80 63 ARG B N 1
ATOM 2363 C CA . ARG B 1 63 ? 19.417 46.246 22.548 1.00 7.24 63 ARG B CA 1
ATOM 2364 C C . ARG B 1 63 ? 17.921 46.019 22.420 1.00 8.35 63 ARG B C 1
ATOM 2365 O O . ARG B 1 63 ? 17.405 45.889 21.305 1.00 8.71 63 ARG B O 1
ATOM 2373 N N . GLY B 1 64 ? 17.194 46.120 23.534 1.00 7.56 64 GLY B N 1
ATOM 2374 C CA . GLY B 1 64 ? 15.746 46.283 23.496 1.00 8.43 64 GLY B CA 1
ATOM 2375 C C . GLY B 1 64 ? 15.326 47.699 23.159 1.00 8.63 64 GLY B C 1
ATOM 2376 O O . GLY B 1 64 ? 16.117 48.514 22.664 1.00 10.18 64 GLY B O 1
ATOM 2377 N N . SER B 1 65 ? 14.047 47.977 23.349 1.00 10.99 65 SER B N 1
ATOM 2378 C CA . SER B 1 65 ? 13.441 49.207 22.847 1.00 11.48 65 SER B CA 1
ATOM 2379 C C . SER B 1 65 ? 13.903 50.407 23.637 1.00 13.02 65 SER B C 1
ATOM 2380 O O . SER B 1 65 ? 14.203 50.305 24.815 1.00 15.69 65 SER B O 1
ATOM 2383 N N . THR B 1 66 ? 13.884 51.554 22.960 1.00 17.88 66 THR B N 1
ATOM 2384 C CA . THR B 1 66 ? 14.053 52.878 23.567 1.00 22.59 66 THR B CA 1
ATOM 2385 C C . THR B 1 66 ? 13.037 53.196 24.657 1.00 17.47 66 THR B C 1
ATOM 2386 O O . THR B 1 66 ? 13.359 53.874 25.626 1.00 22.87 66 THR B O 1
ATOM 2390 N N . THR B 1 67 ? 11.775 52.890 24.400 1.00 15.76 67 THR B N 1
ATOM 2391 C CA . THR B 1 67 ? 10.726 53.209 25.351 1.00 18.80 67 THR B CA 1
ATOM 2392 C C . THR B 1 67 ? 10.038 51.913 25.704 1.00 16.04 67 THR B C 1
ATOM 2393 O O . THR B 1 67 ? 9.167 51.430 24.981 1.00 18.00 67 THR B O 1
ATOM 2397 N N . ILE B 1 68 ? 10.498 51.325 26.798 1.00 15.19 68 ILE B N 1
ATOM 2398 C CA . ILE B 1 68 ? 10.121 49.966 27.140 1.00 16.55 68 ILE B CA 1
ATOM 2399 C C . ILE B 1 68 ? 8.625 49.789 27.402 1.00 15.33 68 ILE B C 1
ATOM 2400 O O . ILE B 1 68 ? 8.062 48.736 27.125 1.00 16.90 68 ILE B O 1
ATOM 2405 N N . THR B 1 69 ? 7.949 50.836 27.862 1.00 17.18 69 THR B N 1
ATOM 2406 C CA . THR B 1 69 ? 6.534 50.667 28.193 1.00 19.93 69 THR B CA 1
ATOM 2407 C C . THR B 1 69 ? 5.642 50.777 26.955 1.00 21.32 69 THR B C 1
ATOM 2408 O O . THR B 1 69 ? 4.519 50.253 26.932 1.00 25.10 69 THR B O 1
ATOM 2412 N N . ASP B 1 70 ? 6.106 51.516 25.952 1.00 19.74 70 ASP B N 1
ATOM 2413 C CA . ASP B 1 70 ? 5.269 51.854 24.807 1.00 19.44 70 ASP B CA 1
ATOM 2414 C C . ASP B 1 70 ? 5.399 50.929 23.588 1.00 16.77 70 ASP B C 1
ATOM 2415 O O . ASP B 1 70 ? 4.489 50.869 22.769 1.00 18.90 70 ASP B O 1
ATOM 2420 N N . PHE B 1 71 ? 6.525 50.220 23.448 1.00 13.72 71 PHE B N 1
ATOM 2421 C CA . PHE B 1 71 ? 6.803 49.500 22.199 1.00 14.15 71 PHE B CA 1
ATOM 2422 C C . PHE B 1 71 ? 5.757 48.434 21.870 1.00 13.13 71 PHE B C 1
ATOM 2423 O O . PHE B 1 71 ? 5.457 48.199 20.707 1.00 14.64 71 PHE B O 1
ATOM 2431 N N . VAL B 1 72 ? 5.149 47.843 22.891 1.00 13.63 72 VAL B N 1
ATOM 2432 C CA . VAL B 1 72 ? 4.129 46.818 22.649 1.00 15.36 72 VAL B CA 1
ATOM 2433 C C . VAL B 1 72 ? 2.902 47.334 21.908 1.00 17.20 72 VAL B C 1
ATOM 2434 O O . VAL B 1 72 ? 2.194 46.559 21.259 1.00 18.00 72 VAL B O 1
ATOM 2438 N N . ASN B 1 73 ? 2.601 48.614 22.047 1.00 18.75 73 ASN B N 1
ATOM 2439 C CA . ASN B 1 73 ? 1.383 49.149 21.455 1.00 23.19 73 ASN B CA 1
ATOM 2440 C C . ASN B 1 73 ? 1.500 49.377 19.961 1.00 25.51 73 ASN B C 1
ATOM 2441 O O . ASN B 1 73 ? 0.506 49.660 19.290 1.00 33.78 73 ASN B O 1
ATOM 2446 N N . ASP B 1 74 ? 2.735 49.456 19.485 1.00 22.28 74 ASP B N 1
ATOM 2447 C CA . ASP B 1 74 ? 3.016 49.890 18.125 1.00 25.68 74 ASP B CA 1
ATOM 2448 C C . ASP B 1 74 ? 3.444 48.696 17.288 1.00 19.34 74 ASP B C 1
ATOM 2449 O O . ASP B 1 74 ? 3.508 48.779 16.066 1.00 20.66 74 ASP B O 1
ATOM 2454 N N . ILE B 1 75 ? 4.007 47.697 17.955 1.00 14.71 75 ILE B N 1
ATOM 2455 C CA . ILE B 1 75 ? 4.792 46.700 17.238 1.00 11.79 75 ILE B CA 1
ATOM 2456 C C . ILE B 1 75 ? 3.880 45.930 16.277 1.00 12.30 75 ILE B C 1
ATOM 2457 O O . ILE B 1 75 ? 2.729 45.644 16.598 1.00 13.75 75 ILE B O 1
ATOM 2462 N N . ASP B 1 76 ? 4.374 45.651 15.081 1.00 10.24 76 ASP B N 1
ATOM 2463 C CA . ASP B 1 76 ? 3.581 45.031 14.032 1.00 10.41 76 ASP B CA 1
ATOM 2464 C C . ASP B 1 76 ? 3.551 43.516 14.241 1.00 10.10 76 ASP B C 1
ATOM 2465 O O . ASP B 1 76 ? 4.583 42.842 14.126 1.00 10.35 76 ASP B O 1
ATOM 2470 N N . ILE B 1 77 ? 2.378 42.974 14.557 1.00 10.34 77 ILE B N 1
ATOM 2471 C CA . ILE B 1 77 ? 2.250 41.541 14.809 1.00 10.98 77 ILE B CA 1
ATOM 2472 C C . ILE B 1 77 ? 1.840 40.731 13.582 1.00 10.54 77 ILE B C 1
ATOM 2473 O O . ILE B 1 77 ? 1.683 39.510 13.661 1.00 12.56 77 ILE B O 1
ATOM 2478 N N . ALA B 1 78 ? 1.714 41.377 12.426 1.00 11.25 78 ALA B N 1
ATOM 2479 C CA . ALA B 1 78 ? 1.378 40.637 11.216 1.00 12.24 78 ALA B CA 1
ATOM 2480 C C . ALA B 1 78 ? 2.402 39.562 10.936 1.00 12.68 78 ALA B C 1
ATOM 2481 O O . ALA B 1 78 ? 3.607 39.831 10.920 1.00 13.08 78 ALA B O 1
ATOM 2483 N N . LEU B 1 79 ? 1.940 38.349 10.662 1.00 12.23 79 LEU B N 1
ATOM 2484 C CA . LEU B 1 79 ? 2.842 37.264 10.327 1.00 12.44 79 LEU B CA 1
ATOM 2485 C C . LEU B 1 79 ? 3.213 37.326 8.860 1.00 13.76 79 LEU B C 1
ATOM 2486 O O . LEU B 1 79 ? 2.333 37.347 7.991 1.00 18.01 79 LEU B O 1
ATOM 2491 N N . ILE B 1 80 ? 4.507 37.323 8.567 1.00 12.44 80 ILE B N 1
ATOM 2492 C CA . ILE B 1 80 ? 5.009 37.382 7.201 1.00 12.47 80 ILE B CA 1
ATOM 2493 C C . ILE B 1 80 ? 5.935 36.210 6.906 1.00 11.43 80 ILE B C 1
ATOM 2494 O O . ILE B 1 80 ? 6.381 35.514 7.823 1.00 12.99 80 ILE B O 1
ATOM 2499 N N . THR B 1 81 ? 6.173 35.936 5.631 1.00 12.74 81 THR B N 1
ATOM 2500 C CA . THR B 1 81 ? 7.148 34.944 5.209 1.00 13.42 81 THR B CA 1
ATOM 2501 C C . THR B 1 81 ? 8.531 35.568 5.219 1.00 14.55 81 THR B C 1
ATOM 2502 O O . THR B 1 81 ? 8.771 36.577 4.548 1.00 15.34 81 THR B O 1
ATOM 2506 N N . PRO B 1 82 ? 9.433 35.031 6.057 1.00 12.40 82 PRO B N 1
ATOM 2507 C CA . PRO B 1 82 ? 10.695 35.733 6.209 1.00 13.27 82 PRO B CA 1
ATOM 2508 C C . PRO B 1 82 ? 11.640 35.475 5.041 1.00 14.32 82 PRO B C 1
ATOM 2509 O O . PRO B 1 82 ? 11.516 34.460 4.354 1.00 16.57 82 PRO B O 1
ATOM 2513 N N . GLU B 1 83 ? 12.650 36.322 4.902 1.00 12.83 83 GLU B N 1
ATOM 2514 C CA . GLU B 1 83 ? 13.700 36.155 3.905 1.00 12.82 83 GLU B CA 1
ATOM 2515 C C . GLU B 1 83 ? 14.987 36.794 4.438 1.00 12.16 83 GLU B C 1
ATOM 2516 O O . GLU B 1 83 ? 15.026 37.998 4.668 1.00 13.65 83 GLU B O 1
ATOM 2522 N N . LEU B 1 84 ? 16.049 36.008 4.542 1.00 12.08 84 LEU B N 1
ATOM 2523 C CA . LEU B 1 84 ? 17.314 36.508 5.078 1.00 13.44 84 LEU B CA 1
ATOM 2524 C C . LEU B 1 84 ? 18.452 35.825 4.347 1.00 14.15 84 LEU B C 1
ATOM 2525 O O . LEU B 1 84 ? 18.432 34.604 4.181 1.00 13.15 84 LEU B O 1
ATOM 2530 N N . SER B 1 85 ? 19.463 36.592 3.976 1.00 13.34 85 SER B N 1
ATOM 2531 C CA . SER B 1 85 ? 20.558 36.003 3.207 1.00 15.33 85 SER B CA 1
ATOM 2532 C C . SER B 1 85 ? 21.185 34.857 3.993 1.00 15.76 85 SER B C 1
ATOM 2533 O O . SER B 1 85 ? 21.437 34.970 5.209 1.00 15.07 85 SER B O 1
ATOM 2536 N N . GLY B 1 86 ? 21.388 33.729 3.321 1.00 15.61 86 GLY B N 1
ATOM 2537 C CA . GLY B 1 86 ? 22.064 32.593 3.920 1.00 15.00 86 GLY B CA 1
ATOM 2538 C C . GLY B 1 86 ? 21.169 31.684 4.736 1.00 15.49 86 GLY B C 1
ATOM 2539 O O . GLY B 1 86 ? 21.617 30.672 5.264 1.00 17.76 86 GLY B O 1
ATOM 2540 N N . VAL B 1 87 ? 19.894 32.030 4.835 1.00 14.54 87 VAL B N 1
ATOM 2541 C CA . VAL B 1 87 ? 18.978 31.240 5.632 1.00 14.44 87 VAL B CA 1
ATOM 2542 C C . VAL B 1 87 ? 17.931 30.587 4.724 1.00 16.42 87 VAL B C 1
ATOM 2543 O O . VAL B 1 87 ? 17.352 31.264 3.875 1.00 16.38 87 VAL B O 1
ATOM 2547 N N . THR B 1 88 ? 17.711 29.285 4.890 1.00 16.87 88 THR B N 1
ATOM 2548 C CA . THR B 1 88 ? 16.675 28.558 4.137 1.00 17.43 88 THR B CA 1
ATOM 2549 C C . THR B 1 88 ? 15.493 28.153 5.016 1.00 16.46 88 THR B C 1
ATOM 2550 O O . THR B 1 88 ? 15.574 27.180 5.746 1.00 16.99 88 THR B O 1
ATOM 2554 N N . PHE B 1 89 ? 14.398 28.901 4.946 1.00 15.05 89 PHE B N 1
ATOM 2555 C CA . PHE B 1 89 ? 13.219 28.598 5.752 1.00 18.34 89 PHE B CA 1
ATOM 2556 C C . PHE B 1 89 ? 12.335 27.549 5.070 1.00 16.86 89 PHE B C 1
ATOM 2557 O O . PHE B 1 89 ? 12.041 27.666 3.873 1.00 19.24 89 PHE B O 1
ATOM 2565 N N . PRO B 1 90 ? 11.721 26.664 5.856 1.00 15.86 90 PRO B N 1
ATOM 2566 C CA . PRO B 1 90 ? 10.580 25.891 5.361 1.00 17.05 90 PRO B CA 1
ATOM 2567 C C . PRO B 1 90 ? 9.401 26.799 5.012 1.00 15.32 90 PRO B C 1
ATOM 2568 O O . PRO B 1 90 ? 9.220 27.856 5.629 1.00 14.87 90 PRO B O 1
ATOM 2572 N N A SER B 1 91 ? 8.589 26.375 4.046 0.50 15.31 91 SER B N 1
ATOM 2573 N N B SER B 1 91 ? 8.597 26.381 4.039 0.50 16.28 91 SER B N 1
ATOM 2574 C CA A SER B 1 91 ? 7.562 27.252 3.485 0.50 16.54 91 SER B CA 1
ATOM 2575 C CA B SER B 1 91 ? 7.560 27.249 3.489 0.50 18.11 91 SER B CA 1
ATOM 2576 C C A SER B 1 91 ? 6.544 27.738 4.511 0.50 17.68 91 SER B C 1
ATOM 2577 C C B SER B 1 91 ? 6.587 27.761 4.544 0.50 18.45 91 SER B C 1
ATOM 2578 O O A SER B 1 91 ? 5.929 28.786 4.324 0.50 18.26 91 SER B O 1
ATOM 2579 O O B SER B 1 91 ? 5.994 28.825 4.372 0.50 19.49 91 SER B O 1
ATOM 2584 N N . ASP B 1 92 ? 6.237 26.906 5.496 1.00 14.94 92 ASP B N 1
ATOM 2585 C CA . ASP B 1 92 ? 5.201 27.254 6.450 1.00 17.72 92 ASP B CA 1
ATOM 2586 C C . ASP B 1 92 ? 5.640 28.237 7.541 1.00 13.67 92 ASP B C 1
ATOM 2587 O O . ASP B 1 92 ? 4.812 28.686 8.310 1.00 13.40 92 ASP B O 1
ATOM 2592 N N . VAL B 1 93 ? 6.945 28.492 7.646 1.00 12.95 93 VAL B N 1
ATOM 2593 C CA . VAL B 1 93 ? 7.459 29.379 8.706 1.00 11.15 93 VAL B CA 1
ATOM 2594 C C . VAL B 1 93 ? 6.929 30.796 8.474 1.00 13.21 93 VAL B C 1
ATOM 2595 O O . VAL B 1 93 ? 7.082 31.352 7.386 1.00 13.66 93 VAL B O 1
ATOM 2599 N N . LYS B 1 94 ? 6.381 31.392 9.524 1.00 11.88 94 LYS B N 1
ATOM 2600 C CA . LYS B 1 94 ? 6.034 32.808 9.507 1.00 12.90 94 LYS B CA 1
ATOM 2601 C C . LYS B 1 94 ? 6.559 33.445 10.783 1.00 10.58 94 LYS B C 1
ATOM 2602 O O . LYS B 1 94 ? 6.519 32.822 11.838 1.00 10.21 94 LYS B O 1
ATOM 2608 N N . ILE B 1 95 ? 6.982 34.701 10.661 1.00 10.78 95 ILE B N 1
ATOM 2609 C CA . ILE B 1 95 ? 7.512 35.475 11.790 1.00 10.35 95 ILE B CA 1
ATOM 2610 C C . ILE B 1 95 ? 6.798 36.838 11.785 1.00 9.65 95 ILE B C 1
ATOM 2611 O O . ILE B 1 95 ? 6.471 37.368 10.705 1.00 10.46 95 ILE B O 1
ATOM 2616 N N . MET B 1 96 ? 6.604 37.445 12.953 1.00 9.16 96 MET B N 1
ATOM 2617 C CA . MET B 1 96 ? 5.980 38.764 12.995 1.00 9.06 96 MET B CA 1
ATOM 2618 C C . MET B 1 96 ? 6.863 39.798 12.303 1.00 9.19 96 MET B C 1
ATOM 2619 O O . MET B 1 96 ? 8.089 39.857 12.528 1.00 9.74 96 MET B O 1
ATOM 2624 N N . ARG B 1 97 ? 6.228 40.680 11.536 1.00 8.79 97 ARG B N 1
ATOM 2625 C CA . ARG B 1 97 ? 6.950 41.720 10.828 1.00 9.30 97 ARG B CA 1
ATOM 2626 C C . ARG B 1 97 ? 7.687 42.645 11.777 1.00 8.73 97 ARG B C 1
ATOM 2627 O O . ARG B 1 97 ? 8.777 43.117 11.449 1.00 9.14 97 ARG B O 1
ATOM 2635 N N . GLY B 1 98 ? 7.132 42.870 12.958 1.00 9.58 98 GLY B N 1
ATOM 2636 C CA . GLY B 1 98 ? 7.762 43.789 13.917 1.00 9.29 98 GLY B CA 1
ATOM 2637 C C . GLY B 1 98 ? 9.093 43.318 14.494 1.00 7.95 98 GLY B C 1
ATOM 2638 O O . GLY B 1 98 ? 9.825 44.116 15.100 1.00 9.80 98 GLY B O 1
ATOM 2639 N N . VAL B 1 99 ? 9.455 42.052 14.274 1.00 8.06 99 VAL B N 1
ATOM 2640 C CA . VAL B 1 99 ? 10.794 41.583 14.601 1.00 8.01 99 VAL B CA 1
ATOM 2641 C C . VAL B 1 99 ? 11.606 41.288 13.352 1.00 7.99 99 VAL B C 1
ATOM 2642 O O . VAL B 1 99 ? 12.798 41.638 13.275 1.00 8.70 99 VAL B O 1
ATOM 2646 N N . HIS B 1 100 ? 10.981 40.673 12.344 1.00 8.42 100 HIS B N 1
ATOM 2647 C CA . HIS B 1 100 ? 11.701 40.402 11.113 1.00 9.05 100 HIS B CA 1
ATOM 2648 C C . HIS B 1 100 ? 12.203 41.682 10.436 1.00 9.25 100 HIS B C 1
ATOM 2649 O O . HIS B 1 100 ? 13.320 41.721 9.930 1.00 9.19 100 HIS B O 1
ATOM 2656 N N . ARG B 1 101 ? 11.397 42.734 10.420 1.00 9.70 101 ARG B N 1
ATOM 2657 C CA . ARG B 1 101 ? 11.799 43.947 9.743 1.00 10.11 101 ARG B CA 1
ATOM 2658 C C . ARG B 1 101 ? 13.075 44.576 10.337 1.00 10.15 101 ARG B C 1
ATOM 2659 O O . ARG B 1 101 ? 14.053 44.762 9.604 1.00 10.28 101 ARG B O 1
ATOM 2667 N N . PRO B 1 102 ? 13.107 44.837 11.662 1.00 9.55 102 PRO B N 1
ATOM 2668 C CA . PRO B 1 102 ? 14.344 45.407 12.212 1.00 10.49 102 PRO B CA 1
ATOM 2669 C C . PRO B 1 102 ? 15.539 44.468 12.080 1.00 10.04 102 PRO B C 1
ATOM 2670 O O . PRO B 1 102 ? 16.632 44.930 11.723 1.00 11.37 102 PRO B O 1
ATOM 2674 N N . TRP B 1 103 ? 15.338 43.170 12.237 1.00 8.85 103 TRP B N 1
ATOM 2675 C CA . TRP B 1 103 ? 16.463 42.241 12.061 1.00 10.56 103 TRP B CA 1
ATOM 2676 C C . TRP B 1 103 ? 16.978 42.294 10.623 1.00 13.60 103 TRP B C 1
ATOM 2677 O O . TRP B 1 103 ? 18.186 42.382 10.375 1.00 12.12 103 TRP B O 1
ATOM 2688 N N . SER B 1 104 ? 16.054 42.284 9.668 1.00 12.25 104 SER B N 1
ATOM 2689 C CA . SER B 1 104 ? 16.451 42.218 8.264 1.00 13.07 104 SER B CA 1
ATOM 2690 C C . SER B 1 104 ? 17.222 43.483 7.859 1.00 13.03 104 SER B C 1
ATOM 2691 O O . SER B 1 104 ? 18.049 43.441 6.935 1.00 16.63 104 SER B O 1
ATOM 2694 N N . ALA B 1 105 ? 17.003 44.591 8.551 1.00 11.99 105 ALA B N 1
ATOM 2695 C CA . ALA B 1 105 ? 17.713 45.834 8.253 1.00 14.05 105 ALA B CA 1
ATOM 2696 C C . ALA B 1 105 ? 19.202 45.752 8.613 1.00 14.61 105 ALA B C 1
ATOM 2697 O O . ALA B 1 105 ? 20.042 46.443 8.005 1.00 14.27 105 ALA B O 1
ATOM 2699 N N . VAL B 1 106 ? 19.519 44.946 9.627 1.00 11.64 106 VAL B N 1
ATOM 2700 C CA . VAL B 1 106 ? 20.885 44.861 10.166 1.00 11.07 106 VAL B CA 1
ATOM 2701 C C . VAL B 1 106 ? 21.536 43.521 9.894 1.00 11.30 106 VAL B C 1
ATOM 2702 O O . VAL B 1 106 ? 22.739 43.383 10.095 1.00 11.60 106 VAL B O 1
ATOM 2706 N N . HIS B 1 107 ? 20.790 42.579 9.328 1.00 11.02 107 HIS B N 1
ATOM 2707 C CA . HIS B 1 107 ? 21.235 41.208 9.155 1.00 10.54 107 HIS B CA 1
ATOM 2708 C C . HIS B 1 107 ? 22.552 41.137 8.386 1.00 12.51 107 HIS B C 1
ATOM 2709 O O . HIS B 1 107 ? 23.489 40.449 8.799 1.00 12.56 107 HIS B O 1
ATOM 2716 N N . ASP B 1 108 ? 22.565 41.741 7.196 1.00 12.21 108 ASP B N 1
ATOM 2717 C CA . ASP B 1 108 ? 23.749 41.673 6.350 1.00 13.02 108 ASP B CA 1
ATOM 2718 C C . ASP B 1 108 ? 24.955 42.339 6.988 1.00 11.71 108 ASP B C 1
ATOM 2719 O O . ASP B 1 108 ? 26.067 41.806 6.917 1.00 13.21 108 ASP B O 1
ATOM 2724 N N . THR B 1 109 ? 24.753 43.468 7.648 1.00 13.36 109 THR B N 1
ATOM 2725 C CA . THR B 1 109 ? 25.838 44.10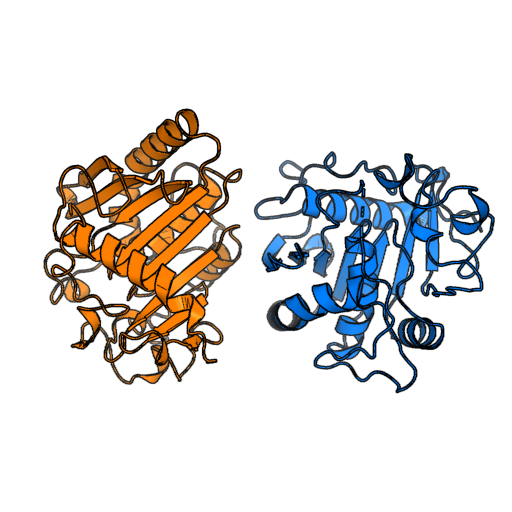3 8.394 1.00 12.84 109 THR B CA 1
ATOM 2726 C C . THR B 1 109 ? 26.443 43.144 9.420 1.00 12.33 109 THR B C 1
ATOM 2727 O O . THR B 1 109 ? 27.662 43.044 9.573 1.00 13.14 109 THR B O 1
ATOM 2731 N N . ILE B 1 110 ? 25.575 42.505 10.190 1.00 10.99 110 ILE B N 1
ATOM 2732 C CA . ILE B 1 110 ? 26.003 41.641 11.267 1.00 11.38 110 ILE B CA 1
ATOM 2733 C C . ILE B 1 110 ? 26.686 40.393 10.727 1.00 11.57 110 ILE B C 1
ATOM 2734 O O . ILE B 1 110 ? 27.773 40.017 11.190 1.00 11.38 110 ILE B O 1
ATOM 2739 N N . ILE B 1 111 ? 26.082 39.757 9.729 1.00 11.23 111 ILE B N 1
ATOM 2740 C CA . ILE B 1 111 ? 26.688 38.565 9.134 1.00 13.34 111 ILE B CA 1
ATOM 2741 C C . ILE B 1 111 ? 28.061 38.858 8.513 1.00 13.78 111 ILE B C 1
ATOM 2742 O O . ILE B 1 111 ? 29.015 38.103 8.724 1.00 13.28 111 ILE B O 1
ATOM 2747 N N . THR B 1 112 ? 28.190 40.034 7.906 1.00 13.12 112 THR B N 1
ATOM 2748 C CA . THR B 1 112 ? 29.464 40.436 7.303 1.00 15.31 112 THR B CA 1
ATOM 2749 C C . THR B 1 112 ? 30.530 40.643 8.383 1.00 15.03 112 THR B C 1
ATOM 2750 O O . THR B 1 112 ? 31.663 40.183 8.256 1.00 14.14 112 THR B O 1
ATOM 2754 N N . GLU B 1 113 ? 30.160 41.297 9.477 1.00 12.66 113 GLU B N 1
ATOM 2755 C CA . GLU B 1 113 ? 31.104 41.483 10.573 1.00 12.91 113 GLU B CA 1
ATOM 2756 C C . GLU B 1 113 ? 31.497 40.160 11.238 1.00 12.22 113 GLU B C 1
ATOM 2757 O O . GLU B 1 113 ? 32.671 39.935 11.564 1.00 12.65 113 GLU B O 1
ATOM 2763 N N . VAL B 1 114 ? 30.522 39.295 11.504 1.00 10.73 114 VAL B N 1
ATOM 2764 C CA . VAL B 1 114 ? 30.819 38.019 12.104 1.00 11.61 114 VAL B CA 1
ATOM 2765 C C . VAL B 1 114 ? 31.754 37.220 11.188 1.00 12.48 114 VAL B C 1
ATOM 2766 O O . VAL B 1 114 ? 32.691 36.576 11.665 1.00 13.51 114 VAL B O 1
ATOM 2770 N N . LYS B 1 115 ? 31.520 37.293 9.882 1.00 12.84 115 LYS B N 1
ATOM 2771 C CA . LYS B 1 115 ? 32.388 36.581 8.947 1.00 16.62 115 LYS B CA 1
ATOM 2772 C C . LYS B 1 115 ? 33.837 37.091 9.015 1.00 12.54 115 LYS B C 1
ATOM 2773 O O . LYS B 1 115 ? 34.788 36.302 9.062 1.00 15.04 115 LYS B O 1
ATOM 2779 N N . ALA B 1 116 ? 33.987 38.396 9.125 1.00 14.00 116 ALA B N 1
ATOM 2780 C CA . ALA B 1 116 ? 35.311 39.002 9.266 1.00 15.41 116 ALA B CA 1
ATOM 2781 C C . ALA B 1 116 ? 35.998 38.618 10.583 1.00 16.37 116 ALA B C 1
ATOM 2782 O O . ALA B 1 116 ? 37.207 38.341 10.612 1.00 16.45 116 ALA B O 1
ATOM 2784 N N . LEU B 1 117 ? 35.230 38.548 11.672 1.00 13.52 117 LEU B N 1
ATOM 2785 C CA . LEU B 1 117 ? 35.776 38.128 12.952 1.00 12.23 117 LEU B CA 1
ATOM 2786 C C . LEU B 1 117 ? 36.175 36.671 12.951 1.00 11.12 117 LEU B C 1
ATOM 2787 O O . LEU B 1 117 ? 37.182 36.309 13.564 1.00 13.77 117 LEU B O 1
ATOM 2792 N N . ILE B 1 118 ? 35.400 35.825 12.277 1.00 13.39 118 ILE B N 1
ATOM 2793 C CA . ILE B 1 118 ? 35.753 34.422 12.163 1.00 14.25 118 ILE B CA 1
ATOM 2794 C C . ILE B 1 118 ? 37.116 34.239 11.482 1.00 14.24 118 ILE B C 1
ATOM 2795 O O . ILE B 1 118 ? 37.892 33.376 11.870 1.00 15.43 118 ILE B O 1
ATOM 2800 N N . ALA B 1 119 ? 37.422 35.110 10.523 1.00 14.56 119 ALA B N 1
ATOM 2801 C CA . ALA B 1 119 ? 38.722 35.055 9.835 1.00 16.63 119 ALA B CA 1
ATOM 2802 C C . ALA B 1 119 ? 39.850 35.431 10.800 1.00 19.61 119 ALA B C 1
ATOM 2803 O O . ALA B 1 119 ? 40.964 34.911 10.698 1.00 23.35 119 ALA B O 1
ATOM 2805 N N . LYS B 1 120 ? 39.590 36.404 11.665 1.00 16.84 120 LYS B N 1
ATOM 2806 C CA . LYS B 1 120 ? 40.576 36.865 12.641 1.00 15.04 120 LYS B CA 1
ATOM 2807 C C . LYS B 1 120 ? 40.710 35.940 13.855 1.00 16.24 120 LYS B C 1
ATOM 2808 O O . LYS B 1 120 ? 41.775 35.879 14.475 1.00 17.29 120 LYS B O 1
ATOM 2814 N N . TYR B 1 121 ? 39.623 35.253 14.228 1.00 14.61 121 TYR B N 1
ATOM 2815 C CA . TYR B 1 121 ? 39.573 34.458 15.454 1.00 12.94 121 TYR B CA 1
ATOM 2816 C C . TYR B 1 121 ? 39.028 33.058 15.177 1.00 16.00 121 TYR B C 1
ATOM 2817 O O . TYR B 1 121 ? 37.873 32.746 15.490 1.00 13.96 121 TYR B O 1
ATOM 2826 N N . PRO B 1 122 ? 39.793 32.248 14.430 1.00 15.60 122 PRO B N 1
ATOM 2827 C CA . PRO B 1 122 ? 39.214 31.073 13.784 1.00 13.65 122 PRO B CA 1
ATOM 2828 C C . PRO B 1 122 ? 38.766 29.970 14.741 1.00 14.28 122 PRO B C 1
ATOM 2829 O O . PRO B 1 122 ? 38.002 29.097 14.327 1.00 18.08 122 PRO B O 1
ATOM 2833 N N . ASP B 1 123 ? 39.258 29.948 15.980 1.00 14.07 123 ASP B N 1
ATOM 2834 C CA . ASP B 1 123 ? 38.825 28.930 16.933 1.00 15.93 123 ASP B CA 1
ATOM 2835 C C . ASP B 1 123 ? 37.676 29.383 17.842 1.00 14.71 123 ASP B C 1
ATOM 2836 O O . ASP B 1 123 ? 37.292 28.652 18.747 1.00 15.34 123 ASP B O 1
ATOM 2841 N N . TYR B 1 124 ? 37.242 30.630 17.696 1.00 12.49 124 TYR B N 1
ATOM 2842 C CA . TYR B 1 124 ? 36.205 31.169 18.587 1.00 11.06 124 TYR B CA 1
ATOM 2843 C C . TYR B 1 124 ? 34.824 30.622 18.210 1.00 13.67 124 TYR B C 1
ATOM 2844 O O . TYR B 1 124 ? 34.577 30.279 17.061 1.00 12.58 124 TYR B O 1
ATOM 2853 N N . THR B 1 125 ? 33.966 30.457 19.211 1.00 11.13 125 THR B N 1
ATOM 2854 C CA . THR B 1 125 ? 32.580 30.043 18.984 1.00 10.76 125 THR B CA 1
ATOM 2855 C C . THR B 1 125 ? 31.692 31.286 18.949 1.00 9.91 125 THR B C 1
ATOM 2856 O O . THR B 1 125 ? 32.185 32.403 19.037 1.00 11.95 125 THR B O 1
ATOM 2860 N N . LEU B 1 126 ? 30.393 31.087 18.692 1.00 9.83 126 LEU B N 1
ATOM 2861 C CA . LEU B 1 126 ? 29.462 32.197 18.461 1.00 9.88 126 LEU B CA 1
ATOM 2862 C C . LEU B 1 126 ? 28.476 32.309 19.629 1.00 9.10 126 LEU B C 1
ATOM 2863 O O . LEU B 1 126 ? 28.034 31.310 20.181 1.00 9.28 126 LEU B O 1
ATOM 2868 N N . GLU B 1 127 ? 28.082 33.539 19.933 1.00 9.27 127 GLU B N 1
ATOM 2869 C CA . GLU B 1 127 ? 27.005 33.758 20.889 1.00 9.77 127 GLU B CA 1
ATOM 2870 C C . GLU B 1 127 ? 26.182 34.964 20.464 1.00 8.03 127 GLU B C 1
ATOM 2871 O O . GLU B 1 127 ? 26.672 35.909 19.851 1.00 9.85 127 GLU B O 1
ATOM 2877 N N . ALA B 1 128 ? 24.904 34.917 20.831 1.00 8.93 128 ALA B N 1
ATOM 2878 C CA . ALA B 1 128 ? 23.996 36.043 20.606 1.00 8.77 128 ALA B CA 1
ATOM 2879 C C . ALA B 1 128 ? 23.171 36.259 21.866 1.00 6.67 128 ALA B C 1
ATOM 2880 O O . ALA B 1 128 ? 22.843 35.295 22.550 1.00 8.10 128 ALA B O 1
ATOM 2882 N N . VAL B 1 129 ? 22.915 37.523 22.202 1.00 6.83 129 VAL B N 1
ATOM 2883 C CA . VAL B 1 129 ? 22.248 37.842 23.466 1.00 7.05 129 VAL B CA 1
ATOM 2884 C C . VAL B 1 129 ? 21.513 39.160 23.344 1.00 6.09 129 VAL B C 1
ATOM 2885 O O . VAL B 1 129 ? 21.904 40.032 22.577 1.00 6.44 129 VAL B O 1
ATOM 2889 N N . GLY B 1 130 ? 20.442 39.302 24.107 1.00 6.15 130 GLY B N 1
ATOM 2890 C CA . GLY B 1 130 ? 19.750 40.586 24.237 1.00 6.74 130 GLY B CA 1
ATOM 2891 C C . GLY B 1 130 ? 18.508 40.441 25.093 1.00 5.30 130 GLY B C 1
ATOM 2892 O O . GLY B 1 130 ? 18.077 39.322 25.377 1.00 6.22 130 GLY B O 1
ATOM 2893 N N . HIS B 1 131 ? 17.953 41.582 25.507 1.00 5.51 131 HIS B N 1
ATOM 2894 C CA . HIS B 1 131 ? 16.816 41.627 26.427 1.00 5.58 131 HIS B CA 1
ATOM 2895 C C . HIS B 1 131 ? 15.624 42.286 25.733 1.00 5.41 131 HIS B C 1
ATOM 2896 O O . HIS B 1 131 ? 15.758 43.283 25.021 1.00 6.19 131 HIS B O 1
ATOM 2903 N N . SER B 1 132 ? 14.439 41.773 26.055 1.00 6.06 132 SER B N 1
ATOM 2904 C CA . SER B 1 132 ? 13.167 42.334 25.577 1.00 6.46 132 SER B CA 1
ATOM 2905 C C . SER B 1 132 ? 13.073 42.219 24.059 1.00 7.00 132 SER B C 1
ATOM 2906 O O . SER B 1 132 ? 13.256 41.134 23.534 1.00 6.62 132 SER B O 1
ATOM 2909 N N . LEU B 1 133 ? 12.858 43.318 23.340 1.00 6.71 133 LEU B N 1
ATOM 2910 C CA . LEU B 1 133 ? 12.969 43.256 21.887 1.00 6.82 133 LEU B CA 1
ATOM 2911 C C . LEU B 1 133 ? 14.364 42.775 21.460 1.00 6.00 133 LEU B C 1
ATOM 2912 O O . LEU B 1 133 ? 14.493 42.082 20.453 1.00 7.41 133 LEU B O 1
ATOM 2917 N N . GLY B 1 134 ? 15.378 43.038 22.280 1.00 6.48 134 GLY B N 1
ATOM 2918 C CA . GLY B 1 134 ? 16.718 42.509 22.005 1.00 7.44 134 GLY B CA 1
ATOM 2919 C C . GLY B 1 134 ? 16.759 40.995 22.126 1.00 6.23 134 GLY B C 1
ATOM 2920 O O . GLY B 1 134 ? 17.519 40.327 21.397 1.00 7.39 134 GLY B O 1
ATOM 2921 N N . GLY B 1 135 ? 15.921 40.427 22.994 1.00 6.58 135 GLY B N 1
ATOM 2922 C CA . GLY B 1 135 ? 15.784 38.971 23.099 1.00 6.57 135 GLY B CA 1
ATOM 2923 C C . GLY B 1 135 ? 15.004 38.392 21.933 1.00 6.61 135 GLY B C 1
ATOM 2924 O O . GLY B 1 135 ? 15.374 37.344 21.408 1.00 6.79 135 GLY B O 1
ATOM 2925 N N . ALA B 1 136 ? 13.918 39.054 21.531 1.00 6.84 136 ALA B N 1
ATOM 2926 C CA . ALA B 1 136 ? 13.200 38.651 20.333 1.00 6.47 136 ALA B CA 1
ATOM 2927 C C . ALA B 1 136 ? 14.106 38.686 19.106 1.00 5.79 136 ALA B C 1
ATOM 2928 O O . ALA B 1 136 ? 14.121 37.718 18.331 1.00 7.04 136 ALA B O 1
ATOM 2930 N N . LEU B 1 137 ? 14.930 39.719 18.970 1.00 6.39 137 LEU B N 1
ATOM 2931 C CA . LEU B 1 137 ? 15.889 39.765 17.877 1.00 6.08 137 LEU B CA 1
ATOM 2932 C C . LEU B 1 137 ? 16.905 38.648 17.997 1.00 6.80 137 LEU B C 1
ATOM 2933 O O . LEU B 1 137 ? 17.283 38.051 16.991 1.00 7.69 137 LEU B O 1
ATOM 2938 N N . THR B 1 138 ? 17.326 38.325 19.214 1.00 6.25 138 THR B N 1
ATOM 2939 C CA . THR B 1 138 ? 18.254 37.223 19.436 1.00 7.11 138 THR B CA 1
ATOM 2940 C C . THR B 1 138 ? 17.658 35.896 18.985 1.00 6.54 138 THR B C 1
ATOM 2941 O O . THR B 1 138 ? 18.395 35.028 18.479 1.00 7.78 138 THR B O 1
ATOM 2945 N N . SER B 1 139 ? 16.341 35.719 19.124 1.00 6.66 139 SER B N 1
ATOM 2946 C CA . SER B 1 139 ? 15.729 34.489 18.662 1.00 7.69 139 SER B CA 1
ATOM 2947 C C . SER B 1 139 ? 15.797 34.309 17.145 1.00 6.72 139 SER B C 1
ATOM 2948 O O . SER B 1 139 ? 15.807 33.166 16.666 1.00 8.43 139 SER B O 1
ATOM 2951 N N . ILE B 1 140 ? 15.866 35.414 16.402 1.00 7.20 140 ILE B N 1
ATOM 2952 C CA . ILE B 1 140 ? 16.184 35.332 14.950 1.00 8.24 140 ILE B CA 1
ATOM 2953 C C . ILE B 1 140 ? 17.672 35.250 14.700 1.00 8.42 140 ILE B C 1
ATOM 2954 O O . ILE B 1 140 ? 18.107 34.474 13.852 1.00 10.05 140 ILE B O 1
ATOM 2959 N N . ALA B 1 141 ? 18.481 36.007 15.443 1.00 7.55 141 ALA B N 1
ATOM 2960 C CA . ALA B 1 141 ? 19.929 35.926 15.298 1.00 8.40 141 ALA B CA 1
ATOM 2961 C C . ALA B 1 141 ? 20.407 34.494 15.423 1.00 8.31 141 ALA B C 1
ATOM 2962 O O . ALA B 1 141 ? 21.326 34.089 14.697 1.00 9.36 141 ALA B O 1
ATOM 2964 N N . HIS B 1 142 ? 19.850 33.741 16.359 1.00 7.79 142 HIS B N 1
ATOM 2965 C CA . HIS B 1 142 ? 20.252 32.348 16.571 1.00 8.35 142 HIS B CA 1
ATOM 2966 C C . HIS B 1 142 ? 20.159 31.556 15.263 1.00 8.49 142 HIS B C 1
ATOM 2967 O O . HIS B 1 142 ? 21.111 30.861 14.855 1.00 10.03 142 HIS B O 1
ATOM 2974 N N . VAL B 1 143 ? 19.023 31.658 14.586 1.00 8.87 143 VAL B N 1
ATOM 2975 C CA . VAL B 1 143 ? 18.814 30.942 13.327 1.00 10.39 143 VAL B CA 1
ATOM 2976 C C . VAL B 1 143 ? 19.697 31.532 12.228 1.00 10.01 143 VAL B C 1
ATOM 2977 O O . VAL B 1 143 ? 20.277 30.789 11.425 1.00 10.43 143 VAL B O 1
ATOM 2981 N N . ALA B 1 144 ? 19.847 32.850 12.197 1.00 9.41 144 ALA B N 1
ATOM 2982 C CA . ALA B 1 144 ? 20.699 33.507 11.196 1.00 10.24 144 ALA B CA 1
ATOM 2983 C C . ALA B 1 144 ? 22.148 33.039 11.290 1.00 10.59 144 ALA B C 1
ATOM 2984 O O . ALA B 1 144 ? 22.787 32.726 10.265 1.00 12.18 144 ALA B O 1
ATOM 2986 N N . LEU B 1 145 ? 22.648 32.875 12.513 1.00 10.10 145 LEU B N 1
ATOM 2987 C CA . LEU B 1 145 ? 24.023 32.467 12.736 1.00 10.24 145 LEU B CA 1
ATOM 2988 C C . LEU B 1 145 ? 24.189 30.984 12.490 1.00 11.51 145 LEU B C 1
ATOM 2989 O O . LEU B 1 145 ? 25.199 30.549 11.916 1.00 11.91 145 LEU B O 1
ATOM 2994 N N . ALA B 1 146 ? 23.230 30.191 12.936 1.00 10.34 146 ALA B N 1
ATOM 2995 C CA . ALA B 1 146 ? 23.278 28.757 12.702 1.00 10.60 146 ALA B CA 1
ATOM 2996 C C . ALA B 1 146 ? 23.335 28.442 11.206 1.00 11.92 146 ALA B C 1
ATOM 2997 O O . ALA B 1 146 ? 24.089 27.546 10.761 1.00 12.26 146 ALA B O 1
ATOM 2999 N N . GLN B 1 147 ? 22.524 29.145 10.435 1.00 10.28 147 GLN B N 1
ATOM 3000 C CA . GLN B 1 147 ? 22.425 28.866 9.008 1.00 12.94 147 GLN B CA 1
ATOM 3001 C C . GLN B 1 147 ? 23.609 29.419 8.230 1.00 14.62 147 GLN B C 1
ATOM 3002 O O . GLN B 1 147 ? 24.073 28.787 7.276 1.00 15.19 147 GLN B O 1
ATOM 3008 N N . ASN B 1 148 ? 24.094 30.595 8.600 1.00 11.61 148 ASN B N 1
ATOM 3009 C CA . ASN B 1 148 ? 25.222 31.215 7.912 1.00 12.45 148 ASN B CA 1
ATOM 3010 C C . ASN B 1 148 ? 26.576 30.614 8.266 1.00 13.10 148 ASN B C 1
ATOM 3011 O O . ASN B 1 148 ? 27.514 30.646 7.457 1.00 13.76 148 ASN B O 1
ATOM 3016 N N . PHE B 1 149 ? 26.695 30.065 9.469 1.00 12.47 149 PHE B N 1
ATOM 3017 C CA . PHE B 1 149 ? 27.976 29.599 10.005 1.00 12.50 149 PHE B CA 1
ATOM 3018 C C . PHE B 1 149 ? 27.802 28.228 10.641 1.00 11.86 149 PHE B C 1
ATOM 3019 O O . PHE B 1 149 ? 28.017 28.040 11.832 1.00 12.47 149 PHE B O 1
ATOM 3027 N N . PRO B 1 150 ? 27.528 27.213 9.816 1.00 14.24 150 PRO B N 1
ATOM 3028 C CA . PRO B 1 150 ? 27.223 25.918 10.372 1.00 14.03 150 PRO B CA 1
ATOM 3029 C C . PRO B 1 150 ? 28.449 25.185 10.913 1.00 16.67 150 PRO B C 1
ATOM 3030 O O . PRO B 1 150 ? 28.302 24.228 11.655 1.00 17.75 150 PRO B O 1
ATOM 3034 N N . ASP B 1 151 ? 29.639 25.707 10.640 1.00 14.74 151 ASP B N 1
ATOM 3035 C CA . ASP B 1 151 ? 30.852 25.122 11.190 1.00 20.78 151 ASP B CA 1
ATOM 3036 C C . ASP B 1 151 ? 31.220 25.599 12.596 1.00 19.29 151 ASP B C 1
ATOM 3037 O O . ASP B 1 151 ? 32.169 25.090 13.191 1.00 21.73 151 ASP B O 1
ATOM 3042 N N . LYS B 1 152 ? 30.367 26.430 13.195 1.00 13.85 152 LYS B N 1
ATOM 3043 C CA . LYS B 1 152 ? 30.685 27.031 14.491 1.00 14.57 152 LYS B CA 1
ATOM 3044 C C . LYS B 1 152 ? 29.699 26.609 15.584 1.00 12.98 152 LYS B C 1
ATOM 3045 O O . LYS B 1 152 ? 28.488 26.559 15.356 1.00 14.02 152 LYS B O 1
ATOM 3051 N N A SER B 1 153 ? 30.215 26.276 16.759 0.50 13.55 153 SER B N 1
ATOM 3052 N N B SER B 1 153 ? 30.216 26.329 16.774 0.50 13.69 153 SER B N 1
ATOM 3053 C CA A SER B 1 153 ? 29.373 26.130 17.949 0.50 11.55 153 SER B CA 1
ATOM 3054 C CA B SER B 1 153 ? 29.375 26.148 17.964 0.50 12.04 153 SER B CA 1
ATOM 3055 C C A SER B 1 153 ? 28.656 27.4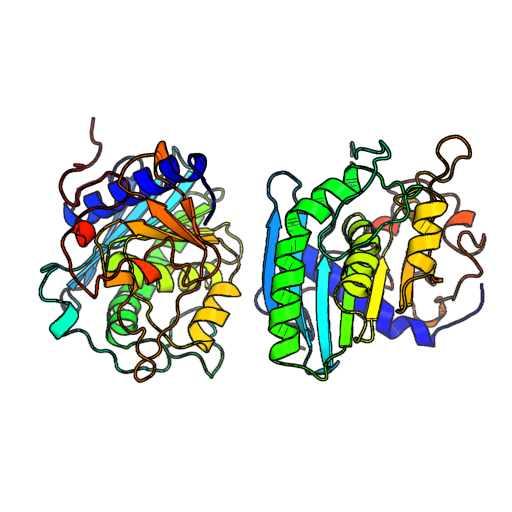49 18.253 0.50 10.80 153 SER B C 1
ATOM 3056 C C B SER B 1 153 ? 28.691 27.459 18.348 0.50 10.36 153 SER B C 1
ATOM 3057 O O A SER B 1 153 ? 29.164 28.528 17.919 0.50 10.58 153 SER B O 1
ATOM 3058 O O B SER B 1 153 ? 29.321 28.514 18.351 0.50 10.31 153 SER B O 1
ATOM 3063 N N . LEU B 1 154 ? 27.456 27.348 18.832 1.00 11.12 154 LEU B N 1
ATOM 3064 C CA . LEU B 1 154 ? 26.587 28.516 18.994 1.00 9.93 154 LEU B CA 1
ATOM 3065 C C . LEU B 1 154 ? 25.737 28.392 20.249 1.00 8.83 154 LEU B C 1
ATOM 3066 O O . LEU B 1 154 ? 25.092 27.364 20.482 1.00 9.50 154 LEU B O 1
ATOM 3071 N N . VAL B 1 155 ? 25.738 29.453 21.063 1.00 8.14 155 VAL B N 1
ATOM 3072 C CA . VAL B 1 155 ? 24.810 29.554 22.199 1.00 8.86 155 VAL B CA 1
ATOM 3073 C C . VAL B 1 155 ? 24.178 30.936 22.167 1.00 8.71 155 VAL B C 1
ATOM 3074 O O . VAL B 1 155 ? 24.862 31.937 21.963 1.00 11.73 155 VAL B O 1
ATOM 3078 N N . SER B 1 156 ? 22.849 30.970 22.231 1.00 9.07 156 SER B N 1
ATOM 3079 C CA . SER B 1 156 ? 22.112 32.241 22.233 1.00 8.84 156 SER B CA 1
ATOM 3080 C C . SER B 1 156 ? 21.266 32.351 23.492 1.00 9.44 156 SER B C 1
ATOM 3081 O O . SER B 1 156 ? 20.649 31.382 23.920 1.00 10.33 156 SER B O 1
ATOM 3084 N N . ASN B 1 157 ? 21.280 33.531 24.093 1.00 7.40 157 ASN B N 1
ATOM 3085 C CA . ASN B 1 157 ? 20.549 33.813 25.338 1.00 6.87 157 ASN B CA 1
ATOM 3086 C C . ASN B 1 157 ? 19.610 34.988 25.133 1.00 7.57 157 ASN B C 1
ATOM 3087 O O . ASN B 1 157 ? 20.043 36.152 25.095 1.00 7.56 157 ASN B O 1
ATOM 3092 N N . ALA B 1 158 ? 18.335 34.666 24.923 1.00 7.26 158 ALA B N 1
ATOM 3093 C CA . ALA B 1 158 ? 17.289 35.695 24.788 1.00 7.29 158 ALA B CA 1
ATOM 3094 C C . ALA B 1 158 ? 16.664 35.917 26.142 1.00 6.00 158 ALA B C 1
ATOM 3095 O O . ALA B 1 158 ? 16.129 34.996 26.748 1.00 6.82 158 ALA B O 1
ATOM 3097 N N . LEU B 1 159 ? 16.772 37.139 26.635 1.00 5.79 159 LEU B N 1
ATOM 3098 C CA . LEU B 1 159 ? 16.244 37.459 27.967 1.00 6.70 159 LEU B CA 1
ATOM 3099 C C . LEU B 1 159 ? 14.905 38.166 27.907 1.00 5.87 159 LEU B C 1
ATOM 3100 O O . LEU B 1 159 ? 14.739 39.139 27.158 1.00 6.58 159 LEU B O 1
ATOM 3105 N N . ASN B 1 160 ? 13.971 37.691 28.712 1.00 5.55 160 ASN B N 1
ATOM 3106 C CA . ASN B 1 160 ? 12.661 38.366 28.891 1.00 6.06 160 ASN B CA 1
ATOM 3107 C C . ASN B 1 160 ? 11.989 38.590 27.543 1.00 6.06 160 ASN B C 1
ATOM 3108 O O . ASN B 1 160 ? 11.425 39.664 27.295 1.00 7.16 160 ASN B O 1
ATOM 3113 N N . ALA B 1 161 ? 12.025 37.583 26.666 1.00 6.20 161 ALA B N 1
ATOM 3114 C CA . ALA B 1 161 ? 11.576 37.732 25.272 1.00 7.58 161 ALA B CA 1
ATOM 3115 C C . ALA B 1 161 ? 10.138 37.249 25.048 1.00 6.02 161 ALA B C 1
ATOM 3116 O O . ALA B 1 161 ? 9.708 36.230 25.596 1.00 6.46 161 ALA B O 1
ATOM 3118 N N . PHE B 1 162 ? 9.426 37.952 24.187 1.00 5.98 162 PHE B N 1
ATOM 3119 C CA . PHE B 1 162 ? 8.145 37.487 23.638 1.00 6.16 162 PHE B CA 1
ATOM 3120 C C . PHE B 1 162 ? 8.396 36.529 22.463 1.00 7.12 162 PHE B C 1
ATOM 3121 O O . PHE B 1 162 ? 9.438 36.596 21.806 1.00 7.00 162 PHE B O 1
ATOM 3129 N N . PRO B 1 163 ? 7.439 35.622 22.182 1.00 6.45 163 PRO B N 1
ATOM 3130 C CA . PRO B 1 163 ? 7.568 34.716 21.035 1.00 7.90 163 PRO B CA 1
ATOM 3131 C C . PRO B 1 163 ? 7.255 35.477 19.745 1.00 7.43 163 PRO B C 1
ATOM 3132 O O . PRO B 1 163 ? 6.555 36.513 19.794 1.00 8.78 163 PRO B O 1
ATOM 3136 N N . ILE B 1 164 ? 7.788 35.007 18.618 1.00 7.50 164 ILE B N 1
ATOM 3137 C CA . ILE B 1 164 ? 7.801 35.860 17.427 1.00 8.44 164 ILE B CA 1
ATOM 3138 C C . ILE B 1 164 ? 7.237 35.220 16.169 1.00 9.25 164 ILE B C 1
ATOM 3139 O O . ILE B 1 164 ? 7.281 35.832 15.106 1.00 9.53 164 ILE B O 1
ATOM 3144 N N . GLY B 1 165 ? 6.754 33.986 16.249 1.00 7.72 165 GLY B N 1
ATOM 3145 C CA . GLY B 1 165 ? 6.277 33.319 15.045 1.00 10.04 165 GLY B CA 1
ATOM 3146 C C . GLY B 1 165 ? 5.377 32.150 15.336 1.00 7.47 165 GLY B C 1
ATOM 3147 O O . GLY B 1 165 ? 5.011 31.887 16.478 1.00 9.36 165 GLY B O 1
ATOM 3148 N N . ASN B 1 166 ? 5.018 31.450 14.260 1.00 9.97 166 ASN B N 1
ATOM 3149 C CA . ASN B 1 166 ? 4.075 30.341 14.359 1.00 10.25 166 ASN B CA 1
ATOM 3150 C C . ASN B 1 166 ? 4.762 29.053 14.819 1.00 10.64 166 ASN B C 1
ATOM 3151 O O . ASN B 1 166 ? 5.985 29.028 15.050 1.00 9.83 166 ASN B O 1
ATOM 3156 N N . GLN B 1 167 ? 4.010 27.961 14.882 1.00 11.41 167 GLN B N 1
ATOM 3157 C CA . GLN B 1 167 ? 4.598 26.701 15.317 1.00 10.84 167 GLN B CA 1
ATOM 3158 C C . GLN B 1 167 ? 5.677 26.237 14.364 1.00 11.06 167 GLN B C 1
ATOM 3159 O O . GLN B 1 167 ? 6.715 25.706 14.798 1.00 10.70 167 GLN B O 1
ATOM 3165 N N . ALA B 1 168 ? 5.499 26.482 13.077 1.00 11.18 168 ALA B N 1
ATOM 3166 C CA . ALA B 1 168 ? 6.521 26.135 12.108 1.00 10.07 168 ALA B CA 1
ATOM 3167 C C . ALA B 1 168 ? 7.836 26.881 12.398 1.00 10.14 168 ALA B C 1
ATOM 3168 O O . ALA B 1 168 ? 8.929 26.320 12.236 1.00 10.67 168 ALA B O 1
ATOM 3170 N N . TRP B 1 169 ? 7.737 28.178 12.699 1.00 9.53 169 TRP B N 1
ATOM 3171 C CA . TRP B 1 169 ? 8.901 28.958 13.125 1.00 9.82 169 TRP B CA 1
ATOM 3172 C C . TRP B 1 169 ? 9.605 28.307 14.323 1.00 7.80 169 TRP B C 1
ATOM 3173 O O . TRP B 1 169 ? 10.826 28.086 14.279 1.00 8.95 169 TRP B O 1
ATOM 3184 N N . ALA B 1 170 ? 8.850 28.007 15.359 1.00 7.92 170 ALA B N 1
ATOM 3185 C CA . ALA B 1 170 ? 9.430 27.402 16.560 1.00 9.38 170 ALA B CA 1
ATOM 3186 C C . ALA B 1 170 ? 10.100 26.076 16.240 1.00 9.94 170 ALA B C 1
ATOM 3187 O O . ALA B 1 170 ? 11.197 25.791 16.751 1.00 10.69 170 ALA B O 1
ATOM 3189 N N . ASP B 1 171 ? 9.473 25.266 15.389 1.00 11.18 171 ASP B N 1
ATOM 3190 C CA . ASP B 1 171 ? 10.070 23.985 14.977 1.00 10.30 171 ASP B CA 1
ATOM 3191 C C . ASP B 1 171 ? 11.361 24.177 14.198 1.00 10.13 171 ASP B C 1
ATOM 3192 O O . ASP B 1 171 ? 12.346 23.455 14.426 1.00 10.19 171 ASP B O 1
ATOM 3197 N N . PHE B 1 172 ? 11.422 25.198 13.359 1.00 9.40 172 PHE B N 1
ATOM 3198 C CA . PHE B 1 172 ? 12.641 25.520 12.649 1.00 10.47 172 PHE B CA 1
ATOM 3199 C C . PHE B 1 172 ? 13.745 25.944 13.627 1.00 10.41 172 PHE B C 1
ATOM 3200 O O . PHE B 1 172 ? 14.919 25.589 13.443 1.00 10.80 172 PHE B O 1
ATOM 3208 N N . GLY B 1 173 ? 13.395 26.797 14.592 1.00 9.29 173 GLY B N 1
ATOM 3209 C CA . GLY B 1 173 ? 14.341 27.189 15.643 1.00 8.63 173 GLY B CA 1
ATOM 3210 C C . GLY B 1 173 ? 14.896 25.975 16.353 1.00 8.51 173 GLY B C 1
ATOM 3211 O O . GLY B 1 173 ? 16.117 25.835 16.494 1.00 9.59 173 GLY B O 1
ATOM 3212 N N . THR B 1 174 ? 14.016 25.097 16.801 1.00 8.24 174 THR B N 1
ATOM 3213 C CA . THR B 1 174 ? 14.420 23.883 17.490 1.00 9.60 174 THR B CA 1
ATOM 3214 C C . THR B 1 174 ? 15.335 23.001 16.640 1.00 11.20 174 THR B C 1
ATOM 3215 O O . THR B 1 174 ? 16.315 22.440 17.156 1.00 12.32 174 THR B O 1
ATOM 3219 N N . ALA B 1 175 ? 15.114 22.988 15.333 1.00 8.73 175 ALA B N 1
ATOM 3220 C CA . ALA B 1 175 ? 15.906 22.152 14.426 1.00 10.17 175 ALA B CA 1
ATOM 3221 C C . ALA B 1 175 ? 17.300 22.677 14.132 1.00 10.98 175 ALA B C 1
ATOM 3222 O O . ALA B 1 175 ? 18.113 21.941 13.560 1.00 13.54 175 ALA B O 1
ATOM 3224 N N . GLN B 1 176 ? 17.639 23.881 14.595 1.00 10.29 176 GLN B N 1
ATOM 3225 C CA . GLN B 1 176 ? 18.976 24.414 14.340 1.00 10.99 176 GLN B CA 1
ATOM 3226 C C . GLN B 1 176 ? 19.987 23.790 15.295 1.00 9.66 176 GLN B C 1
ATOM 3227 O O . GLN B 1 176 ? 19.705 23.581 16.471 1.00 11.10 176 GLN B O 1
ATOM 3233 N N . ALA B 1 177 ? 21.181 23.517 14.778 1.00 10.34 177 ALA B N 1
ATOM 3234 C CA . ALA B 1 177 ? 22.297 23.220 15.656 1.00 10.21 177 ALA B CA 1
ATOM 3235 C C . ALA B 1 177 ? 22.600 24.449 16.514 1.00 13.01 177 ALA B C 1
ATOM 3236 O O . ALA B 1 177 ? 22.423 25.579 16.067 1.00 14.00 177 ALA B O 1
ATOM 3238 N N . GLY B 1 178 ? 23.035 24.222 17.740 1.00 11.76 178 GLY B N 1
ATOM 3239 C CA . GLY B 1 178 ? 23.272 25.338 18.648 1.00 12.18 178 GLY B CA 1
ATOM 3240 C C . GLY B 1 178 ? 22.223 25.315 19.747 1.00 11.52 178 GLY B C 1
ATOM 3241 O O . GLY B 1 178 ? 21.192 24.633 19.646 1.00 14.80 178 GLY B O 1
ATOM 3242 N N . THR B 1 179 ? 22.491 26.036 20.827 1.00 9.05 179 THR B N 1
ATOM 3243 C CA . THR B 1 179 ? 21.614 26.013 21.994 1.00 10.03 179 THR B CA 1
ATOM 3244 C C . THR B 1 179 ? 20.979 27.390 22.139 1.00 8.86 179 THR B C 1
ATOM 3245 O O . THR B 1 179 ? 21.682 28.376 22.321 1.00 9.34 179 THR B O 1
ATOM 3249 N N . PHE B 1 180 ? 19.653 27.430 22.103 1.00 8.53 180 PHE B N 1
ATOM 3250 C CA . PHE B 1 180 ? 18.889 28.650 22.349 1.00 7.09 180 PHE B CA 1
ATOM 3251 C C . PHE B 1 180 ? 18.238 28.598 23.721 1.00 7.87 180 PHE B C 1
ATOM 3252 O O . PHE B 1 180 ? 17.447 27.702 24.020 1.00 8.65 180 PHE B O 1
ATOM 3260 N N . ASN B 1 181 ? 18.588 29.574 24.550 1.00 7.74 181 ASN B N 1
ATOM 3261 C CA . ASN B 1 181 ? 18.060 29.693 25.918 1.00 7.13 181 ASN B CA 1
ATOM 3262 C C . ASN B 1 181 ? 17.168 30.918 26.029 1.00 8.03 181 ASN B C 1
ATOM 3263 O O . ASN B 1 181 ? 17.512 31.975 25.520 1.00 8.27 181 ASN B O 1
ATOM 3268 N N . ARG B 1 182 ? 16.069 30.769 26.754 1.00 6.59 182 ARG B N 1
ATOM 3269 C CA . ARG B 1 182 ? 15.179 31.899 27.081 1.00 6.59 182 ARG B CA 1
ATOM 3270 C C . ARG B 1 182 ? 15.267 32.148 28.582 1.00 6.45 182 ARG B C 1
ATOM 3271 O O . ARG B 1 182 ? 14.682 31.397 29.373 1.00 8.66 182 ARG B O 1
ATOM 3279 N N . GLY B 1 183 ? 16.002 33.178 28.986 1.00 5.82 183 GLY B N 1
ATOM 3280 C CA . GLY B 1 183 ? 16.191 33.467 30.404 1.00 7.20 183 GLY B CA 1
ATOM 3281 C C . GLY B 1 183 ? 15.194 34.512 30.837 1.00 6.23 183 GLY B C 1
ATOM 3282 O O . GLY B 1 183 ? 15.244 35.657 30.361 1.00 6.59 183 GLY B O 1
ATOM 3283 N N . ASN B 1 184 ? 14.284 34.117 31.727 1.00 6.27 184 ASN B N 1
ATOM 3284 C CA . ASN B 1 184 ? 13.157 34.966 32.118 1.00 6.12 184 ASN B CA 1
ATOM 3285 C C . ASN B 1 184 ? 13.194 35.330 33.589 1.00 7.50 184 ASN B C 1
ATOM 3286 O O . ASN B 1 184 ? 13.892 34.712 34.385 1.00 7.28 184 ASN B O 1
ATOM 3291 N N . ASN B 1 185 ? 12.417 36.352 33.927 1.00 7.43 185 ASN B N 1
ATOM 3292 C CA . ASN B 1 185 ? 12.408 36.920 35.270 1.00 7.34 185 ASN B CA 1
ATOM 3293 C C . ASN B 1 185 ? 11.014 36.872 35.905 1.00 7.47 185 ASN B C 1
ATOM 3294 O O . ASN B 1 185 ? 9.975 36.989 35.246 1.00 7.52 185 ASN B O 1
ATOM 3299 N N . VAL B 1 186 ? 11.010 36.771 37.230 1.00 7.94 186 VAL B N 1
ATOM 3300 C CA . VAL B 1 186 ? 9.789 36.960 37.998 1.00 8.94 186 VAL B CA 1
ATOM 3301 C C . VAL B 1 186 ? 9.074 38.262 37.678 1.00 7.96 186 VAL B C 1
ATOM 3302 O O . VAL B 1 186 ? 9.692 39.233 37.233 1.00 8.38 186 VAL B O 1
ATOM 3306 N N . LEU B 1 187 ? 7.750 38.226 37.779 1.00 7.95 187 LEU B N 1
ATOM 3307 C CA . LEU B 1 187 ? 6.915 39.430 37.721 1.00 8.89 187 LEU B CA 1
ATOM 3308 C C . LEU B 1 187 ? 6.901 40.067 36.341 1.00 8.63 187 LEU B C 1
ATOM 3309 O O . LEU B 1 187 ? 6.517 41.227 36.198 1.00 9.14 187 LEU B O 1
ATOM 3314 N N . ASP B 1 188 ? 7.299 39.305 35.317 1.00 8.63 188 ASP B N 1
ATOM 3315 C CA . ASP B 1 188 ? 7.393 39.833 33.949 1.00 6.85 188 ASP B CA 1
ATOM 3316 C C . ASP B 1 188 ? 6.434 39.057 33.037 1.00 7.06 188 ASP B C 1
ATOM 3317 O O . ASP B 1 188 ? 6.622 37.849 32.788 1.00 8.40 188 ASP B O 1
ATOM 3322 N N . GLY B 1 189 ? 5.489 39.753 32.427 1.00 6.68 189 GLY B N 1
ATOM 3323 C CA . GLY B 1 189 ? 4.544 39.138 31.501 1.00 7.53 189 GLY B CA 1
ATOM 3324 C C . GLY B 1 189 ? 4.935 39.147 30.034 1.00 6.97 189 GLY B C 1
ATOM 3325 O O . GLY B 1 189 ? 4.191 38.642 29.203 1.00 7.70 189 GLY B O 1
ATOM 3326 N N . VAL B 1 190 ? 6.101 39.690 29.687 1.00 6.99 190 VAL B N 1
ATOM 3327 C CA . VAL B 1 190 ? 6.456 39.789 28.273 1.00 8.02 190 VAL B CA 1
ATOM 3328 C C . VAL B 1 190 ? 6.571 38.428 27.545 1.00 7.23 190 VAL B C 1
ATOM 3329 O O . VAL B 1 190 ? 6.037 38.273 26.455 1.00 6.98 190 VAL B O 1
ATOM 3333 N N . PRO B 1 191 ? 7.093 37.390 28.236 1.00 6.21 191 PRO B N 1
ATOM 3334 C CA . PRO B 1 191 ? 7.117 36.085 27.560 1.00 6.87 191 PRO B CA 1
ATOM 3335 C C . PRO B 1 191 ? 5.736 35.482 27.338 1.00 7.62 191 PRO B C 1
ATOM 3336 O O . PRO B 1 191 ? 5.618 34.502 26.589 1.00 7.51 191 PRO B O 1
ATOM 3340 N N . ASN B 1 192 ? 4.716 36.038 27.988 1.00 7.24 192 ASN B N 1
ATOM 3341 C CA . ASN B 1 192 ? 3.328 35.574 27.834 1.00 7.41 192 ASN B CA 1
ATOM 3342 C C . ASN B 1 192 ? 2.578 36.306 26.739 1.00 8.40 192 ASN B C 1
ATOM 3343 O O . ASN B 1 192 ? 1.429 35.953 26.441 1.00 9.97 192 ASN B O 1
ATOM 3348 N N . MET B 1 193 ? 3.193 37.302 26.113 1.00 7.82 193 MET B N 1
ATOM 3349 C CA . MET B 1 193 ? 2.544 37.962 25.003 1.00 8.71 193 MET B CA 1
ATOM 3350 C C . MET B 1 193 ? 2.254 36.981 23.896 1.00 8.59 193 MET B C 1
ATOM 3351 O O . MET B 1 193 ? 3.037 36.071 23.644 1.00 8.59 193 MET B O 1
ATOM 3356 N N . TYR B 1 194 ? 1.125 37.179 23.221 1.00 9.02 194 TYR B N 1
ATOM 3357 C CA . TYR B 1 194 ? 0.816 36.500 21.991 1.00 9.72 194 TYR B CA 1
ATOM 3358 C C . TYR B 1 194 ? 0.491 35.027 22.211 1.00 8.48 194 TYR B C 1
ATOM 3359 O O . TYR B 1 194 ? 0.495 34.250 21.261 1.00 10.79 194 TYR B O 1
ATOM 3368 N N . SER B 1 195 ? 0.130 34.692 23.444 1.00 9.59 195 SER B N 1
ATOM 3369 C CA . SER B 1 195 ? -0.235 33.326 23.805 1.00 11.00 195 SER B CA 1
ATOM 3370 C C . SER B 1 195 ? -1.722 33.038 23.650 1.00 14.22 195 SER B C 1
ATOM 3371 O O . SER B 1 195 ? -2.153 31.897 23.812 1.00 16.78 195 SER B O 1
ATOM 3374 N N . SER B 1 196 ? -2.519 34.053 23.364 1.00 14.55 196 SER B N 1
ATOM 3375 C CA . SER B 1 196 ? -3.922 33.761 23.107 1.00 17.61 196 SER B CA 1
ATOM 3376 C C . SER B 1 196 ? -3.998 32.855 21.884 1.00 17.82 196 SER B C 1
ATOM 3377 O O . SER B 1 196 ? -3.294 33.078 20.909 1.00 14.19 196 SER B O 1
ATOM 3380 N N . PRO B 1 197 ? -5.012 31.971 21.839 1.00 18.80 197 PRO B N 1
ATOM 3381 C CA . PRO B 1 197 ? -5.169 31.187 20.605 1.00 16.12 197 PRO B CA 1
ATOM 3382 C C . PRO B 1 197 ? -5.464 31.994 19.335 1.00 17.73 197 PRO B C 1
ATOM 3383 O O . PRO B 1 197 ? -5.226 31.511 18.236 1.00 17.13 197 PRO B O 1
ATOM 3387 N N . LEU B 1 198 ? -6.001 33.202 19.471 1.00 17.35 198 LEU B N 1
ATOM 3388 C CA . LEU B 1 198 ? -6.248 34.039 18.300 1.00 21.77 198 LEU B CA 1
ATOM 3389 C C . LEU B 1 198 ? -4.969 34.589 17.671 1.00 20.82 198 LEU B C 1
ATOM 3390 O O . LEU B 1 198 ? -4.949 35.052 16.525 1.00 19.88 198 LEU B O 1
ATOM 3395 N N . VAL B 1 199 ? -3.882 34.545 18.437 1.00 15.35 199 VAL B N 1
ATOM 3396 C CA . VAL B 1 199 ? -2.605 35.003 17.932 1.00 15.61 199 VAL B CA 1
ATOM 3397 C C . VAL B 1 199 ? -1.658 33.808 17.818 1.00 12.58 199 VAL B C 1
ATOM 3398 O O . VAL B 1 199 ? -1.207 33.491 16.739 1.00 12.68 199 VAL B O 1
ATOM 3402 N N . ASN B 1 200 ? -1.407 33.150 18.943 1.00 11.66 200 ASN B N 1
ATOM 3403 C CA . ASN B 1 200 ? -0.899 31.779 18.945 1.00 11.58 200 ASN B CA 1
ATOM 3404 C C . ASN B 1 200 ? 0.569 31.676 18.552 1.00 10.69 200 ASN B C 1
ATOM 3405 O O . ASN B 1 200 ? 0.961 30.752 17.839 1.00 11.27 200 ASN B O 1
ATOM 3410 N N . PHE B 1 201 ? 1.365 32.668 18.942 1.00 9.68 201 PHE B N 1
ATOM 3411 C CA . PHE B 1 201 ? 2.799 32.606 18.639 1.00 8.95 201 PHE B CA 1
ATOM 3412 C C . PHE B 1 201 ? 3.467 31.631 19.592 1.00 8.47 201 PHE B C 1
ATOM 3413 O O . PHE B 1 201 ? 3.050 31.439 20.731 1.00 10.17 201 PHE B O 1
ATOM 3421 N N . LYS B 1 202 ? 4.561 31.049 19.107 1.00 8.69 202 LYS B N 1
ATOM 3422 C CA . LYS B 1 202 ? 5.218 29.930 19.803 1.00 9.08 202 LYS B CA 1
ATOM 3423 C C . LYS B 1 202 ? 6.694 30.205 20.080 1.00 7.39 202 LYS B C 1
ATOM 3424 O O . LYS B 1 202 ? 7.408 30.696 19.212 1.00 8.51 202 LYS B O 1
ATOM 3430 N N . HIS B 1 203 ? 7.114 29.812 21.281 1.00 7.43 203 HIS B N 1
ATOM 3431 C CA . HIS B 1 203 ? 8.525 29.850 21.695 1.00 7.68 203 HIS B CA 1
ATOM 3432 C C . HIS B 1 203 ? 9.262 28.612 21.235 1.00 8.13 203 HIS B C 1
ATOM 3433 O O . HIS B 1 203 ? 8.639 27.562 21.020 1.00 8.51 203 HIS B O 1
ATOM 3440 N N . TYR B 1 204 ? 10.591 28.715 21.156 1.00 7.99 204 TYR B N 1
ATOM 3441 C CA . TYR B 1 204 ? 11.447 27.522 21.143 1.00 8.54 204 TYR B CA 1
ATOM 3442 C C . TYR B 1 204 ? 12.579 27.731 22.141 1.00 7.53 204 TYR B C 1
ATOM 3443 O O . TYR B 1 204 ? 12.671 28.792 22.788 1.00 8.47 204 TYR B O 1
ATOM 3452 N N . GLY B 1 205 ? 13.369 26.688 22.354 1.00 7.51 205 GLY B N 1
ATOM 3453 C CA . GLY B 1 205 ? 14.521 26.770 23.239 1.00 9.39 205 GLY B CA 1
ATOM 3454 C C . GLY B 1 205 ? 14.300 26.151 24.604 1.00 9.07 205 GLY B C 1
ATOM 3455 O O . GLY B 1 205 ? 13.371 25.379 24.827 1.00 10.29 205 GLY B O 1
ATOM 3456 N N . THR B 1 206 ? 15.217 26.445 25.511 1.00 7.92 206 THR B N 1
ATOM 3457 C CA . THR B 1 206 ? 15.074 26.006 26.892 1.00 9.08 206 THR B CA 1
ATOM 3458 C C . THR B 1 206 ? 14.839 27.236 27.748 1.00 8.40 206 THR B C 1
ATOM 3459 O O . THR B 1 206 ? 15.644 28.173 27.696 1.00 7.95 206 THR B O 1
ATOM 3463 N N . GLU B 1 207 ? 13.715 27.265 28.466 1.00 7.28 207 GLU B N 1
ATOM 3464 C CA . GLU B 1 207 ? 13.435 28.393 29.358 1.00 7.56 207 GLU B CA 1
ATOM 3465 C C . GLU B 1 207 ? 14.106 28.171 30.710 1.00 6.94 207 GLU B C 1
ATOM 3466 O O . GLU B 1 207 ? 14.018 27.077 31.277 1.00 7.90 207 GLU B O 1
ATOM 3472 N N . TYR B 1 208 ? 14.685 29.234 31.252 1.00 7.24 208 TYR B N 1
ATOM 3473 C CA . TYR B 1 208 ? 15.190 29.298 32.619 1.00 6.93 208 TYR B CA 1
ATOM 3474 C C . TYR B 1 208 ? 14.459 30.450 33.282 1.00 7.52 208 TYR B C 1
ATOM 3475 O O . TYR B 1 208 ? 14.056 31.414 32.614 1.00 8.38 208 TYR B O 1
ATOM 3484 N N . TYR B 1 209 ? 14.375 30.428 34.602 1.00 7.62 209 TYR B N 1
ATOM 3485 C CA . TYR B 1 209 ? 13.575 31.421 35.333 1.00 7.78 209 TYR B CA 1
ATOM 3486 C C . TYR B 1 209 ? 14.270 31.670 36.664 1.00 8.34 209 TYR B C 1
ATOM 3487 O O . TYR B 1 209 ? 14.788 30.730 37.289 1.00 9.36 209 TYR B O 1
ATOM 3496 N N . SER B 1 210 ? 14.303 32.915 37.116 1.00 8.72 210 SER B N 1
ATOM 3497 C CA . SER B 1 210 ? 14.887 33.218 38.401 1.00 8.79 210 SER B CA 1
ATOM 3498 C C . SER B 1 210 ? 14.209 34.430 39.017 1.00 9.50 210 SER B C 1
ATOM 3499 O O . SER B 1 210 ? 13.528 35.202 38.326 1.00 9.87 210 SER B O 1
ATOM 3502 N N . SER B 1 211 ? 14.417 34.601 40.322 1.00 11.27 211 SER B N 1
ATOM 3503 C CA . SER B 1 211 ? 14.079 35.853 40.985 1.00 12.44 211 SER B CA 1
ATOM 3504 C C . SER B 1 211 ? 15.304 36.709 41.279 1.00 14.80 211 SER B C 1
ATOM 3505 O O . SER B 1 211 ? 15.238 37.652 42.078 1.00 20.95 211 SER B O 1
ATOM 3508 N N . GLY B 1 212 ? 16.397 36.450 40.579 1.00 11.15 212 GLY B N 1
ATOM 3509 C CA . GLY B 1 212 ? 17.556 37.337 40.623 1.00 13.74 212 GLY B CA 1
ATOM 3510 C C . GLY B 1 212 ? 18.735 36.766 41.381 1.00 13.05 212 GLY B C 1
ATOM 3511 O O . GLY B 1 212 ? 19.782 37.404 41.451 1.00 15.10 212 GLY B O 1
ATOM 3512 N N . THR B 1 213 ? 18.634 35.507 41.809 1.00 12.56 213 THR B N 1
ATOM 3513 C CA . THR B 1 213 ? 19.734 34.852 42.502 1.00 12.39 213 THR B CA 1
ATOM 3514 C C . THR B 1 213 ? 19.980 33.459 41.940 1.00 12.47 213 THR B C 1
ATOM 3515 O O . THR B 1 213 ? 19.066 32.797 41.456 1.00 12.35 213 THR B O 1
ATOM 3519 N N . GLU B 1 214 ? 21.148 32.925 42.251 1.00 12.71 214 GLU B N 1
ATOM 3520 C CA . GLU B 1 214 ? 21.498 31.581 41.862 1.00 13.18 214 GLU B CA 1
ATOM 3521 C C . GLU B 1 214 ? 20.586 30.551 42.533 1.00 13.98 214 GLU B C 1
ATOM 3522 O O . GLU B 1 214 ? 20.075 29.648 41.876 1.00 13.70 214 GLU B O 1
ATOM 3528 N N . ALA B 1 215 ? 20.255 30.779 43.806 1.00 13.81 215 ALA B N 1
ATOM 3529 C CA . ALA B 1 215 ? 19.436 29.812 44.538 1.00 17.09 215 ALA B CA 1
ATOM 3530 C C . ALA B 1 215 ? 17.991 29.736 44.039 1.00 17.43 215 ALA B C 1
ATOM 3531 O O . ALA B 1 215 ? 17.307 28.738 44.242 1.00 18.38 215 ALA B O 1
ATOM 3533 N N . SER B 1 216 ? 17.546 30.769 43.328 1.00 12.52 216 SER B N 1
ATOM 3534 C CA . SER B 1 216 ? 16.172 30.840 42.844 1.00 12.72 216 SER B CA 1
ATOM 3535 C C . SER B 1 216 ? 16.049 30.378 41.388 1.00 12.74 216 SER B C 1
ATOM 3536 O O . SER B 1 216 ? 14.959 30.432 40.825 1.00 15.48 216 SER B O 1
ATOM 3539 N N . THR B 1 217 ? 17.141 29.920 40.790 1.00 11.51 217 THR B N 1
ATOM 3540 C CA . THR B 1 217 ? 17.156 29.641 39.349 1.00 10.69 217 THR B CA 1
ATOM 3541 C C . THR B 1 217 ? 16.703 28.225 39.033 1.00 11.17 217 THR B C 1
ATOM 3542 O O . THR B 1 217 ? 17.176 27.254 39.659 1.00 12.17 217 THR B O 1
ATOM 3546 N N . VAL B 1 218 ? 15.732 28.105 38.130 1.00 9.62 218 VAL B N 1
ATOM 3547 C CA . VAL B 1 218 ? 15.245 26.823 37.647 1.00 9.43 218 VAL B CA 1
ATOM 3548 C C . VAL B 1 218 ? 15.369 26.694 36.145 1.00 9.32 218 VAL B C 1
ATOM 3549 O O . VAL B 1 218 ? 15.424 27.701 35.414 1.00 8.70 218 VAL B O 1
ATOM 3553 N N . LYS B 1 219 ? 15.515 25.455 35.698 1.00 9.58 219 LYS B N 1
ATOM 3554 C CA . LYS B 1 219 ? 15.331 25.073 34.310 1.00 9.55 219 LYS B CA 1
ATOM 3555 C C . LYS B 1 219 ? 13.901 24.595 34.136 1.00 9.84 219 LYS B C 1
ATOM 3556 O O . LYS B 1 219 ? 13.449 23.696 34.846 1.00 10.94 219 LYS B O 1
ATOM 3562 N N . CYS B 1 220 ? 13.198 25.171 33.168 1.00 8.58 220 CYS B N 1
ATOM 3563 C CA . CYS B 1 220 ? 11.772 24.935 32.992 1.00 9.58 220 CYS B CA 1
ATOM 3564 C C . CYS B 1 220 ? 11.561 23.742 32.088 1.00 10.64 220 CYS B C 1
ATOM 3565 O O . CYS B 1 220 ? 12.396 23.441 31.237 1.00 11.59 220 CYS B O 1
ATOM 3568 N N . GLU B 1 221 ? 10.408 23.104 32.226 1.00 11.51 221 GLU B N 1
ATOM 3569 C CA . GLU B 1 221 ? 10.062 21.976 31.371 1.00 12.20 221 GLU B CA 1
ATOM 3570 C C . GLU B 1 221 ? 9.192 22.429 30.204 1.00 11.41 221 GLU B C 1
ATOM 3571 O O . GLU B 1 221 ? 8.112 22.987 30.400 1.00 13.63 221 GLU B O 1
ATOM 3577 N N . GLY B 1 222 ? 9.651 22.161 28.987 1.00 10.91 222 GLY B N 1
ATOM 3578 C CA . GLY B 1 222 ? 8.942 22.572 27.792 1.00 11.89 222 GLY B CA 1
ATOM 3579 C C . GLY B 1 222 ? 8.939 24.086 27.627 1.00 10.03 222 GLY B C 1
ATOM 3580 O O . GLY B 1 222 ? 9.723 24.803 28.269 1.00 10.77 222 GLY B O 1
ATOM 3581 N N . GLN B 1 223 ? 8.005 24.580 26.832 1.00 9.74 223 GLN B N 1
ATOM 3582 C CA . GLN B 1 223 ? 7.988 26.000 26.488 1.00 9.93 223 GLN B CA 1
ATOM 3583 C C . GLN B 1 223 ? 7.173 26.846 27.469 1.00 9.73 223 GLN B C 1
ATOM 3584 O O . GLN B 1 223 ? 7.331 28.075 27.498 1.00 9.95 223 GLN B O 1
ATOM 3590 N N . ARG B 1 224 ? 6.173 26.243 28.101 1.00 8.86 224 ARG B N 1
ATOM 3591 C CA . ARG B 1 224 ? 5.148 26.939 28.876 1.00 8.46 224 ARG B CA 1
ATOM 3592 C C . ARG B 1 224 ? 4.931 26.298 30.254 1.00 10.26 224 ARG B C 1
ATOM 3593 O O . ARG B 1 224 ? 3.790 26.148 30.717 1.00 10.62 224 ARG B O 1
ATOM 3601 N N . ASP B 1 225 ? 6.027 25.981 30.943 1.00 9.82 225 ASP B N 1
ATOM 3602 C CA . ASP B 1 225 ? 5.959 25.453 32.305 1.00 10.72 225 ASP B CA 1
ATOM 3603 C C . ASP B 1 225 ? 5.223 26.478 33.182 1.00 11.24 225 ASP B C 1
ATOM 3604 O O . ASP B 1 225 ? 5.624 27.649 33.260 1.00 9.82 225 ASP B O 1
ATOM 3609 N N . LYS B 1 226 ? 4.197 26.037 33.910 1.00 11.01 226 LYS B N 1
ATOM 3610 C CA . LYS B 1 226 ? 3.457 26.914 34.791 1.00 12.63 226 LYS B CA 1
ATOM 3611 C C . LYS B 1 226 ? 4.246 27.408 35.997 1.00 11.33 226 LYS B C 1
ATOM 3612 O O . LYS B 1 226 ? 3.841 28.380 36.645 1.00 12.89 226 LYS B O 1
ATOM 3618 N N . SER B 1 227 ? 5.354 26.739 36.323 1.00 10.54 227 SER B N 1
ATOM 3619 C CA . SER B 1 227 ? 6.239 27.240 37.350 1.00 9.27 227 SER B CA 1
ATOM 3620 C C . SER B 1 227 ? 6.989 28.487 36.896 1.00 11.11 227 SER B C 1
ATOM 3621 O O . SER B 1 227 ? 7.462 29.265 37.720 1.00 12.27 227 SER B O 1
ATOM 3624 N N . CYS B 1 228 ? 7.105 28.651 35.579 1.00 9.58 228 CYS B N 1
ATOM 3625 C CA . CYS B 1 228 ? 7.921 29.726 35.008 1.00 9.57 228 CYS B CA 1
ATOM 3626 C C . CYS B 1 228 ? 6.989 30.795 34.443 1.00 8.39 228 CYS B C 1
ATOM 3627 O O . CYS B 1 228 ? 5.947 31.074 35.044 1.00 9.86 228 CYS B O 1
ATOM 3630 N N . SER B 1 229 ? 7.371 31.454 33.358 1.00 7.91 229 SER B N 1
ATOM 3631 C CA . SER B 1 229 ? 6.665 32.651 32.929 1.00 7.69 229 SER B CA 1
ATOM 3632 C C . SER B 1 229 ? 5.175 32.369 32.684 1.00 8.05 229 SER B C 1
ATOM 3633 O O . SER B 1 229 ? 4.312 33.153 33.105 1.00 8.75 229 SER B O 1
ATOM 3636 N N . ALA B 1 230 ? 4.880 31.243 32.037 1.00 8.94 230 ALA B N 1
ATOM 3637 C CA . ALA B 1 230 ? 3.507 30.953 31.618 1.00 8.60 230 ALA B CA 1
ATOM 3638 C C . ALA B 1 230 ? 2.527 30.964 32.779 1.00 10.11 230 ALA B C 1
ATOM 3639 O O . ALA B 1 230 ? 1.347 31.267 32.592 1.00 12.37 230 ALA B O 1
ATOM 3641 N N . GLY B 1 231 ? 2.996 30.592 33.963 1.00 10.38 231 GLY B N 1
ATOM 3642 C CA . GLY B 1 231 ? 2.117 30.550 35.123 1.00 10.98 231 GLY B CA 1
ATOM 3643 C C . GLY B 1 231 ? 2.109 31.791 36.002 1.00 10.79 231 GLY B C 1
ATOM 3644 O O . GLY B 1 231 ? 1.462 31.798 37.052 1.00 11.62 231 GLY B O 1
ATOM 3645 N N . ASN B 1 232 ? 2.837 32.848 35.625 1.00 9.78 232 ASN 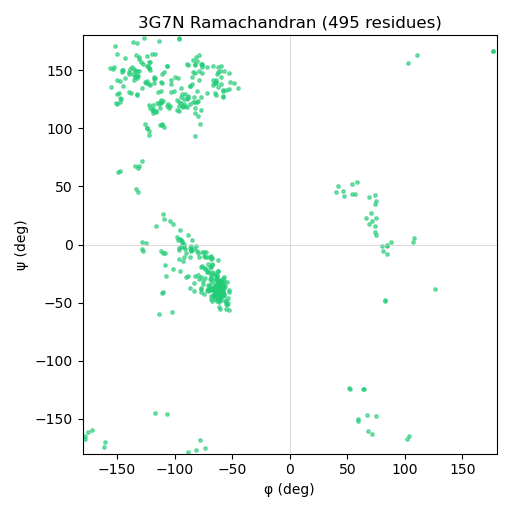B N 1
ATOM 3646 C CA . ASN B 1 232 ? 3.093 33.929 36.576 1.00 10.64 232 ASN B CA 1
ATOM 3647 C C . ASN B 1 232 ? 1.994 34.972 36.719 1.00 9.00 232 ASN B C 1
ATOM 3648 O O . ASN B 1 232 ? 2.073 35.863 37.566 1.00 10.60 232 ASN B O 1
ATOM 3653 N N . GLY B 1 233 ? 0.961 34.824 35.900 1.00 9.72 233 GLY B N 1
ATOM 3654 C CA . GLY B 1 233 ? -0.219 35.675 36.015 1.00 11.59 233 GLY B CA 1
ATOM 3655 C C . GLY B 1 233 ? -0.022 37.097 35.510 1.00 11.61 233 GLY B C 1
ATOM 3656 O O . GLY B 1 233 ? -0.844 37.970 35.818 1.00 13.25 233 GLY B O 1
ATOM 3657 N N . MET B 1 234 ? 1.100 37.354 34.822 1.00 10.49 234 MET B N 1
ATOM 3658 C CA . MET B 1 234 ? 1.404 38.681 34.268 1.00 10.54 234 MET B CA 1
ATOM 3659 C C . MET B 1 234 ? 1.225 38.645 32.758 1.00 9.17 234 MET B C 1
ATOM 3660 O O . MET B 1 234 ? 1.479 37.634 32.120 1.00 9.17 234 MET B O 1
ATOM 3665 N N . TYR B 1 235 ? 0.934 39.796 32.172 1.00 9.78 235 TYR B N 1
ATOM 3666 C CA . TYR B 1 235 ? 0.848 39.905 30.728 1.00 10.01 235 TYR B CA 1
ATOM 3667 C C . TYR B 1 235 ? 1.527 41.194 30.267 1.00 9.26 235 TYR B C 1
ATOM 3668 O O . TYR B 1 235 ? 1.200 42.276 30.759 1.00 10.13 235 TYR B O 1
ATOM 3677 N N . ALA B 1 236 ? 2.411 41.061 29.275 1.00 9.40 236 ALA B N 1
ATOM 3678 C CA . ALA B 1 236 ? 3.128 42.183 28.679 1.00 9.56 236 ALA B CA 1
ATOM 3679 C C . ALA B 1 236 ? 3.963 42.915 29.730 1.00 8.08 236 ALA B C 1
ATOM 3680 O O . ALA B 1 236 ? 4.555 42.274 30.592 1.00 8.09 236 ALA B O 1
ATOM 3682 N N . VAL B 1 237 ? 4.196 44.209 29.530 1.00 8.46 237 VAL B N 1
ATOM 3683 C CA . VAL B 1 237 ? 5.257 44.902 30.253 1.00 9.00 237 VAL B CA 1
ATOM 3684 C C . VAL B 1 237 ? 4.826 45.228 31.685 1.00 10.57 237 VAL B C 1
ATOM 3685 O O . VAL B 1 237 ? 3.950 46.087 31.927 1.00 12.69 237 VAL B O 1
ATOM 3689 N N . THR B 1 238 ? 5.348 44.446 32.619 1.00 9.63 238 THR B N 1
ATOM 3690 C CA . THR B 1 238 ? 4.995 44.511 34.043 1.00 10.36 238 THR B CA 1
ATOM 3691 C C . THR B 1 238 ? 6.308 44.676 34.844 1.00 10.59 238 THR B C 1
ATOM 3692 O O . THR B 1 238 ? 7.392 44.743 34.257 1.00 9.24 238 THR B O 1
ATOM 3696 N N . PRO B 1 239 ? 6.227 44.814 36.174 1.00 9.77 239 PRO B N 1
ATOM 3697 C CA . PRO B 1 239 ? 7.379 45.367 36.882 1.00 10.86 239 PRO B CA 1
ATOM 3698 C C . PRO B 1 239 ? 8.678 44.556 36.768 1.00 9.97 239 PRO B C 1
ATOM 3699 O O . PRO B 1 239 ? 9.766 45.133 36.764 1.00 10.30 239 PRO B O 1
ATOM 3703 N N . GLY B 1 240 ? 8.564 43.235 36.666 1.00 8.82 240 GLY B N 1
ATOM 3704 C CA . GLY B 1 240 ? 9.745 42.405 36.521 1.00 8.81 240 GLY B CA 1
ATOM 3705 C C . GLY B 1 240 ? 10.432 42.478 35.169 1.00 7.24 240 GLY B C 1
ATOM 3706 O O . GLY B 1 240 ? 11.522 41.919 35.013 1.00 8.15 240 GLY B O 1
ATOM 3707 N N . HIS B 1 241 ? 9.836 43.168 34.205 1.00 6.93 241 HIS B N 1
ATOM 3708 C CA . HIS B 1 241 ? 10.400 43.180 32.861 1.00 7.19 241 HIS B CA 1
ATOM 3709 C C . HIS B 1 241 ? 11.732 43.916 32.811 1.00 7.42 241 HIS B C 1
ATOM 3710 O O . HIS B 1 241 ? 12.552 43.646 31.922 1.00 8.43 241 HIS B O 1
ATOM 3717 N N . ILE B 1 242 ? 11.964 44.820 33.752 1.00 7.80 242 ILE B N 1
ATOM 3718 C CA . ILE B 1 242 ? 13.102 45.727 33.673 1.00 9.36 242 ILE B CA 1
ATOM 3719 C C . ILE B 1 242 ? 14.388 45.182 34.290 1.00 8.13 242 ILE B C 1
ATOM 3720 O O . ILE B 1 242 ? 15.400 45.906 34.332 1.00 10.57 242 ILE B O 1
ATOM 3725 N N . ALA B 1 243 ? 14.388 43.899 34.670 1.00 8.26 243 ALA B N 1
ATOM 3726 C CA . ALA B 1 243 ? 15.561 43.236 35.210 1.00 8.07 243 ALA B CA 1
ATOM 3727 C C . ALA B 1 243 ? 15.592 41.799 34.710 1.00 7.02 243 ALA B C 1
ATOM 3728 O O . ALA B 1 243 ? 14.578 41.247 34.289 1.00 8.39 243 ALA B O 1
ATOM 3730 N N . SER B 1 244 ? 16.774 41.177 34.770 1.00 7.72 244 SER B N 1
ATOM 3731 C CA . SER B 1 244 ? 16.913 39.775 34.425 1.00 7.87 244 SER B CA 1
ATOM 3732 C C . SER B 1 244 ? 18.122 39.204 35.143 1.00 8.30 244 SER B C 1
ATOM 3733 O O . SER B 1 244 ? 19.188 39.836 35.172 1.00 7.97 244 SER B O 1
ATOM 3736 N N . PHE B 1 245 ? 17.964 38.021 35.723 1.00 8.45 245 PHE B N 1
ATOM 3737 C CA . PHE B 1 245 ? 19.063 37.350 36.406 1.00 9.24 245 PHE B CA 1
ATOM 3738 C C . PHE B 1 245 ? 19.905 38.294 37.253 1.00 9.81 245 PHE B C 1
ATOM 3739 O O . PHE B 1 245 ? 21.139 38.191 37.281 1.00 13.21 245 PHE B O 1
ATOM 3747 N N . GLY B 1 246 ? 19.225 39.073 38.083 1.00 10.78 246 GLY B N 1
ATOM 3748 C CA . GLY B 1 246 ? 19.888 39.879 39.109 1.00 12.40 246 GLY B CA 1
ATOM 3749 C C . GLY B 1 246 ? 20.393 41.210 38.585 1.00 13.11 246 GLY B C 1
ATOM 3750 O O . GLY B 1 246 ? 20.979 41.982 39.350 1.00 16.13 246 GLY B O 1
ATOM 3751 N N . VAL B 1 247 ? 20.189 41.494 37.300 1.00 9.11 247 VAL B N 1
ATOM 3752 C CA . VAL B 1 247 ? 20.666 42.748 36.705 1.00 10.03 247 VAL B CA 1
ATOM 3753 C C . VAL B 1 247 ? 19.483 43.630 36.322 1.00 9.23 247 VAL B C 1
ATOM 3754 O O . VAL B 1 247 ? 18.668 43.277 35.468 1.00 9.97 247 VAL B O 1
ATOM 3758 N N . VAL B 1 248 ? 19.400 44.802 36.947 1.00 10.27 248 VAL B N 1
ATOM 3759 C CA . VAL B 1 248 ? 18.452 45.812 36.519 1.00 10.38 248 VAL B CA 1
ATOM 3760 C C . VAL B 1 248 ? 19.022 46.524 35.300 1.00 9.83 248 VAL B C 1
ATOM 3761 O O . VAL B 1 248 ? 20.152 47.007 35.330 1.00 9.57 248 VAL B O 1
ATOM 3765 N N . MET B 1 249 ? 18.291 46.526 34.197 1.00 8.79 249 MET B N 1
ATOM 3766 C CA . MET B 1 249 ? 18.847 47.055 32.955 1.00 7.74 249 MET B CA 1
ATOM 3767 C C . MET B 1 249 ? 19.233 48.514 33.131 1.00 8.57 249 MET B C 1
ATOM 3768 O O . MET B 1 249 ? 18.498 49.306 33.759 1.00 9.45 249 MET B O 1
ATOM 3773 N N . LEU B 1 250 ? 20.399 48.850 32.579 1.00 9.45 250 LEU B N 1
ATOM 3774 C CA . LEU B 1 250 ? 21.066 50.171 32.673 1.00 10.92 250 LEU B CA 1
ATOM 3775 C C . LEU B 1 250 ? 21.908 50.353 33.931 1.00 11.24 250 LEU B C 1
ATOM 3776 O O . LEU B 1 250 ? 22.706 51.300 34.004 1.00 15.07 250 LEU B O 1
ATOM 3781 N N . THR B 1 251 ? 21.841 49.424 34.877 1.00 10.42 251 THR B N 1
ATOM 3782 C CA . THR B 1 251 ? 22.608 49.567 36.115 1.00 12.28 251 THR B CA 1
ATOM 3783 C C . THR B 1 251 ? 23.935 48.841 36.129 1.00 12.66 251 THR B C 1
ATOM 3784 O O . THR B 1 251 ? 24.715 49.023 37.058 1.00 14.48 251 THR B O 1
ATOM 3788 N N . ALA B 1 252 ? 24.167 47.949 35.165 1.00 11.51 252 ALA B N 1
ATOM 3789 C CA . ALA B 1 252 ? 25.340 47.091 35.236 1.00 11.76 252 ALA B CA 1
ATOM 3790 C C . ALA B 1 252 ? 26.618 47.870 34.973 1.00 10.59 252 ALA B C 1
ATOM 3791 O O . ALA B 1 252 ? 27.682 47.409 35.354 1.00 12.34 252 ALA B O 1
ATOM 3793 N N . GLY B 1 253 ? 26.515 48.992 34.270 1.00 12.01 253 GLY B N 1
ATOM 3794 C CA . GLY B 1 253 ? 27.688 49.671 33.718 1.00 13.91 253 GLY B CA 1
ATOM 3795 C C . GLY B 1 253 ? 28.236 48.934 32.509 1.00 12.98 253 GLY B C 1
ATOM 3796 O O . GLY B 1 253 ? 27.484 48.264 31.780 1.00 12.04 253 GLY B O 1
ATOM 3797 N N . CYS B 1 254 ? 29.558 48.996 32.335 1.00 12.61 254 CYS B N 1
ATOM 3798 C CA . CYS B 1 254 ? 30.230 48.503 31.129 1.00 11.96 254 CYS B CA 1
ATOM 3799 C C . CYS B 1 254 ? 31.363 47.553 31.455 1.00 11.04 254 CYS B C 1
ATOM 3800 O O . CYS B 1 254 ? 32.042 47.075 30.554 1.00 12.53 254 CYS B O 1
ATOM 3803 N N . GLY B 1 255 ? 31.646 47.361 32.745 1.00 12.16 255 GLY B N 1
ATOM 3804 C CA . GLY B 1 255 ? 32.709 46.472 33.176 1.00 15.04 255 GLY B CA 1
ATOM 3805 C C . GLY B 1 255 ? 34.106 46.971 32.881 1.00 18.08 255 GLY B C 1
ATOM 3806 O O . GLY B 1 255 ? 35.055 46.185 32.923 1.00 20.53 255 GLY B O 1
ATOM 3807 N N . TYR B 1 256 ? 34.260 48.290 32.809 1.00 18.04 256 TYR B N 1
ATOM 3808 C CA . TYR B 1 256 ? 35.567 48.879 32.504 1.00 22.19 256 TYR B CA 1
ATOM 3809 C C . TYR B 1 256 ? 36.624 48.527 33.555 1.00 27.11 256 TYR B C 1
ATOM 3810 O O . TYR B 1 256 ? 37.779 48.240 33.214 1.00 32.28 256 TYR B O 1
ATOM 3819 N N . LEU B 1 257 ? 36.202 48.439 34.813 1.00 26.48 257 LEU B N 1
ATOM 3820 C CA . LEU B 1 257 ? 37.123 48.172 35.922 1.00 33.38 257 LEU B CA 1
ATOM 3821 C C . LEU B 1 257 ? 37.286 46.668 36.156 1.00 35.96 257 LEU B C 1
ATOM 3822 O O . LEU B 1 257 ? 38.110 46.238 36.972 1.00 37.78 257 LEU B O 1
#

Sequence (511 aa):
ATADAAAFPDLHRAAKLSSAAYTGCIGKAFDVTIVKRIYDLLVTDTNGFVGYSTEKKTIAVIMRGSTTITDIDIALITPELSGVTFPSDVKIMRGVHRPWSAVHDTIITEVKALIAKYPDYTLEAVGHSLGGALTSIAHVALAQNFPDKSSLVSNALNAFPIGNQAWADFGTAQAGTFNRGNNVLDGVPNMYSSPLVNFKHYGTEYYSSGTEASTVKCEGQRDKSCSAGNGMYAVTPGHIASFGVVMLTAGCGYLSATADAAAFPDLHRAAKLSSAAYTGCIGKAFDVTIVKRIYDLVTDTNGFVGYSTEKKTIAVIMRGSTTITDFVNDIDIALITPELSGVTFPSSDVKIMRGVHRPWSAVHDTIITEVKALIAKYPDYTLEAVGHSLGGALTSIAHVALAQNFPDKSSLVSNALNAFPIGNQAWADFGTAQAGTFNRGNNVLDGVPNMYSSPLVNFKHYGTEYYSSGTEASTVKCEGQRDKSCSAGNGMYAVTPGHIASFGVVMLTAGCGYL